Protein AF-A0A3P7UX32-F1 (afdb_monomer)

Organism: NCBI:txid42155

Nearest PDB structures (foldseek):
  5mqf-assembly1_U  TM=9.127E-01  e=7.395E-49  Homo sapiens
  8ro2-assembly1_Q  TM=8.505E-01  e=4.961E-49  Homo sapiens
  5z57-assembly1_Q  TM=8.217E-01  e=1.962E-48  Homo sapiens
  7a5p-assembly1_U  TM=7.776E-01  e=8.115E-48  Homo sapiens
  8ch6-assembly1_y  TM=8.430E-01  e=4.451E-43  Homo sapiens

pLDDT: mean 77.4, std 19.92, range [22.83, 97.38]

Structure (mmCIF, N/CA/C/O backbone):
data_AF-A0A3P7UX32-F1
#
_entry.id   AF-A0A3P7UX32-F1
#
loop_
_atom_site.group_PDB
_atom_site.id
_atom_site.type_symbol
_atom_site.label_atom_id
_atom_site.label_alt_id
_atom_site.label_comp_id
_atom_site.label_asym_id
_atom_site.label_entity_id
_atom_site.label_seq_id
_atom_site.pdbx_PDB_ins_code
_atom_site.Cartn_x
_atom_site.Cartn_y
_atom_site.Cartn_z
_atom_site.occupancy
_atom_site.B_iso_or_equiv
_atom_site.auth_seq_id
_atom_site.auth_comp_id
_atom_site.auth_asym_id
_atom_site.auth_atom_id
_atom_site.pdbx_PDB_model_num
ATOM 1 N N . MET A 1 1 ? 20.887 -14.495 36.357 1.00 22.83 1 MET A N 1
ATOM 2 C CA . MET A 1 1 ? 20.985 -14.133 34.924 1.00 22.83 1 MET A CA 1
ATOM 3 C C . MET A 1 1 ? 19.731 -14.469 34.111 1.00 22.83 1 MET A C 1
ATOM 5 O O . MET A 1 1 ? 19.412 -13.668 33.254 1.00 22.83 1 MET A O 1
ATOM 9 N N . CYS A 1 2 ? 18.955 -15.527 34.401 1.00 23.31 2 CYS A N 1
ATOM 10 C CA . CYS A 1 2 ? 17.678 -15.797 33.699 1.00 23.31 2 CYS A CA 1
ATOM 11 C C . CYS A 1 2 ? 16.512 -14.833 34.018 1.00 23.31 2 CYS A C 1
ATOM 13 O O . CYS A 1 2 ? 15.500 -14.872 33.337 1.00 23.31 2 CYS A O 1
ATOM 15 N N . VAL A 1 3 ? 16.641 -13.974 35.037 1.00 23.12 3 VAL A N 1
ATOM 16 C CA . VAL A 1 3 ? 15.625 -12.960 35.394 1.00 23.12 3 VAL A CA 1
ATOM 17 C C . VAL A 1 3 ? 15.804 -11.666 34.583 1.00 23.12 3 VAL A C 1
ATOM 19 O O . VAL A 1 3 ? 14.854 -10.922 34.406 1.00 23.12 3 VAL A O 1
ATOM 22 N N . LEU A 1 4 ? 16.998 -11.417 34.026 1.00 24.08 4 LEU A N 1
ATOM 23 C CA . LEU A 1 4 ? 17.296 -10.210 33.240 1.00 24.08 4 LEU A CA 1
ATOM 24 C C . LEU A 1 4 ? 16.865 -10.311 31.768 1.00 24.08 4 LEU A C 1
ATOM 26 O O . LEU A 1 4 ? 16.758 -9.286 31.110 1.00 24.08 4 LEU A O 1
ATOM 30 N N . THR A 1 5 ? 16.599 -11.515 31.253 1.00 30.42 5 THR A N 1
ATOM 31 C CA . THR A 1 5 ? 16.205 -11.723 29.849 1.00 30.42 5 THR A CA 1
ATOM 32 C C . THR A 1 5 ? 14.703 -11.558 29.612 1.00 30.42 5 THR A C 1
ATOM 34 O O . THR A 1 5 ? 14.338 -10.967 28.611 1.00 30.42 5 THR A O 1
ATOM 37 N N . SER A 1 6 ? 13.825 -11.929 30.556 1.00 29.34 6 SER A N 1
ATOM 38 C CA . SER A 1 6 ? 12.381 -11.658 30.382 1.00 29.34 6 SER A CA 1
ATOM 39 C C . SER A 1 6 ? 11.992 -10.201 30.668 1.00 29.34 6 SER A C 1
ATOM 41 O O . SER A 1 6 ? 10.865 -9.788 30.414 1.00 29.34 6 SER A O 1
ATOM 43 N N . LEU A 1 7 ? 12.918 -9.410 31.224 1.00 28.91 7 LEU A N 1
ATOM 44 C CA . LEU A 1 7 ? 12.762 -7.966 31.386 1.00 28.91 7 LEU A CA 1
ATOM 45 C C . LEU A 1 7 ? 12.930 -7.233 30.043 1.00 28.91 7 LEU A C 1
ATOM 47 O O . LEU A 1 7 ? 12.374 -6.155 29.884 1.00 28.91 7 LEU A O 1
ATOM 51 N N . THR A 1 8 ? 13.635 -7.785 29.048 1.00 38.53 8 THR A N 1
ATOM 52 C CA . THR A 1 8 ? 13.972 -7.019 27.833 1.00 38.53 8 THR A CA 1
ATOM 53 C C . THR A 1 8 ? 12.820 -6.857 26.841 1.00 38.53 8 THR A C 1
ATOM 55 O O . THR A 1 8 ? 12.741 -5.816 26.201 1.00 38.53 8 THR A O 1
ATOM 58 N N . VAL A 1 9 ? 11.895 -7.817 26.740 1.00 35.34 9 VAL A N 1
ATOM 59 C CA . VAL A 1 9 ? 10.743 -7.731 25.812 1.00 35.34 9 VAL A CA 1
ATOM 60 C C . VAL A 1 9 ? 9.752 -6.661 26.264 1.00 35.34 9 VAL A C 1
ATOM 62 O O . VAL A 1 9 ? 9.316 -5.822 25.482 1.00 35.34 9 VAL A O 1
ATOM 65 N N . HIS A 1 10 ? 9.482 -6.635 27.570 1.00 34.78 10 HIS A N 1
ATOM 66 C CA . HIS A 1 10 ? 8.552 -5.700 28.197 1.00 34.78 10 HIS A CA 1
ATOM 67 C C . HIS A 1 10 ? 9.005 -4.236 28.078 1.00 34.78 10 HIS A C 1
ATOM 69 O O . HIS A 1 10 ? 8.214 -3.343 27.778 1.00 34.78 10 HIS A O 1
ATOM 75 N N . TRP A 1 11 ? 10.308 -3.987 28.241 1.00 37.28 11 TRP A N 1
ATOM 76 C CA . TRP A 1 11 ? 10.876 -2.657 28.020 1.00 37.28 11 TRP A CA 1
ATOM 77 C C . TRP A 1 11 ? 10.746 -2.210 26.565 1.00 37.28 11 TRP A C 1
ATOM 79 O O . TRP A 1 11 ? 10.498 -1.033 26.332 1.00 37.28 11 TRP A O 1
ATOM 89 N N . VAL A 1 12 ? 10.869 -3.120 25.595 1.00 39.88 12 VAL A N 1
ATOM 90 C CA . VAL A 1 12 ? 10.756 -2.789 24.167 1.00 39.88 12 VAL A CA 1
ATOM 91 C C . VAL A 1 12 ? 9.321 -2.397 23.797 1.00 39.88 12 VAL A C 1
ATOM 93 O O . VAL A 1 12 ? 9.137 -1.382 23.133 1.00 39.88 12 VAL A O 1
ATOM 96 N N . GLU A 1 13 ? 8.299 -3.108 24.278 1.00 38.78 13 GLU A N 1
ATOM 97 C CA . GLU A 1 13 ? 6.888 -2.785 23.985 1.00 38.78 13 GLU A CA 1
ATOM 98 C C . GLU A 1 13 ? 6.445 -1.436 24.587 1.00 38.78 13 GLU A C 1
ATOM 100 O O . GLU A 1 13 ? 5.823 -0.608 23.906 1.00 38.78 13 GLU A O 1
ATOM 105 N N . CYS A 1 14 ? 6.822 -1.170 25.845 1.00 39.16 14 CYS A N 1
ATOM 106 C CA . CYS A 1 14 ? 6.591 0.127 26.488 1.00 39.16 14 CYS A CA 1
ATOM 107 C C . CYS A 1 14 ? 7.401 1.247 25.822 1.00 39.16 14 CYS A C 1
ATOM 109 O O . CYS A 1 14 ? 6.889 2.357 25.659 1.00 39.16 14 CYS A O 1
ATOM 111 N N . LEU A 1 15 ? 8.639 0.969 25.403 1.00 43.09 15 LEU A N 1
ATOM 112 C CA . LEU A 1 15 ? 9.489 1.925 24.699 1.00 43.09 15 LEU A CA 1
ATOM 113 C C . LEU A 1 15 ? 8.903 2.289 23.332 1.00 43.09 15 LEU A C 1
ATOM 115 O O . LEU A 1 15 ? 8.871 3.469 23.011 1.00 43.09 15 LEU A O 1
ATOM 119 N N . ILE A 1 16 ? 8.388 1.331 22.554 1.00 47.59 16 ILE A N 1
ATOM 120 C CA . ILE A 1 16 ? 7.776 1.601 21.240 1.00 47.59 16 ILE A CA 1
ATOM 121 C C . ILE A 1 16 ? 6.549 2.507 21.392 1.00 47.59 16 ILE A C 1
ATOM 123 O O . ILE A 1 16 ? 6.471 3.541 20.730 1.00 47.59 16 ILE A O 1
ATOM 127 N N . SER A 1 17 ? 5.635 2.175 22.308 1.00 47.28 17 SER A N 1
ATOM 128 C CA . SER A 1 17 ? 4.441 2.997 22.573 1.00 47.28 17 SER A CA 1
ATOM 129 C C . SER A 1 17 ? 4.821 4.401 23.066 1.00 47.28 17 SER A C 1
ATOM 131 O O . SER A 1 17 ? 4.245 5.402 22.638 1.00 47.28 17 SER A O 1
ATOM 133 N N . SER A 1 18 ? 5.857 4.486 23.909 1.00 46.09 18 SER A N 1
ATOM 134 C CA . SER A 1 18 ? 6.398 5.756 24.405 1.00 46.09 18 SER A CA 1
ATOM 135 C C . SER A 1 18 ? 7.083 6.567 23.307 1.00 46.09 18 SER A C 1
ATOM 137 O O . SER A 1 18 ? 6.949 7.783 23.298 1.00 46.09 18 SER A O 1
ATOM 139 N N . ILE A 1 19 ? 7.782 5.927 22.365 1.00 51.56 19 ILE A N 1
ATOM 140 C CA . ILE A 1 19 ? 8.405 6.584 21.207 1.00 51.56 19 ILE A CA 1
ATOM 141 C C . ILE A 1 19 ? 7.328 7.141 20.277 1.00 51.56 19 ILE A C 1
ATOM 143 O O . ILE A 1 19 ? 7.461 8.277 19.830 1.00 51.56 19 ILE A O 1
ATOM 147 N N . ILE A 1 20 ? 6.259 6.384 20.012 1.00 55.22 20 ILE A N 1
ATOM 148 C CA . ILE A 1 20 ? 5.128 6.844 19.192 1.00 55.22 20 ILE A CA 1
ATOM 149 C C . ILE A 1 20 ? 4.500 8.090 19.830 1.00 55.22 20 ILE A C 1
ATOM 151 O O . ILE A 1 20 ? 4.396 9.133 19.181 1.00 55.22 20 ILE A O 1
ATOM 155 N N . MET A 1 21 ? 4.169 8.023 21.124 1.00 54.62 21 MET A N 1
ATOM 156 C CA . MET A 1 21 ? 3.561 9.146 21.842 1.00 54.62 21 MET A CA 1
ATOM 157 C C . MET A 1 21 ? 4.521 10.337 21.987 1.00 54.62 21 MET A C 1
ATOM 159 O O . MET A 1 21 ? 4.116 11.490 21.842 1.00 54.62 21 MET A O 1
ATOM 163 N N . TRP A 1 22 ? 5.810 10.085 22.223 1.00 46.53 22 TRP A N 1
ATOM 164 C CA . TRP A 1 22 ? 6.837 11.124 22.295 1.00 46.53 22 TRP A CA 1
ATOM 165 C C . TRP A 1 22 ? 7.033 11.824 20.949 1.00 46.53 22 TRP A C 1
ATOM 167 O O . TRP A 1 22 ? 7.085 13.051 20.918 1.00 46.53 22 TRP A O 1
ATOM 177 N N . ASN A 1 23 ? 7.080 11.076 19.842 1.00 51.81 23 ASN A N 1
ATOM 178 C CA . ASN A 1 23 ? 7.156 11.638 18.493 1.00 51.81 23 ASN A CA 1
ATOM 179 C C . ASN A 1 23 ? 5.922 12.491 18.177 1.00 51.81 23 ASN A C 1
ATOM 181 O O . ASN A 1 23 ? 6.074 13.599 17.665 1.00 51.81 23 ASN A O 1
ATOM 185 N N . PHE A 1 24 ? 4.724 12.028 18.549 1.00 63.69 24 PHE A N 1
ATOM 186 C CA . PHE A 1 24 ? 3.485 12.797 18.411 1.00 63.69 24 PHE A CA 1
ATOM 187 C C . PHE A 1 24 ? 3.533 14.110 19.212 1.00 63.69 24 PHE A C 1
ATOM 189 O O . PHE A 1 24 ? 3.366 15.193 18.651 1.00 63.69 24 PHE A O 1
ATOM 196 N N . CYS A 1 25 ? 3.869 14.048 20.504 1.00 51.53 25 CYS A N 1
ATOM 197 C CA . CYS A 1 25 ? 3.943 15.234 21.367 1.00 51.53 25 CYS A CA 1
ATOM 198 C C . CYS A 1 25 ? 5.029 16.220 20.921 1.00 51.53 25 CYS A C 1
ATOM 200 O O . CYS A 1 25 ? 4.821 17.435 20.947 1.00 51.53 25 CYS A O 1
ATOM 202 N N . LYS A 1 26 ? 6.184 15.703 20.482 1.00 48.12 26 LYS A N 1
ATOM 203 C CA . LYS A 1 26 ? 7.279 16.502 19.922 1.00 48.12 26 LYS A CA 1
ATOM 204 C C . LYS A 1 26 ? 6.846 17.202 18.635 1.00 48.12 26 LYS A C 1
ATOM 206 O O . LYS A 1 26 ? 7.154 18.380 18.468 1.00 48.12 26 LYS A O 1
ATOM 211 N N . SER A 1 27 ? 6.115 16.506 17.762 1.00 49.84 27 SER A N 1
ATOM 212 C CA . SER A 1 27 ? 5.573 17.072 16.522 1.00 49.84 27 SER A CA 1
ATOM 213 C C . SER A 1 27 ? 4.574 18.202 16.787 1.00 49.84 27 SER A C 1
ATOM 215 O O . SER A 1 27 ? 4.552 19.169 16.034 1.00 49.84 27 SER A O 1
ATOM 217 N N . LEU A 1 28 ? 3.793 18.118 17.868 1.00 51.50 28 LEU A N 1
ATOM 218 C CA . LEU A 1 28 ? 2.830 19.151 18.275 1.00 51.50 28 LEU A CA 1
ATOM 219 C C . LEU A 1 28 ? 3.433 20.267 19.150 1.00 51.50 28 LEU A C 1
ATOM 221 O O . LEU A 1 28 ? 2.701 21.123 19.641 1.00 51.50 28 LEU A O 1
ATOM 225 N N . ARG A 1 29 ? 4.759 20.270 19.377 1.00 49.97 29 ARG A N 1
ATOM 226 C CA . ARG A 1 29 ? 5.460 21.200 20.293 1.00 49.97 29 ARG A CA 1
ATOM 227 C C . ARG A 1 29 ? 4.862 21.234 21.715 1.00 49.97 29 ARG A C 1
ATOM 229 O O . ARG A 1 29 ? 4.948 22.253 22.398 1.00 49.97 29 ARG A O 1
ATOM 236 N N . TYR A 1 30 ? 4.280 20.125 22.172 1.00 42.66 30 TYR A N 1
ATOM 237 C CA . TYR A 1 30 ? 3.638 20.006 23.485 1.00 42.66 30 TYR A CA 1
ATOM 238 C C . TYR A 1 30 ? 4.653 19.620 24.580 1.00 42.66 30 TYR A C 1
ATOM 240 O O . TYR A 1 30 ? 5.656 18.957 24.298 1.00 42.66 30 TYR A O 1
ATOM 248 N N . ASP A 1 31 ? 4.421 20.012 25.841 1.00 34.69 31 ASP A N 1
ATOM 249 C CA . ASP A 1 31 ? 5.356 19.724 26.944 1.00 34.69 31 ASP A CA 1
ATOM 250 C C . ASP A 1 31 ? 5.417 18.214 27.259 1.00 34.69 31 ASP A C 1
ATOM 252 O O . ASP A 1 31 ? 4.519 17.617 27.857 1.00 34.69 31 ASP A O 1
ATOM 256 N N . THR A 1 32 ? 6.518 17.583 26.846 1.00 34.28 32 THR A N 1
ATOM 257 C CA . THR A 1 32 ? 6.763 16.130 26.916 1.00 34.28 32 THR A CA 1
ATOM 258 C C . THR A 1 32 ? 6.975 15.595 28.338 1.00 34.28 32 THR A C 1
ATOM 260 O O . THR A 1 32 ? 6.988 14.375 28.544 1.00 34.28 32 THR A O 1
ATOM 263 N N . ARG A 1 33 ? 7.123 16.472 29.344 1.00 33.53 33 ARG A N 1
ATOM 264 C CA . ARG A 1 33 ? 7.465 16.071 30.723 1.00 33.53 33 ARG A CA 1
ATOM 265 C C . ARG A 1 33 ? 6.320 15.403 31.484 1.00 33.53 33 ARG A C 1
ATOM 267 O O . ARG A 1 33 ? 6.598 14.605 32.371 1.00 33.53 33 ARG A O 1
ATOM 274 N N . ARG A 1 34 ? 5.057 15.694 31.145 1.00 32.91 34 ARG A N 1
ATOM 275 C CA . ARG A 1 34 ? 3.887 15.044 31.773 1.00 32.91 34 ARG A CA 1
ATOM 276 C C . ARG A 1 34 ? 3.473 13.755 31.060 1.00 32.91 34 ARG A C 1
ATOM 278 O O . ARG A 1 34 ? 3.100 12.799 31.717 1.00 32.91 34 ARG A O 1
ATOM 285 N N . ILE A 1 35 ? 3.603 13.699 29.735 1.00 34.34 35 ILE A N 1
ATOM 286 C CA . ILE A 1 35 ? 3.110 12.571 28.924 1.00 34.34 35 ILE A CA 1
ATOM 287 C C . ILE A 1 35 ? 4.088 11.385 28.939 1.00 34.34 35 ILE A C 1
ATOM 289 O O . ILE A 1 35 ? 3.656 10.234 28.947 1.00 34.34 35 ILE A O 1
ATOM 293 N N . SER A 1 36 ? 5.402 11.646 29.010 1.00 30.50 36 SER A N 1
ATOM 294 C CA . SER A 1 36 ? 6.407 10.574 29.061 1.00 30.50 36 SER A CA 1
ATOM 295 C C . SER A 1 36 ? 6.357 9.765 30.360 1.00 30.50 36 SER A C 1
ATOM 297 O O . SER A 1 36 ? 6.538 8.559 30.307 1.00 30.50 36 SER A O 1
ATOM 299 N N . ALA A 1 37 ? 6.060 10.384 31.509 1.00 27.73 37 ALA A N 1
ATOM 300 C CA . ALA A 1 37 ? 6.051 9.710 32.811 1.00 27.73 37 ALA A CA 1
ATOM 301 C C . ALA A 1 37 ? 4.765 8.900 33.093 1.00 27.73 37 ALA A C 1
ATOM 303 O O . ALA A 1 37 ? 4.824 7.890 33.792 1.00 27.73 37 ALA A O 1
ATOM 304 N N . SER A 1 38 ? 3.624 9.302 32.527 1.00 33.50 38 SER A N 1
ATOM 305 C CA . SER A 1 38 ? 2.303 8.696 32.778 1.00 33.50 38 SER A CA 1
ATOM 306 C C . SER A 1 38 ? 2.038 7.418 31.972 1.00 33.50 38 SER A C 1
ATOM 308 O O . SER A 1 38 ? 1.404 6.488 32.453 1.00 33.50 38 SER A O 1
ATOM 310 N N . PHE A 1 39 ? 2.633 7.274 30.783 1.00 32.81 39 PHE A N 1
ATOM 311 C CA . PHE A 1 39 ? 2.653 5.977 30.085 1.00 32.81 39 PHE A CA 1
ATOM 312 C C . PHE A 1 39 ? 3.590 4.942 30.755 1.00 32.81 39 PHE A C 1
ATOM 314 O O . PHE A 1 39 ? 3.622 3.782 30.343 1.00 32.81 39 PHE A O 1
ATOM 321 N N . LEU A 1 40 ? 4.355 5.348 31.783 1.00 29.47 40 LEU A N 1
ATOM 322 C CA . LEU A 1 40 ? 5.550 4.657 32.282 1.00 29.47 40 LEU A CA 1
ATOM 323 C C . LEU A 1 40 ? 5.418 3.948 33.649 1.00 29.47 40 LEU A C 1
ATOM 325 O O . LEU A 1 40 ? 6.415 3.404 34.127 1.00 29.47 40 LEU A O 1
ATOM 329 N N . ILE A 1 41 ? 4.246 3.845 34.291 1.00 27.28 41 ILE A N 1
ATOM 330 C CA . ILE A 1 41 ? 4.144 3.133 35.591 1.00 27.28 41 ILE A CA 1
ATOM 331 C C . ILE A 1 41 ? 3.657 1.682 35.437 1.00 27.28 41 ILE A C 1
ATOM 333 O O . ILE A 1 41 ? 2.525 1.314 35.777 1.00 27.28 41 ILE A O 1
ATOM 337 N N . ALA A 1 42 ? 4.562 0.795 35.013 1.00 29.12 42 ALA A N 1
ATOM 338 C CA . ALA A 1 42 ? 4.439 -0.641 35.279 1.00 29.12 42 ALA A CA 1
ATOM 339 C C . ALA A 1 42 ? 5.781 -1.390 35.253 1.00 29.12 42 ALA A C 1
ATOM 341 O O . ALA A 1 42 ? 5.962 -2.326 34.479 1.00 29.12 42 ALA A O 1
ATOM 342 N N . ASN A 1 43 ? 6.702 -1.014 36.140 1.00 29.38 43 ASN A N 1
ATOM 343 C CA . ASN A 1 43 ? 7.640 -1.990 36.695 1.00 29.38 43 ASN A CA 1
ATOM 344 C C . ASN A 1 43 ? 6.833 -2.900 37.628 1.00 29.38 43 ASN A C 1
ATOM 346 O O . ASN A 1 43 ? 6.387 -2.428 38.667 1.00 29.38 43 ASN A O 1
ATOM 350 N N . ASP A 1 44 ? 6.530 -4.126 37.195 1.00 27.45 44 ASP A N 1
ATOM 351 C CA . ASP A 1 44 ? 6.730 -5.353 37.984 1.00 27.45 44 ASP A CA 1
ATOM 352 C C . ASP A 1 44 ? 5.920 -6.542 37.432 1.00 27.45 44 ASP A C 1
ATOM 354 O O . ASP A 1 44 ? 4.701 -6.622 37.518 1.00 27.45 44 ASP A O 1
ATOM 358 N N . THR A 1 45 ? 6.664 -7.547 36.965 1.00 26.55 45 THR A N 1
ATOM 359 C CA . THR A 1 45 ? 6.276 -8.954 36.756 1.00 26.55 45 THR A CA 1
ATOM 360 C C . THR A 1 45 ? 5.229 -9.310 35.678 1.00 26.55 45 THR A C 1
ATOM 362 O O . THR A 1 45 ? 4.085 -8.867 35.651 1.00 26.55 45 THR A O 1
ATOM 365 N N . LEU A 1 46 ? 5.636 -10.279 34.842 1.00 29.59 46 LEU A N 1
ATOM 366 C CA . LEU A 1 46 ? 4.967 -10.936 33.700 1.00 29.59 46 LEU A CA 1
ATOM 367 C C . LEU A 1 46 ? 3.468 -11.276 33.831 1.00 29.59 46 LEU A C 1
ATOM 369 O O . LEU A 1 46 ? 2.804 -11.480 32.816 1.00 29.59 46 LEU A O 1
ATOM 373 N N . ASN A 1 47 ? 2.915 -11.340 35.042 1.00 30.05 47 ASN A N 1
ATOM 374 C CA . ASN A 1 47 ? 1.504 -11.653 35.264 1.00 30.05 47 ASN A CA 1
ATOM 375 C C . ASN A 1 47 ? 0.603 -10.415 35.375 1.00 30.05 47 ASN A C 1
ATOM 377 O O . ASN A 1 47 ? -0.606 -10.601 35.397 1.00 30.05 47 ASN A O 1
ATOM 381 N N . GLU A 1 48 ? 1.127 -9.182 35.399 1.00 32.91 48 GLU A N 1
ATOM 382 C CA . GLU A 1 48 ? 0.326 -7.942 35.479 1.00 32.91 48 GLU A CA 1
ATOM 383 C C . GLU A 1 48 ? 0.193 -7.175 34.143 1.00 32.91 48 GLU A C 1
ATOM 385 O O . GLU A 1 48 ? -0.594 -6.232 34.030 1.00 32.91 48 GLU A O 1
ATOM 390 N N . HIS A 1 49 ? 0.870 -7.608 33.074 1.00 35.00 49 HIS A N 1
ATOM 391 C CA . HIS A 1 49 ? 0.842 -6.903 31.779 1.00 35.00 49 HIS A CA 1
ATOM 392 C C . HIS A 1 49 ? -0.376 -7.219 30.902 1.00 35.00 49 HIS A C 1
ATOM 394 O O . HIS A 1 49 ? -0.890 -6.326 30.234 1.00 35.00 49 HIS A O 1
ATOM 400 N N . ARG A 1 50 ? -0.973 -8.418 31.018 1.00 31.88 50 ARG A N 1
ATOM 401 C CA . ARG A 1 50 ? -2.348 -8.657 30.511 1.00 31.88 50 ARG A CA 1
ATOM 402 C C . ARG A 1 50 ? -3.391 -7.780 31.204 1.00 31.88 50 ARG A C 1
ATOM 404 O O . ARG A 1 50 ? -4.512 -7.654 30.723 1.00 31.88 50 ARG A O 1
ATOM 411 N N . TYR A 1 51 ? -3.024 -7.234 32.356 1.00 35.06 51 TYR A N 1
ATOM 412 C CA . TYR A 1 51 ? -3.924 -6.582 33.269 1.00 35.06 51 TYR A CA 1
ATOM 413 C C . TYR A 1 51 ? -3.887 -5.056 33.004 1.00 35.06 51 TYR A C 1
ATOM 415 O O . TYR A 1 51 ? -4.932 -4.486 32.716 1.00 35.06 51 TYR A O 1
ATOM 423 N N . LYS A 1 52 ? -2.740 -4.361 32.980 1.00 32.88 52 LYS A N 1
ATOM 424 C CA . LYS A 1 52 ? -2.743 -2.876 32.896 1.00 32.88 52 LYS A CA 1
ATOM 425 C C . LYS A 1 52 ? -3.241 -2.266 31.574 1.00 32.88 52 LYS A C 1
ATOM 427 O O . LYS A 1 52 ? -3.894 -1.226 31.617 1.00 32.88 52 LYS A O 1
ATOM 432 N N . CYS A 1 53 ? -3.066 -2.930 30.429 1.00 32.41 53 CYS A N 1
ATOM 433 C CA . CYS A 1 53 ? -3.699 -2.489 29.176 1.00 32.41 53 CYS A CA 1
ATOM 434 C C . CYS A 1 53 ? -5.240 -2.564 29.240 1.00 32.41 53 CYS A C 1
ATOM 436 O O . CYS A 1 53 ? -5.914 -1.750 28.618 1.00 32.41 53 CYS A O 1
ATOM 438 N N . ALA A 1 54 ? -5.807 -3.458 30.064 1.00 30.59 54 ALA A N 1
ATOM 439 C CA . ALA A 1 54 ? -7.248 -3.504 30.326 1.00 30.59 54 ALA A CA 1
ATOM 440 C C . ALA A 1 54 ? -7.739 -2.316 31.184 1.00 30.59 54 ALA A C 1
ATOM 442 O O . ALA A 1 54 ? -8.932 -2.027 31.202 1.00 30.59 54 ALA A O 1
ATOM 443 N N . GLY A 1 55 ? -6.831 -1.613 31.874 1.00 33.62 55 GLY A N 1
ATOM 444 C CA . GLY A 1 55 ? -7.126 -0.388 32.620 1.00 33.62 55 GLY A CA 1
ATOM 445 C C . GLY A 1 55 ? -7.315 0.837 31.722 1.00 33.62 55 GLY A C 1
ATOM 446 O O . GLY A 1 55 ? -8.206 1.632 31.997 1.00 33.62 55 GLY A O 1
ATOM 447 N N . ILE A 1 56 ? -6.543 0.942 30.631 1.00 36.09 56 ILE A N 1
ATOM 448 C CA . ILE A 1 56 ? -6.726 1.939 29.551 1.00 36.09 56 ILE A CA 1
ATOM 449 C C . ILE A 1 56 ? -8.027 1.644 28.779 1.00 36.09 56 ILE A C 1
ATOM 451 O O . ILE A 1 56 ? -8.711 2.539 28.291 1.00 36.09 56 ILE A O 1
ATOM 455 N N . ALA A 1 57 ? -8.402 0.365 28.727 1.00 33.50 57 ALA A N 1
ATOM 456 C CA . ALA A 1 57 ? -9.523 -0.148 27.959 1.00 33.50 57 ALA A CA 1
ATOM 457 C C . ALA A 1 57 ? -10.910 0.029 28.566 1.00 33.50 57 ALA A C 1
ATOM 459 O O . ALA A 1 57 ? -11.856 -0.385 27.911 1.00 33.50 57 ALA A O 1
ATOM 460 N N . GLY A 1 58 ? -11.091 0.529 29.789 1.00 35.72 58 GLY A N 1
ATOM 461 C CA . GLY A 1 58 ? -12.456 0.562 30.340 1.00 35.72 58 GLY A CA 1
ATOM 462 C C . GLY A 1 58 ? -12.915 1.852 30.983 1.00 35.72 58 GLY A C 1
ATOM 463 O O . GLY A 1 58 ? -14.061 1.945 31.404 1.00 35.72 58 GLY A O 1
ATOM 464 N N . SER A 1 59 ? -12.102 2.886 30.921 1.00 37.34 59 SER A N 1
ATOM 465 C CA . SER A 1 59 ? -12.502 4.274 31.162 1.00 37.34 59 SER A CA 1
ATOM 466 C C . SER A 1 59 ? -12.811 5.060 29.897 1.00 37.34 59 SER A C 1
ATOM 468 O O . SER A 1 59 ? -13.630 5.969 29.946 1.00 37.34 59 SER A O 1
ATOM 470 N N . GLY A 1 60 ? -12.286 4.620 28.745 1.00 35.62 60 GLY A N 1
ATOM 471 C CA . GLY A 1 60 ? -12.959 4.869 27.472 1.00 35.62 60 GLY A CA 1
ATOM 472 C C . GLY A 1 60 ? -14.400 4.348 27.503 1.00 35.62 60 GLY A C 1
ATOM 473 O O . GLY A 1 60 ? -15.194 4.736 26.669 1.00 35.62 60 GLY A O 1
ATOM 474 N N . PHE A 1 61 ? -14.760 3.523 28.496 1.00 35.59 61 PHE A N 1
ATOM 475 C CA . PHE A 1 61 ? -16.070 2.913 28.666 1.00 35.59 61 PHE A CA 1
ATOM 476 C C . PHE A 1 61 ? -16.805 3.261 29.977 1.00 35.59 61 PHE A C 1
ATOM 478 O O . PHE A 1 61 ? -17.792 2.602 30.304 1.00 35.59 61 PHE A O 1
ATOM 485 N N . GLY A 1 62 ? -16.370 4.310 30.688 1.00 35.47 62 GLY A N 1
ATOM 486 C CA . GLY A 1 62 ? -17.086 4.920 31.820 1.00 35.47 62 GLY A CA 1
ATOM 487 C C . GLY A 1 62 ? -17.092 4.126 33.139 1.00 35.47 62 GLY A C 1
ATOM 488 O O . GLY A 1 62 ? -17.264 2.901 33.163 1.00 35.47 62 GLY A O 1
ATOM 489 N N . GLU A 1 63 ? -16.946 4.838 34.259 1.00 37.06 63 GLU A N 1
ATOM 490 C CA . GLU A 1 63 ? -17.230 4.340 35.614 1.00 37.06 63 GLU A CA 1
ATOM 491 C C . GLU A 1 63 ? -18.712 4.560 35.965 1.00 37.06 63 GLU A C 1
ATOM 493 O O . GLU A 1 63 ? -19.361 5.475 35.458 1.00 37.06 63 GLU A O 1
ATOM 498 N N . LYS A 1 64 ? -19.273 3.728 36.852 1.00 32.88 64 LYS A N 1
ATOM 499 C CA . LYS A 1 64 ? -20.585 4.017 37.449 1.00 32.88 64 LYS A CA 1
ATOM 500 C C . LYS A 1 64 ? -20.432 5.200 38.412 1.00 32.88 64 LYS A C 1
ATOM 502 O O . LYS A 1 64 ? -20.044 4.981 39.555 1.00 32.88 64 LYS A O 1
ATOM 507 N N . GLY A 1 65 ? -20.780 6.408 37.964 1.00 34.47 65 GLY A N 1
ATOM 508 C CA . GLY A 1 65 ? -21.021 7.555 38.851 1.00 34.47 65 GLY A CA 1
ATOM 509 C C . GLY A 1 65 ? -20.169 8.814 38.644 1.00 34.47 65 GLY A C 1
ATOM 510 O O . GLY A 1 65 ? -20.069 9.592 39.585 1.00 34.47 65 GLY A O 1
ATOM 511 N N . GLY A 1 66 ? -19.573 9.035 37.467 1.00 28.91 66 GLY A N 1
ATOM 512 C CA . GLY A 1 66 ? -18.963 10.323 37.089 1.00 28.91 66 GLY A CA 1
ATOM 513 C C . GLY A 1 66 ? -19.706 10.957 35.907 1.00 28.91 66 GLY A C 1
ATOM 514 O O . GLY A 1 66 ? -20.034 10.225 34.980 1.00 28.91 66 GLY A O 1
ATOM 515 N N . ASP A 1 67 ? -19.994 12.263 36.004 1.00 27.84 67 ASP A N 1
ATOM 516 C CA . ASP A 1 67 ? -20.793 13.138 35.114 1.00 27.84 67 ASP A CA 1
ATOM 517 C C . ASP A 1 67 ? -21.595 12.467 33.980 1.00 27.84 67 ASP A C 1
ATOM 519 O O . ASP A 1 67 ? -21.074 11.982 32.981 1.00 27.84 67 ASP A O 1
ATOM 523 N N . GLU A 1 68 ? -22.916 12.512 34.118 1.00 30.09 68 GLU A N 1
ATOM 524 C CA . GLU A 1 68 ? -23.887 11.587 33.523 1.00 30.09 68 GLU A CA 1
ATOM 525 C C . GLU A 1 68 ? -24.139 11.715 32.002 1.00 30.09 68 GLU A C 1
ATOM 527 O O . GLU A 1 68 ? -24.886 10.905 31.458 1.00 30.09 68 GLU A O 1
ATOM 532 N N . ASN A 1 69 ? -23.502 12.642 31.273 1.00 30.73 69 ASN A N 1
ATOM 533 C CA . ASN A 1 69 ? -24.019 13.049 29.951 1.00 30.73 69 ASN A CA 1
ATOM 534 C C . ASN A 1 69 ? -23.207 12.615 28.709 1.00 30.73 69 ASN A C 1
ATOM 536 O O . ASN A 1 69 ? -23.694 12.759 27.597 1.00 30.73 69 ASN A O 1
ATOM 540 N N . SER A 1 70 ? -21.995 12.053 28.829 1.00 30.48 70 SER A N 1
ATOM 541 C CA . SER A 1 70 ? -21.230 11.560 27.648 1.00 30.48 70 SER A CA 1
ATOM 542 C C . SER A 1 70 ? -20.699 10.125 27.796 1.00 30.48 70 SER A C 1
ATOM 544 O O . SER A 1 70 ? -20.146 9.538 26.866 1.00 30.48 70 SER A O 1
ATOM 546 N N . PHE A 1 71 ? -20.892 9.520 28.970 1.00 36.34 71 PHE A N 1
ATOM 547 C CA . PHE A 1 71 ? -20.225 8.276 29.371 1.00 36.34 71 PHE A CA 1
ATOM 548 C C . PHE A 1 71 ? -21.061 7.004 29.142 1.00 36.34 71 PHE A C 1
ATOM 550 O O . PHE A 1 71 ? -20.532 5.894 29.216 1.00 36.34 71 PHE A O 1
ATOM 557 N N . THR A 1 72 ? -22.353 7.138 28.836 1.00 37.78 72 THR A N 1
ATOM 558 C CA . THR A 1 72 ? -23.340 6.041 28.867 1.00 37.78 72 THR A CA 1
ATOM 559 C C . THR A 1 72 ? -23.259 5.107 27.655 1.00 37.78 72 THR A C 1
ATOM 561 O O . THR A 1 72 ? -23.449 3.898 27.787 1.00 37.78 72 THR A O 1
ATOM 564 N N . TYR A 1 73 ? -22.923 5.636 26.476 1.00 39.50 73 TYR A N 1
ATOM 565 C CA . TYR A 1 73 ? -22.916 4.884 25.214 1.00 39.50 73 TYR A CA 1
ATOM 566 C C . TYR A 1 73 ? -21.841 3.788 25.169 1.00 39.50 73 TYR A C 1
ATOM 568 O O . TYR A 1 73 ? -22.102 2.654 24.758 1.00 39.50 73 TYR A O 1
ATOM 576 N N . ASN A 1 74 ? -20.653 4.080 25.693 1.00 58.78 74 ASN A N 1
ATOM 577 C CA . ASN A 1 74 ? -19.573 3.106 25.707 1.00 58.78 74 ASN A CA 1
ATOM 578 C C . ASN A 1 74 ? -19.917 1.911 26.628 1.00 58.78 74 ASN A C 1
ATOM 580 O O . ASN A 1 74 ? -19.571 0.770 26.332 1.00 58.78 74 ASN A O 1
ATOM 584 N N . VAL A 1 75 ? -20.712 2.093 27.686 1.00 66.50 75 VAL A N 1
ATOM 585 C CA . VAL A 1 75 ? -21.052 0.997 28.614 1.00 66.50 75 VAL A CA 1
ATOM 586 C C . VAL A 1 75 ? -21.672 -0.213 27.901 1.00 66.50 75 VAL A C 1
ATOM 588 O O . VAL A 1 75 ? -21.299 -1.342 28.213 1.00 66.50 75 VAL A O 1
ATOM 591 N N . ILE A 1 76 ? -22.555 -0.002 26.920 1.00 73.88 76 ILE A N 1
ATOM 592 C CA . ILE A 1 76 ? -23.233 -1.095 26.202 1.00 73.88 76 ILE A CA 1
ATOM 593 C C . ILE A 1 76 ? -22.242 -1.872 25.325 1.00 73.88 76 ILE A C 1
ATOM 595 O O . ILE A 1 76 ? -22.178 -3.099 25.389 1.00 73.88 76 ILE A O 1
ATOM 599 N N . GLN A 1 77 ? -21.402 -1.166 24.568 1.00 75.81 77 GLN A N 1
ATOM 600 C CA . GLN A 1 77 ? -20.388 -1.797 23.718 1.00 75.81 77 GLN A CA 1
ATOM 601 C C . GLN A 1 77 ? -19.323 -2.540 24.537 1.00 75.81 77 GLN A C 1
ATOM 603 O O . GLN A 1 77 ? -18.846 -3.604 24.135 1.00 75.81 77 GLN A O 1
ATOM 608 N N . ARG A 1 78 ? -18.984 -2.037 25.730 1.00 78.25 78 ARG A N 1
ATOM 609 C CA . ARG A 1 78 ? -18.134 -2.767 26.682 1.00 78.25 78 ARG A CA 1
ATOM 610 C C . ARG A 1 78 ? -18.781 -4.070 27.130 1.00 78.25 78 ARG A C 1
ATOM 612 O O . ARG A 1 78 ? -18.104 -5.095 27.223 1.00 78.25 78 ARG A O 1
ATOM 619 N N . GLU A 1 79 ? -20.075 -4.044 27.429 1.00 82.00 79 GLU A N 1
ATOM 620 C CA . GLU A 1 79 ? -20.798 -5.250 27.823 1.00 82.00 79 GLU A CA 1
ATOM 621 C C . GLU A 1 79 ? -20.822 -6.287 26.692 1.00 82.00 79 GLU A C 1
ATOM 623 O O . GLU A 1 79 ? -20.621 -7.470 26.974 1.00 82.00 79 GLU A O 1
ATOM 628 N N . ASP A 1 80 ? -20.942 -5.865 25.429 1.00 81.50 80 ASP A N 1
ATOM 629 C CA . ASP A 1 80 ? -20.812 -6.755 24.266 1.00 81.50 80 ASP A CA 1
ATOM 630 C C . ASP A 1 80 ? -19.422 -7.409 24.190 1.00 81.50 80 ASP A C 1
ATOM 632 O O . ASP A 1 80 ? -19.315 -8.624 23.994 1.00 81.50 80 ASP A O 1
ATOM 636 N N . LEU A 1 81 ? -18.346 -6.646 24.423 1.00 78.56 81 LEU A N 1
ATOM 637 C CA . LEU A 1 81 ? -16.979 -7.187 24.489 1.00 78.56 81 LEU A CA 1
ATOM 638 C C . LEU A 1 81 ? -16.818 -8.195 25.633 1.00 78.56 81 LEU A C 1
ATOM 640 O O . LEU A 1 81 ? -16.166 -9.231 25.481 1.00 78.56 81 LEU A O 1
ATOM 644 N N . PHE A 1 82 ? -17.436 -7.929 26.783 1.00 82.31 82 PHE A N 1
ATOM 645 C CA . PHE A 1 82 ? -17.427 -8.850 27.917 1.00 82.31 82 PHE A CA 1
ATOM 646 C C . PHE A 1 82 ? -18.265 -10.106 27.685 1.00 82.31 82 PHE A C 1
ATOM 648 O O . PHE A 1 82 ? -17.931 -11.157 28.237 1.00 82.31 82 PHE A O 1
ATOM 655 N N . GLN A 1 83 ? -19.347 -10.017 26.913 1.00 85.88 83 GLN A N 1
ATOM 656 C CA . GLN A 1 83 ? -20.124 -11.183 26.495 1.00 85.88 83 GLN A CA 1
ATOM 657 C C . GLN A 1 83 ? -19.332 -12.035 25.502 1.00 85.88 83 GLN A C 1
ATOM 659 O O . GLN A 1 83 ? -19.282 -13.255 25.662 1.00 85.88 83 GLN A O 1
ATOM 664 N N . ALA A 1 84 ? -18.660 -11.398 24.539 1.00 81.44 84 ALA A N 1
ATOM 665 C CA . ALA A 1 84 ? -17.789 -12.078 23.585 1.00 81.44 84 ALA A CA 1
ATOM 666 C C . ALA A 1 84 ? -16.594 -12.753 24.279 1.00 81.44 84 ALA A C 1
ATOM 668 O O . ALA A 1 84 ? -16.229 -13.878 23.939 1.00 81.44 84 ALA A O 1
ATOM 669 N N . ASN A 1 85 ? -16.009 -12.107 25.295 1.00 81.25 85 ASN A N 1
ATOM 670 C CA . ASN A 1 85 ? -14.912 -12.674 26.071 1.00 81.25 85 ASN A CA 1
ATOM 671 C C . ASN A 1 85 ? -15.100 -12.493 27.592 1.00 81.25 85 ASN A C 1
ATOM 673 O O . ASN A 1 85 ? -14.601 -11.530 28.189 1.00 81.25 85 ASN A O 1
ATOM 677 N N . PRO A 1 86 ? -15.717 -13.477 28.276 1.00 84.38 86 PRO A N 1
ATOM 678 C CA . PRO A 1 86 ? -15.986 -13.406 29.715 1.00 84.38 86 PRO A CA 1
ATOM 679 C C . PRO A 1 86 ? -14.738 -13.285 30.600 1.00 84.38 86 PRO A C 1
ATOM 681 O O . PRO A 1 86 ? -14.835 -12.878 31.762 1.00 84.38 86 PRO A O 1
ATOM 684 N N . LYS A 1 87 ? -13.548 -13.638 30.088 1.00 79.12 87 LYS A N 1
ATOM 685 C CA . LYS A 1 87 ? -12.288 -13.467 30.831 1.00 79.12 87 LYS A CA 1
ATOM 686 C C . LYS A 1 87 ? -11.957 -11.986 31.018 1.00 79.12 87 LYS A C 1
ATOM 688 O O . LYS A 1 87 ? -11.460 -11.628 32.086 1.00 79.12 87 LYS A O 1
ATOM 693 N N . LEU A 1 88 ? -12.291 -11.134 30.043 1.00 75.44 88 LEU A N 1
ATOM 694 C CA . LEU A 1 88 ? -12.075 -9.687 30.131 1.00 75.44 88 LEU A CA 1
ATOM 695 C C . LEU A 1 88 ? -12.871 -9.071 31.284 1.00 75.44 88 LEU A C 1
ATOM 697 O O . LEU A 1 88 ? -12.317 -8.280 32.039 1.00 75.44 88 LEU A O 1
ATOM 701 N N . ARG A 1 89 ? -14.111 -9.523 31.519 1.00 78.94 89 ARG A N 1
ATOM 702 C CA . ARG A 1 89 ? -14.932 -9.059 32.652 1.00 78.94 89 ARG A CA 1
ATOM 703 C C . ARG A 1 89 ? -14.273 -9.332 34.006 1.00 78.94 89 ARG A C 1
ATOM 705 O O . ARG A 1 89 ? -14.305 -8.496 34.903 1.00 78.94 89 ARG A O 1
ATOM 712 N N . LYS A 1 90 ? -13.655 -10.508 34.171 1.00 79.38 90 LYS A N 1
ATOM 713 C CA . LYS A 1 90 ? -12.948 -10.860 35.416 1.00 79.38 90 LYS A CA 1
ATOM 714 C C . LYS A 1 90 ? -11.727 -9.970 35.639 1.00 79.38 90 LYS A C 1
ATOM 716 O O . LYS A 1 90 ? -11.475 -9.558 36.767 1.00 79.38 90 LYS A O 1
ATOM 721 N N . ILE A 1 91 ? -10.983 -9.695 34.568 1.00 73.81 91 ILE A N 1
ATOM 722 C CA . ILE A 1 91 ? -9.826 -8.796 34.592 1.00 73.81 91 ILE A CA 1
ATOM 723 C C . ILE A 1 91 ? -10.288 -7.384 34.963 1.00 73.81 91 ILE A C 1
ATOM 725 O O . ILE A 1 91 ? -9.761 -6.817 35.914 1.00 73.81 91 ILE A O 1
ATOM 729 N N . TRP A 1 92 ? -11.323 -6.876 34.293 1.00 75.44 92 TRP A N 1
ATOM 730 C CA . TRP A 1 92 ? -11.927 -5.569 34.545 1.00 75.44 92 TRP A CA 1
ATOM 731 C C . TRP A 1 92 ? -12.333 -5.375 36.008 1.00 75.44 92 TRP A C 1
ATOM 733 O O . TRP A 1 92 ? -11.888 -4.434 36.657 1.00 75.44 92 TRP A O 1
ATOM 743 N N . ASN A 1 93 ? -13.085 -6.318 36.578 1.00 78.00 93 ASN A N 1
ATOM 744 C CA . ASN A 1 93 ? -13.518 -6.217 37.974 1.00 78.00 93 ASN A CA 1
ATOM 745 C C . ASN A 1 93 ? -12.332 -6.163 38.950 1.00 78.00 93 ASN A C 1
ATOM 747 O O . ASN A 1 93 ? -12.378 -5.432 39.935 1.00 78.00 93 ASN A O 1
ATOM 751 N N . LYS A 1 94 ? -11.250 -6.906 38.673 1.00 77.12 94 LYS A N 1
ATOM 752 C CA . LYS A 1 94 ? -10.021 -6.843 39.476 1.00 77.12 94 LYS A CA 1
ATOM 753 C C . LYS A 1 94 ? -9.378 -5.452 39.391 1.00 77.12 94 LYS A C 1
ATOM 755 O O . LYS A 1 94 ? -8.935 -4.936 40.415 1.00 77.12 94 LYS A O 1
ATOM 760 N N . PHE A 1 95 ? -9.374 -4.831 38.211 1.00 71.50 95 PHE A N 1
ATOM 761 C CA . PHE A 1 95 ? -8.887 -3.460 38.043 1.00 71.50 95 PHE A CA 1
ATOM 762 C C . PHE A 1 95 ? -9.673 -2.452 38.841 1.00 71.50 95 PHE A C 1
ATOM 764 O O . PHE A 1 95 ? -9.069 -1.660 39.552 1.00 71.50 95 PHE A O 1
ATOM 771 N N . GLU A 1 96 ? -10.993 -2.516 38.766 1.00 74.88 96 GLU A N 1
ATOM 772 C CA . GLU A 1 96 ? -11.853 -1.574 39.473 1.00 74.88 96 GLU A CA 1
ATOM 773 C C . GLU A 1 96 ? -11.665 -1.685 40.989 1.00 74.88 96 GLU A C 1
ATOM 775 O O . GLU A 1 96 ? -11.531 -0.675 41.677 1.00 74.88 96 GLU A O 1
ATOM 780 N N . THR A 1 97 ? -11.500 -2.905 41.517 1.00 80.44 97 THR A N 1
ATOM 781 C CA . THR A 1 97 ? -11.160 -3.084 42.939 1.00 80.44 97 THR A CA 1
ATOM 782 C C . THR A 1 97 ? -9.787 -2.514 43.309 1.00 80.44 97 THR A C 1
ATOM 784 O O . THR A 1 97 ? -9.632 -1.957 44.393 1.00 80.44 97 THR A O 1
ATOM 787 N N . MET A 1 98 ? -8.794 -2.616 42.418 1.00 75.75 98 MET A N 1
ATOM 788 C CA . MET A 1 98 ? -7.462 -2.042 42.637 1.00 75.75 98 MET A CA 1
ATOM 789 C C . MET A 1 98 ? -7.480 -0.513 42.537 1.00 75.75 98 MET A C 1
ATOM 791 O O . MET A 1 98 ? -6.878 0.154 43.374 1.00 75.75 98 MET A O 1
ATOM 795 N N . ALA A 1 99 ? -8.186 0.046 41.554 1.00 69.62 99 ALA A N 1
ATOM 796 C CA . ALA A 1 99 ? -8.318 1.485 41.345 1.00 69.62 99 ALA A CA 1
ATOM 797 C C . ALA A 1 99 ? -9.032 2.162 42.526 1.00 69.62 99 ALA A C 1
ATOM 799 O O . ALA A 1 99 ? -8.567 3.186 43.022 1.00 69.62 99 ALA A O 1
ATOM 800 N N . ALA A 1 100 ? -10.085 1.533 43.059 1.00 77.56 100 ALA A N 1
ATOM 801 C CA . ALA A 1 100 ? -10.809 2.032 44.228 1.00 77.56 100 ALA A CA 1
ATOM 802 C C . ALA A 1 100 ? -9.925 2.155 45.488 1.00 77.56 100 ALA A C 1
ATOM 804 O O . ALA A 1 100 ? -10.172 3.020 46.330 1.00 77.56 100 ALA A O 1
ATOM 805 N N . SER A 1 101 ? -8.887 1.316 45.603 1.00 81.56 101 SER A N 1
ATOM 806 C CA . SER A 1 101 ? -7.981 1.265 46.761 1.00 81.56 101 SER A CA 1
ATOM 807 C C . SER A 1 101 ? -6.843 2.297 46.750 1.00 81.56 101 SER A C 1
ATOM 809 O O . SER A 1 101 ? -6.114 2.396 47.736 1.00 81.56 101 SER A O 1
ATOM 811 N N . LYS A 1 102 ? -6.681 3.055 45.658 1.00 81.94 102 LYS A N 1
ATOM 812 C CA . LYS A 1 102 ? -5.613 4.054 45.496 1.00 81.94 102 LYS A CA 1
ATOM 813 C C . LYS A 1 102 ? -5.920 5.392 46.182 1.00 81.94 102 LYS A C 1
ATOM 815 O O . LYS A 1 102 ? -7.070 5.650 46.551 1.00 81.94 102 LYS A O 1
ATOM 820 N N . SER A 1 103 ? -4.896 6.236 46.347 1.00 86.38 103 SER A N 1
ATOM 821 C CA . SER A 1 103 ? -5.064 7.607 46.858 1.00 86.38 103 SER A CA 1
ATOM 822 C C . SER A 1 103 ? -5.825 8.493 45.863 1.00 86.38 103 SER A C 1
ATOM 824 O O . SER A 1 103 ? -5.958 8.145 44.691 1.00 86.38 103 SER A O 1
ATOM 826 N N . ASP A 1 104 ? -6.330 9.641 46.317 1.00 82.81 104 ASP A N 1
ATOM 827 C CA . ASP A 1 104 ? -7.115 10.539 45.459 1.00 82.81 104 ASP A CA 1
ATOM 828 C C . ASP A 1 104 ? -6.268 11.147 44.325 1.00 82.81 104 ASP A C 1
ATOM 830 O O . ASP A 1 104 ? -6.705 11.133 43.176 1.00 82.81 104 ASP A O 1
ATOM 834 N N . ASP A 1 105 ? -5.015 11.532 44.600 1.00 78.19 105 ASP A N 1
ATOM 835 C CA . ASP A 1 105 ? -4.068 12.001 43.571 1.00 78.19 105 ASP A CA 1
ATOM 836 C C . ASP A 1 105 ? -3.786 10.915 42.512 1.00 78.19 105 ASP A C 1
ATOM 838 O O . ASP A 1 105 ? -3.713 11.180 41.310 1.00 78.19 105 ASP A O 1
ATOM 842 N N . GLU A 1 106 ? -3.648 9.656 42.943 1.00 76.06 106 GLU A N 1
ATOM 843 C CA . GLU A 1 106 ? -3.443 8.525 42.034 1.00 76.06 106 GLU A CA 1
ATOM 844 C C . GLU A 1 106 ? -4.701 8.200 41.220 1.00 76.06 106 GLU A C 1
ATOM 846 O O . GLU A 1 106 ? -4.584 7.741 40.083 1.00 76.06 106 GLU A O 1
ATOM 851 N N . LYS A 1 107 ? -5.898 8.419 41.774 1.00 73.38 107 LYS A N 1
ATOM 852 C CA . LYS A 1 107 ? -7.174 8.249 41.060 1.00 73.38 107 LYS A CA 1
ATOM 853 C C . LYS A 1 107 ? -7.385 9.324 40.002 1.00 73.38 107 LYS A C 1
ATOM 855 O O . LYS A 1 107 ? -7.867 9.003 38.916 1.00 73.38 107 LYS A O 1
ATOM 860 N N . GLU A 1 108 ? -7.008 10.568 40.287 1.00 74.19 108 GLU A N 1
ATOM 861 C CA . GLU A 1 108 ? -7.076 11.660 39.311 1.00 74.19 108 GLU A CA 1
ATOM 862 C C . GLU A 1 108 ? -6.125 11.394 38.136 1.00 74.19 108 GLU A C 1
ATOM 864 O O . GLU A 1 108 ? -6.543 11.427 36.975 1.00 74.19 108 GLU A O 1
ATOM 869 N N . LEU A 1 109 ? -4.875 11.013 38.432 1.00 74.31 109 LEU A N 1
ATOM 870 C CA . LEU A 1 109 ? -3.906 10.620 37.408 1.00 74.31 109 LEU A CA 1
ATOM 871 C C . LEU A 1 109 ? -4.400 9.421 36.589 1.00 74.31 109 LEU A C 1
ATOM 873 O O . LEU A 1 109 ? -4.362 9.459 35.357 1.00 74.31 109 LEU A O 1
ATOM 877 N N . LEU A 1 110 ? -4.906 8.383 37.266 1.00 69.31 110 LEU A N 1
ATOM 878 C CA . LEU A 1 110 ? -5.476 7.220 36.596 1.00 69.31 110 LEU A CA 1
ATOM 879 C C . LEU A 1 110 ? -6.597 7.632 35.653 1.00 69.31 110 LEU A C 1
ATOM 881 O O . LEU A 1 110 ? -6.571 7.182 34.519 1.00 69.31 110 LEU A O 1
ATOM 885 N N . THR A 1 111 ? -7.542 8.469 36.094 1.00 72.44 111 THR A N 1
ATOM 886 C CA . THR A 1 111 ? -8.677 8.963 35.292 1.00 72.44 111 THR A CA 1
ATOM 887 C C . THR A 1 111 ? -8.215 9.736 34.058 1.00 72.44 111 THR A C 1
ATOM 889 O O . THR A 1 111 ? -8.764 9.549 32.968 1.00 72.44 111 THR A O 1
ATOM 892 N N . PHE A 1 112 ? -7.176 10.561 34.190 1.00 74.12 112 PHE A N 1
ATOM 893 C CA . PHE A 1 112 ? -6.586 11.271 33.056 1.00 74.12 112 PHE A CA 1
ATOM 894 C C . PHE A 1 112 ? -6.000 10.302 32.016 1.00 74.12 112 PHE A C 1
ATOM 896 O O . PHE A 1 112 ? -6.394 10.346 30.851 1.00 74.12 112 PHE A O 1
ATOM 903 N N . GLU A 1 113 ? -5.119 9.383 32.427 1.00 72.06 113 GLU A N 1
ATOM 904 C CA . GLU A 1 113 ? -4.489 8.387 31.533 1.00 72.06 113 GLU A CA 1
ATOM 905 C C . GLU A 1 113 ? -5.536 7.545 30.793 1.00 72.06 113 GLU A C 1
ATOM 907 O O . GLU A 1 113 ? -5.433 7.245 29.603 1.00 72.06 113 GLU A O 1
ATOM 912 N N . ARG A 1 114 ? -6.587 7.215 31.533 1.00 70.69 114 ARG A N 1
ATOM 913 C CA . ARG A 1 114 ? -7.757 6.450 31.138 1.00 70.69 114 ARG A CA 1
ATOM 914 C C . ARG A 1 114 ? -8.646 7.137 30.097 1.00 70.69 114 ARG A C 1
ATOM 916 O O . ARG A 1 114 ? -9.249 6.452 29.270 1.00 70.69 114 ARG A O 1
ATOM 923 N N . THR A 1 115 ? -8.790 8.454 30.158 1.00 72.19 115 THR A N 1
ATOM 924 C CA . THR A 1 115 ? -9.689 9.219 29.273 1.00 72.19 115 THR A CA 1
ATOM 925 C C . THR A 1 115 ? -8.945 9.930 28.150 1.00 72.19 115 THR A C 1
ATOM 927 O O . THR A 1 115 ? -9.568 10.323 27.167 1.00 72.19 115 THR A O 1
ATOM 930 N N . PHE A 1 116 ? -7.615 10.025 28.235 1.00 79.25 116 PHE A N 1
ATOM 931 C CA . PHE A 1 116 ? -6.761 10.727 27.278 1.00 79.25 116 PHE A CA 1
ATOM 932 C C . PHE A 1 116 ? -7.067 10.387 25.812 1.00 79.25 116 PHE A C 1
ATOM 934 O O . PHE A 1 116 ? -7.335 11.289 25.021 1.00 79.25 116 PHE A O 1
ATOM 941 N N . MET A 1 117 ? -7.085 9.098 25.449 1.00 81.31 117 MET A N 1
ATOM 942 C CA . MET A 1 117 ? -7.318 8.688 24.057 1.00 81.31 117 MET A CA 1
ATOM 943 C C . MET A 1 117 ? -8.732 9.017 23.577 1.00 81.31 117 MET A C 1
ATOM 945 O O . MET A 1 117 ? -8.908 9.425 22.433 1.00 81.31 117 MET A O 1
ATOM 949 N N . TRP A 1 118 ? -9.736 8.873 24.445 1.00 80.38 118 TRP A N 1
ATOM 950 C CA . TRP A 1 118 ? -11.109 9.248 24.113 1.00 80.38 118 TRP A CA 1
ATOM 951 C C . TRP A 1 118 ? -11.229 10.757 23.896 1.00 80.38 118 TRP A C 1
ATOM 953 O O . TRP A 1 118 ? -11.780 11.188 22.887 1.00 80.38 118 TRP A O 1
ATOM 963 N N . ASN A 1 119 ? -10.648 11.552 24.795 1.00 80.94 119 ASN A N 1
ATOM 964 C CA . ASN A 1 119 ? -10.645 13.009 24.699 1.00 80.94 119 ASN A CA 1
ATOM 965 C C . ASN A 1 119 ? -9.915 13.479 23.435 1.00 80.94 119 ASN A C 1
ATOM 967 O O . ASN A 1 119 ? -10.409 14.367 22.748 1.00 80.94 119 ASN A O 1
ATOM 971 N N . LEU A 1 120 ? -8.796 12.842 23.071 1.00 84.69 120 LEU A N 1
ATOM 972 C CA . LEU A 1 120 ? -8.084 13.130 21.824 1.00 84.69 120 LEU A CA 1
ATOM 973 C C . LEU A 1 120 ? -8.946 12.841 20.584 1.00 84.69 120 LEU A C 1
ATOM 975 O O . LEU A 1 120 ? -8.946 13.637 19.649 1.00 84.69 120 LEU A O 1
ATOM 979 N N . LEU A 1 121 ? -9.710 11.743 20.582 1.00 85.75 121 LEU A N 1
ATOM 980 C CA . LEU A 1 121 ? -10.652 11.431 19.501 1.00 85.75 121 LEU A CA 1
ATOM 981 C C . LEU A 1 121 ? -11.793 12.458 19.416 1.00 85.75 121 LEU A C 1
ATOM 983 O O . LEU A 1 121 ? -12.218 12.789 18.311 1.00 85.75 121 LEU A O 1
ATOM 987 N N . GLN A 1 122 ? -12.280 12.987 20.545 1.00 85.50 122 GLN A N 1
ATOM 988 C CA . GLN A 1 122 ? -13.287 14.058 20.520 1.00 85.50 122 GLN A CA 1
ATOM 989 C C . GLN A 1 122 ? -12.704 15.384 20.024 1.00 85.50 122 GLN A C 1
ATOM 991 O O . GLN A 1 122 ? -13.337 16.043 19.206 1.00 85.50 122 GLN A O 1
ATOM 996 N N . ILE A 1 123 ? -11.484 15.743 20.447 1.00 86.88 123 ILE A N 1
ATOM 997 C CA . ILE A 1 123 ? -10.776 16.926 19.930 1.00 86.88 123 ILE A CA 1
ATOM 998 C C . ILE A 1 123 ? -10.599 16.804 18.415 1.00 86.88 123 ILE A C 1
ATOM 1000 O O . ILE A 1 123 ? -10.916 17.742 17.695 1.00 86.88 123 ILE A O 1
ATOM 1004 N N . PHE A 1 124 ? -10.179 15.635 17.920 1.00 92.19 124 PHE A N 1
ATOM 1005 C CA . PHE A 1 124 ? -10.075 15.379 16.483 1.00 92.19 124 PHE A CA 1
ATOM 1006 C C . PHE A 1 124 ? -11.398 15.632 15.752 1.00 92.19 124 PHE A C 1
ATOM 1008 O O . PHE A 1 124 ? -11.404 16.301 14.725 1.00 92.19 124 PHE A O 1
ATOM 1015 N N . LYS A 1 125 ? -12.519 15.109 16.266 1.00 90.25 125 LYS A N 1
ATOM 1016 C CA . LYS A 1 125 ? -13.832 15.312 15.636 1.00 90.25 125 LYS A CA 1
ATOM 1017 C C . LYS A 1 125 ? -14.247 16.773 15.624 1.00 90.25 125 LYS A C 1
ATOM 1019 O O . LYS A 1 125 ? -14.781 17.219 14.618 1.00 90.25 125 LYS A O 1
ATOM 1024 N N . GLN A 1 126 ? -14.007 17.488 16.722 1.00 89.56 126 GLN A N 1
ATOM 1025 C CA . GLN A 1 126 ? -14.309 18.910 16.793 1.00 89.56 126 GLN A CA 1
ATOM 1026 C C . GLN A 1 126 ? -13.490 19.673 15.752 1.00 89.56 126 GLN A C 1
ATOM 1028 O O . GLN A 1 126 ? -14.064 20.394 14.953 1.00 89.56 126 GLN A O 1
ATOM 1033 N N . THR A 1 127 ? -12.178 19.430 15.682 1.00 90.12 127 THR A N 1
ATOM 1034 C CA . THR A 1 127 ? -11.318 20.065 14.675 1.00 90.12 127 THR A CA 1
ATOM 1035 C C . THR A 1 127 ? -11.732 19.704 13.249 1.00 90.12 127 THR A C 1
ATOM 1037 O O . THR A 1 127 ? -11.678 20.559 12.376 1.00 90.12 127 THR A O 1
ATOM 1040 N N . LEU A 1 128 ? -12.167 18.466 12.995 1.00 91.25 128 LEU A N 1
ATOM 1041 C CA . LEU A 1 128 ? -12.680 18.064 11.683 1.00 91.25 128 LEU A CA 1
ATOM 1042 C C . LEU A 1 128 ? -13.963 18.826 11.321 1.00 91.25 128 LEU A C 1
ATOM 1044 O O . LEU A 1 128 ? -14.066 19.332 10.210 1.00 91.25 128 LEU A O 1
ATOM 1048 N N . ALA A 1 129 ? -14.900 18.948 12.264 1.00 88.56 129 ALA A N 1
ATOM 1049 C CA . ALA A 1 129 ? -16.121 19.725 12.072 1.00 88.56 129 ALA A CA 1
ATOM 1050 C C . ALA A 1 129 ? -15.821 21.217 11.852 1.00 88.56 129 ALA A C 1
ATOM 1052 O O . ALA A 1 129 ? -16.428 21.836 10.986 1.00 88.56 129 ALA A O 1
ATOM 1053 N N . ASP A 1 130 ? -14.847 21.771 12.582 1.00 87.38 130 ASP A N 1
ATOM 1054 C CA . ASP A 1 130 ? -14.415 23.158 12.413 1.00 87.38 130 ASP A CA 1
ATOM 1055 C C . ASP A 1 130 ? -13.816 23.390 11.013 1.00 87.38 130 ASP A C 1
ATOM 1057 O O . ASP A 1 130 ? -14.065 24.439 10.429 1.00 87.38 130 ASP A O 1
ATOM 1061 N N . VAL A 1 131 ? -13.046 22.423 10.480 1.00 85.62 131 VAL A N 1
ATOM 1062 C CA . VAL A 1 131 ? -12.456 22.454 9.120 1.00 85.62 131 VAL A CA 1
ATOM 1063 C C . VAL A 1 131 ? -13.521 22.353 8.029 1.00 85.62 131 VAL A C 1
ATOM 1065 O O . VAL A 1 131 ? -13.376 22.986 6.986 1.00 85.62 131 VAL A O 1
ATOM 1068 N N . ASP A 1 132 ? -14.561 21.547 8.246 1.00 82.38 132 ASP A N 1
ATOM 1069 C CA . ASP A 1 132 ? -15.658 21.379 7.286 1.00 82.38 132 ASP A CA 1
ATOM 1070 C C . ASP A 1 132 ? -16.611 22.586 7.249 1.00 82.38 132 ASP A C 1
ATOM 1072 O O . ASP A 1 132 ? -17.335 22.774 6.269 1.00 82.38 132 ASP A O 1
ATOM 1076 N N . ASP A 1 133 ? -16.618 23.416 8.292 1.00 80.75 133 ASP A N 1
ATOM 1077 C CA . ASP A 1 133 ? -17.410 24.639 8.333 1.00 80.75 133 ASP A CA 1
ATOM 1078 C C . ASP A 1 133 ? -16.730 25.756 7.523 1.00 80.75 133 ASP A C 1
ATOM 1080 O O . ASP A 1 133 ? -15.795 26.411 7.983 1.00 80.75 133 ASP A O 1
ATOM 1084 N N . GLU A 1 134 ? -17.248 26.012 6.316 1.00 70.06 134 GLU A N 1
ATOM 1085 C CA . GLU A 1 134 ? -16.772 27.063 5.401 1.00 70.06 134 GLU A CA 1
ATOM 1086 C C . GLU A 1 134 ? -16.767 28.475 6.022 1.00 70.06 134 GLU A C 1
ATOM 1088 O O . GLU A 1 134 ? -16.128 29.385 5.484 1.00 70.06 134 GLU A O 1
ATOM 1093 N N . SER A 1 135 ? -17.491 28.693 7.128 1.00 68.06 135 SER A N 1
ATOM 1094 C CA . SER A 1 135 ? -17.497 29.976 7.840 1.00 68.06 135 SER A CA 1
ATOM 1095 C C . SER A 1 135 ? -16.268 30.193 8.729 1.00 68.06 135 SER A C 1
ATOM 1097 O O . SER A 1 135 ? -15.975 31.338 9.095 1.00 68.06 135 SER A O 1
ATOM 1099 N N . ASN A 1 136 ? -15.522 29.128 9.031 1.00 67.00 136 ASN A N 1
ATOM 1100 C CA . ASN A 1 136 ? -14.284 29.189 9.790 1.00 67.00 136 ASN A CA 1
ATOM 1101 C C . ASN A 1 136 ? -13.079 29.329 8.849 1.00 67.00 136 ASN A C 1
ATOM 1103 O O . ASN A 1 136 ? -12.849 28.512 7.961 1.00 67.00 136 ASN A O 1
ATOM 1107 N N . GLU A 1 137 ? -12.228 30.331 9.087 1.00 59.12 137 GLU A N 1
ATOM 1108 C CA . GLU A 1 137 ? -10.884 30.366 8.499 1.00 59.12 137 GLU A CA 1
ATOM 1109 C C . GLU A 1 137 ? -10.004 29.329 9.209 1.00 59.12 137 GLU A C 1
ATOM 1111 O O . GLU A 1 137 ? -9.185 29.667 10.070 1.00 59.12 137 GLU A O 1
ATOM 1116 N N . VAL A 1 138 ? -10.176 28.042 8.898 1.00 59.78 138 VAL A N 1
ATOM 1117 C CA . VAL A 1 138 ? -9.280 27.032 9.460 1.00 59.78 138 VAL A CA 1
ATOM 1118 C C . VAL A 1 138 ? -7.964 27.042 8.697 1.00 59.78 138 VAL A C 1
ATOM 1120 O O . VAL A 1 138 ? -7.878 26.710 7.517 1.00 59.78 138 VAL A O 1
ATOM 1123 N N . GLY A 1 139 ? -6.915 27.466 9.401 1.00 66.81 139 GLY A N 1
ATOM 1124 C CA . GLY A 1 139 ? -5.555 27.456 8.888 1.00 66.81 139 GLY A CA 1
ATOM 1125 C C . GLY A 1 139 ? -5.051 26.038 8.610 1.00 66.81 139 GLY A C 1
ATOM 1126 O O . GLY A 1 139 ? -5.512 25.061 9.197 1.00 66.81 139 GLY A O 1
ATOM 1127 N N . ILE A 1 140 ? -4.028 25.949 7.757 1.00 79.38 140 ILE A N 1
ATOM 1128 C CA . ILE A 1 140 ? -3.292 24.724 7.390 1.00 79.38 140 ILE A CA 1
ATOM 1129 C C . ILE A 1 140 ? -2.915 23.873 8.627 1.00 79.38 140 ILE A C 1
ATOM 1131 O O . ILE A 1 140 ? -2.877 22.647 8.563 1.00 79.38 140 ILE A O 1
ATOM 1135 N N . ASP A 1 141 ? -2.705 24.514 9.779 1.00 84.56 141 ASP A N 1
ATOM 1136 C CA . ASP A 1 141 ? -2.397 23.863 11.054 1.00 84.56 141 ASP A CA 1
ATOM 1137 C C . ASP A 1 141 ? -3.480 22.876 11.528 1.00 84.56 141 ASP A C 1
ATOM 1139 O O . ASP A 1 141 ? -3.143 21.843 12.109 1.00 84.56 141 ASP A O 1
ATOM 1143 N N . GLY A 1 142 ? -4.764 23.152 11.263 1.00 86.62 142 GLY A N 1
ATOM 1144 C CA . GLY A 1 142 ? -5.864 22.241 11.595 1.00 86.62 142 GLY A CA 1
ATOM 1145 C C . GLY A 1 142 ? -5.791 20.948 10.783 1.00 86.62 142 GLY A C 1
ATOM 1146 O O . GLY A 1 142 ? -5.878 19.856 11.342 1.00 86.62 142 GLY A O 1
ATOM 1147 N N . ILE A 1 143 ? -5.522 21.061 9.479 1.00 89.06 143 ILE A N 1
ATOM 1148 C CA . ILE A 1 143 ? -5.337 19.911 8.583 1.00 89.06 143 ILE A CA 1
ATOM 1149 C C . ILE A 1 143 ? -4.107 19.100 9.009 1.00 89.06 143 ILE A C 1
ATOM 1151 O O . ILE A 1 143 ? -4.209 17.890 9.206 1.00 89.06 143 ILE A O 1
ATOM 1155 N N . HIS A 1 144 ? -2.975 19.760 9.266 1.00 89.44 144 HIS A N 1
ATOM 1156 C CA . HIS A 1 144 ? -1.768 19.088 9.755 1.00 89.44 144 HIS A CA 1
ATOM 1157 C C . HIS A 1 144 ? -1.994 18.367 11.093 1.00 89.44 144 HIS A C 1
ATOM 1159 O O . HIS A 1 144 ? -1.463 17.273 11.308 1.00 89.44 144 HIS A O 1
ATOM 1165 N N . PHE A 1 145 ? -2.777 18.952 12.007 1.00 91.12 145 PHE A N 1
ATOM 1166 C CA . PHE A 1 145 ? -3.159 18.291 13.254 1.00 91.12 145 PHE A CA 1
ATOM 1167 C C . PHE A 1 145 ? -3.952 17.006 12.982 1.00 91.12 145 PHE A C 1
ATOM 1169 O O . PHE A 1 145 ? -3.604 15.953 13.524 1.00 91.12 145 PHE A O 1
ATOM 1176 N N . LEU A 1 146 ? -4.956 17.063 12.100 1.00 93.44 146 LEU A N 1
ATOM 1177 C CA . LEU A 1 146 ? -5.752 15.896 11.709 1.00 93.44 146 LEU A CA 1
ATOM 1178 C C . LEU A 1 146 ? -4.879 14.802 11.076 1.00 93.44 146 LEU A C 1
ATOM 1180 O O . LEU A 1 146 ? -4.966 13.640 11.476 1.00 93.44 146 LEU A O 1
ATOM 1184 N N . GLU A 1 147 ? -3.988 15.153 10.150 1.00 93.06 147 GLU A N 1
ATOM 1185 C CA . GLU A 1 147 ? -3.059 14.213 9.505 1.00 93.06 147 GLU A CA 1
ATOM 1186 C C . GLU A 1 147 ? -2.123 13.537 10.515 1.00 93.06 147 GLU A C 1
ATOM 1188 O O . GLU A 1 147 ? -1.905 12.321 10.469 1.00 93.06 147 GLU A O 1
ATOM 1193 N N . ARG A 1 148 ? -1.599 14.298 11.483 1.00 92.25 148 ARG A N 1
ATOM 1194 C CA . ARG A 1 148 ? -0.748 13.766 12.559 1.00 92.25 148 ARG A CA 1
ATOM 1195 C C . ARG A 1 148 ? -1.522 12.863 13.514 1.00 92.25 148 ARG A C 1
ATOM 1197 O O . ARG A 1 148 ? -0.993 11.832 13.935 1.00 92.25 148 ARG A O 1
ATOM 1204 N N . CYS A 1 149 ? -2.766 13.206 13.834 1.00 94.06 149 CYS A N 1
ATOM 1205 C CA . CYS A 1 149 ? -3.650 12.341 14.610 1.00 94.06 149 CYS A CA 1
ATOM 1206 C C . CYS A 1 149 ? -3.973 11.043 13.864 1.00 94.06 149 CYS A C 1
ATOM 1208 O O . CYS A 1 149 ? -3.873 9.972 14.458 1.00 94.06 149 CYS A O 1
ATOM 1210 N N . LEU A 1 150 ? -4.276 11.101 12.564 1.00 95.69 150 LEU A N 1
ATOM 1211 C CA . LEU A 1 150 ? -4.485 9.899 11.754 1.00 95.69 150 LEU A CA 1
ATOM 1212 C C . LEU A 1 150 ? -3.231 9.024 11.718 1.00 95.69 150 LEU A C 1
ATOM 1214 O O . LEU A 1 150 ? -3.337 7.814 11.903 1.00 95.69 150 LEU A O 1
ATOM 1218 N N . GLN A 1 151 ? -2.046 9.621 11.561 1.00 93.88 151 GLN A N 1
ATOM 1219 C CA . GLN A 1 151 ? -0.780 8.894 11.647 1.00 93.88 151 GLN A CA 1
ATOM 1220 C C . GLN A 1 151 ? -0.626 8.169 12.994 1.00 93.88 151 GLN A C 1
ATOM 1222 O O . GLN A 1 151 ? -0.239 7.001 13.015 1.00 93.88 151 GLN A O 1
ATOM 1227 N N . LEU A 1 152 ? -0.956 8.835 14.106 1.00 92.19 152 LEU A N 1
ATOM 1228 C CA . LEU A 1 152 ? -0.956 8.219 15.433 1.00 92.19 152 LEU A CA 1
ATOM 1229 C C . LEU A 1 152 ? -1.957 7.058 15.511 1.00 92.19 152 LEU A C 1
ATOM 1231 O O . LEU A 1 152 ? -1.607 5.986 15.997 1.00 92.19 152 LEU A O 1
ATOM 1235 N N . PHE A 1 153 ? -3.188 7.240 15.030 1.00 94.56 153 PHE A N 1
ATOM 1236 C CA . PHE A 1 153 ? -4.217 6.198 15.085 1.00 94.56 153 PHE A CA 1
ATOM 1237 C C . PHE A 1 153 ? -3.844 4.979 14.239 1.00 94.56 153 PHE A C 1
ATOM 1239 O O . PHE A 1 153 ? -4.051 3.853 14.687 1.00 94.56 153 PHE A O 1
ATOM 1246 N N . ILE A 1 154 ? -3.238 5.188 13.067 1.00 95.38 154 ILE A N 1
ATOM 1247 C CA . ILE A 1 154 ? -2.703 4.110 12.226 1.00 95.38 154 ILE A CA 1
ATOM 1248 C C . ILE A 1 154 ? -1.616 3.347 12.984 1.00 95.38 154 ILE A C 1
ATOM 1250 O O . ILE A 1 154 ? -1.675 2.123 13.045 1.00 95.38 154 ILE A O 1
ATOM 1254 N N . ASP A 1 155 ? -0.657 4.045 13.599 1.00 90.50 155 ASP A N 1
ATOM 1255 C CA . ASP A 1 155 ? 0.435 3.405 14.343 1.00 90.50 155 ASP A CA 1
ATOM 1256 C C . ASP A 1 155 ? -0.082 2.583 15.537 1.00 90.50 155 ASP A C 1
ATOM 1258 O O . ASP A 1 155 ? 0.413 1.483 15.789 1.00 90.50 155 ASP A O 1
ATOM 1262 N N . LEU A 1 156 ? -1.094 3.091 16.251 1.00 88.62 156 LEU A N 1
ATOM 1263 C CA . LEU A 1 156 ? -1.724 2.385 17.370 1.00 88.62 156 LEU A CA 1
ATOM 1264 C C . LEU A 1 156 ? -2.506 1.149 16.912 1.00 88.62 156 LEU A C 1
ATOM 1266 O O . LEU A 1 156 ? -2.473 0.123 17.592 1.00 88.62 156 LEU A O 1
ATOM 1270 N N . GLU A 1 157 ? -3.186 1.227 15.769 1.00 92.00 157 GLU A N 1
ATOM 1271 C CA . GLU A 1 157 ? -3.927 0.106 15.183 1.00 92.00 157 GLU A CA 1
ATOM 1272 C C . GLU A 1 157 ? -3.015 -0.947 14.540 1.00 92.00 157 GLU A C 1
ATOM 1274 O O . GLU A 1 157 ? -3.377 -2.124 14.485 1.00 92.00 157 GLU A O 1
ATOM 1279 N N . ALA A 1 158 ? -1.835 -0.542 14.071 1.00 91.38 158 ALA A N 1
ATOM 1280 C CA . ALA A 1 158 ? -0.862 -1.378 13.372 1.00 91.38 158 ALA A CA 1
ATOM 1281 C C . ALA A 1 158 ? 0.103 -2.130 14.314 1.00 91.38 158 ALA A C 1
ATOM 1283 O O . ALA A 1 158 ? 1.019 -2.813 13.846 1.00 91.38 158 ALA A O 1
ATOM 1284 N N . LEU A 1 159 ? -0.086 -2.003 15.632 1.00 86.94 159 LEU A N 1
ATOM 1285 C CA . LEU A 1 159 ? 0.706 -2.654 16.673 1.00 86.94 159 LEU A CA 1
ATOM 1286 C C . LEU A 1 159 ? -0.220 -3.401 17.642 1.00 86.94 159 LEU A C 1
ATOM 1288 O O . LEU A 1 159 ? -1.070 -2.798 18.289 1.00 86.94 159 LEU A O 1
ATOM 1292 N N . LEU A 1 160 ? -0.048 -4.721 17.776 1.00 83.62 160 LEU A N 1
ATOM 1293 C CA . LEU A 1 160 ? -0.990 -5.581 18.509 1.00 83.62 160 LEU A CA 1
ATOM 1294 C C . LEU A 1 160 ? -1.208 -5.152 19.973 1.00 83.62 160 LEU A C 1
ATOM 1296 O O . LEU A 1 160 ? -2.328 -5.211 20.484 1.00 83.62 160 LEU A O 1
ATOM 1300 N N . THR A 1 161 ? -0.151 -4.706 20.654 1.00 80.19 161 THR A N 1
ATOM 1301 C CA . THR A 1 161 ? -0.197 -4.330 22.077 1.00 80.19 161 THR A CA 1
ATOM 1302 C C . THR A 1 161 ? -1.083 -3.114 22.340 1.00 80.19 161 THR A C 1
ATOM 1304 O O . THR A 1 161 ? -1.833 -3.106 23.318 1.00 80.19 161 THR A O 1
ATOM 1307 N N . THR A 1 162 ? -1.049 -2.117 21.456 1.00 83.44 162 THR A N 1
ATOM 1308 C CA . THR A 1 162 ? -1.902 -0.922 21.516 1.00 83.44 162 THR A CA 1
ATOM 1309 C C . THR A 1 162 ? -3.281 -1.186 20.917 1.00 83.44 162 THR A C 1
ATOM 1311 O O . THR A 1 162 ? -4.297 -0.813 21.512 1.00 83.44 162 THR A O 1
ATOM 1314 N N . ARG A 1 163 ? -3.329 -1.915 19.798 1.00 86.81 163 ARG A N 1
ATOM 1315 C CA . ARG A 1 163 ? -4.548 -2.272 19.063 1.00 86.81 163 ARG A CA 1
ATOM 1316 C C . ARG A 1 163 ? -5.579 -2.985 19.927 1.00 86.81 163 ARG A C 1
ATOM 1318 O O . ARG A 1 163 ? -6.757 -2.645 19.851 1.00 86.81 163 ARG A O 1
ATOM 1325 N N . ARG A 1 164 ? -5.147 -3.943 20.763 1.00 80.31 164 ARG A N 1
ATOM 1326 C CA . ARG A 1 164 ? -6.012 -4.863 21.535 1.00 80.31 164 ARG A CA 1
ATOM 1327 C C . ARG A 1 164 ? -7.207 -4.186 22.217 1.00 80.31 164 ARG A C 1
ATOM 1329 O O . ARG A 1 164 ? -8.257 -4.802 22.372 1.00 80.31 164 ARG A O 1
ATOM 1336 N N . PHE A 1 165 ? -7.036 -2.938 22.644 1.00 77.94 165 PHE A N 1
ATOM 1337 C CA . PHE A 1 165 ? -8.098 -2.150 23.263 1.00 77.94 165 PHE A CA 1
ATOM 1338 C C . PHE A 1 165 ? -8.394 -0.841 22.533 1.00 77.94 165 PHE A C 1
ATOM 1340 O O . PHE A 1 165 ? -9.534 -0.379 22.573 1.00 77.94 165 PHE A O 1
ATOM 1347 N N . PHE A 1 166 ? -7.407 -0.258 21.846 1.00 83.25 166 PHE A N 1
ATOM 1348 C CA . PHE A 1 166 ? -7.632 0.956 21.070 1.00 83.25 166 PHE A CA 1
ATOM 1349 C C . PHE A 1 166 ? -8.606 0.726 19.908 1.00 83.25 166 PHE A C 1
ATOM 1351 O O . PHE A 1 166 ? -9.460 1.581 19.694 1.00 83.25 166 PHE A O 1
ATOM 1358 N N . ASN A 1 167 ? -8.590 -0.444 19.258 1.00 87.38 167 ASN A N 1
ATOM 1359 C CA . ASN A 1 167 ? -9.503 -0.761 18.154 1.00 87.38 167 ASN A CA 1
ATOM 1360 C C . ASN A 1 167 ? -10.972 -0.633 18.585 1.00 87.38 167 ASN A C 1
ATOM 1362 O O . ASN A 1 167 ? -11.788 0.001 17.917 1.00 87.38 167 ASN A O 1
ATOM 1366 N N . ALA A 1 168 ? -11.311 -1.152 19.769 1.00 83.56 168 ALA A N 1
ATOM 1367 C CA . ALA A 1 168 ? -12.654 -1.023 20.327 1.00 83.56 168 ALA A CA 1
ATOM 1368 C C . ALA A 1 168 ? -13.052 0.445 20.567 1.00 83.56 168 ALA A C 1
ATOM 1370 O O . ALA A 1 168 ? -14.170 0.836 20.240 1.00 83.56 168 ALA A O 1
ATOM 1371 N N . ILE A 1 169 ? -12.130 1.259 21.091 1.00 83.00 169 ILE A N 1
ATOM 1372 C CA . ILE A 1 169 ? -12.335 2.696 21.332 1.00 83.00 169 ILE A CA 1
ATOM 1373 C C . ILE A 1 169 ? -12.488 3.456 20.003 1.00 83.00 169 ILE A C 1
ATOM 1375 O O . ILE A 1 169 ? -13.348 4.329 19.879 1.00 83.00 169 ILE A O 1
ATOM 1379 N N . LEU A 1 170 ? -11.692 3.102 18.993 1.00 87.50 170 LEU A N 1
ATOM 1380 C CA . LEU A 1 170 ? -11.742 3.686 17.658 1.00 87.50 170 LEU A CA 1
ATOM 1381 C C . LEU A 1 170 ? -13.108 3.437 17.004 1.00 87.50 170 LEU A C 1
ATOM 1383 O O . LEU A 1 170 ? -13.736 4.388 16.534 1.00 87.50 170 LEU A O 1
ATOM 1387 N N . HIS A 1 171 ? -13.608 2.195 17.036 1.00 86.56 171 HIS A N 1
ATOM 1388 C CA . HIS A 1 171 ? -14.951 1.862 16.534 1.00 86.56 171 HIS A CA 1
ATOM 1389 C C . HIS A 1 171 ? -16.050 2.558 17.337 1.00 86.56 171 HIS A C 1
ATOM 1391 O O . HIS A 1 171 ? -16.956 3.127 16.735 1.00 86.56 171 HIS A O 1
ATOM 1397 N N . ALA A 1 172 ? -15.948 2.580 18.669 1.00 83.44 172 ALA A N 1
ATOM 1398 C CA . ALA A 1 172 ? -16.905 3.269 19.536 1.00 83.44 172 ALA A CA 1
ATOM 1399 C C . ALA A 1 172 ? -16.995 4.767 19.222 1.00 83.44 172 ALA A C 1
ATOM 1401 O O . ALA A 1 172 ? -18.072 5.359 19.205 1.00 83.44 172 ALA A O 1
ATOM 1402 N N . SER A 1 173 ? -15.860 5.388 18.902 1.00 84.69 173 SER A N 1
ATOM 1403 C CA . SER A 1 173 ? -15.826 6.800 18.544 1.00 84.69 173 SER A CA 1
ATOM 1404 C C . SER A 1 173 ? -16.507 7.103 17.205 1.00 84.69 173 SER A C 1
ATOM 1406 O O . SER A 1 173 ? -16.827 8.260 16.965 1.00 84.69 173 SER A O 1
ATOM 1408 N N . ASN A 1 174 ? -16.749 6.125 16.324 1.00 87.75 174 ASN A N 1
ATOM 1409 C CA . ASN A 1 174 ? -17.270 6.357 14.970 1.00 87.75 174 ASN A CA 1
ATOM 1410 C C . ASN A 1 174 ? -16.426 7.359 14.143 1.00 87.75 174 ASN A C 1
ATOM 1412 O O . ASN A 1 174 ? -16.926 7.984 13.208 1.00 87.75 174 ASN A O 1
ATOM 1416 N N . ILE A 1 175 ? -15.137 7.539 14.456 1.00 90.69 175 ILE A N 1
ATOM 1417 C CA . ILE A 1 175 ? -14.279 8.530 13.784 1.00 90.69 175 ILE A CA 1
ATOM 1418 C C . ILE A 1 175 ? -14.173 8.289 12.273 1.00 90.69 175 ILE A C 1
ATOM 1420 O O . ILE A 1 175 ? -14.202 9.236 11.503 1.00 90.69 175 ILE A O 1
ATOM 1424 N N . LEU A 1 176 ? -14.161 7.025 11.835 1.00 92.69 176 LEU A N 1
ATOM 1425 C CA . LEU A 1 176 ? -14.119 6.669 10.415 1.00 92.69 176 LEU A CA 1
ATOM 1426 C C . LEU A 1 176 ? -15.352 7.161 9.651 1.00 92.69 176 LEU A C 1
ATOM 1428 O O . LEU A 1 176 ? -15.229 7.525 8.486 1.00 92.69 176 LEU A O 1
ATOM 1432 N N . VAL A 1 177 ? -16.521 7.189 10.298 1.00 92.25 177 VAL A N 1
ATOM 1433 C CA . VAL A 1 177 ? -17.759 7.723 9.712 1.00 92.25 177 VAL A CA 1
ATOM 1434 C C . VAL A 1 177 ? -17.632 9.234 9.533 1.00 92.25 177 VAL A C 1
ATOM 1436 O O . VAL A 1 177 ? -17.894 9.734 8.445 1.00 92.25 177 VAL A O 1
ATOM 1439 N N . ASN A 1 178 ? -17.147 9.933 10.566 1.00 92.00 178 ASN A N 1
ATOM 1440 C CA . ASN A 1 178 ? -16.895 11.377 10.520 1.00 92.00 178 ASN A CA 1
ATOM 1441 C C . ASN A 1 178 ? -15.898 11.728 9.407 1.00 92.00 178 ASN A C 1
ATOM 1443 O O . ASN A 1 178 ? -16.193 12.566 8.566 1.00 92.00 178 ASN A O 1
ATOM 1447 N N . CYS A 1 179 ? -14.767 11.017 9.330 1.00 94.19 179 CYS A N 1
ATOM 1448 C CA . CYS A 1 179 ? -13.800 11.215 8.255 1.00 94.19 179 CYS A CA 1
ATOM 1449 C C . CYS A 1 179 ? -14.420 10.965 6.876 1.00 94.19 179 CYS A C 1
ATOM 1451 O O . CYS A 1 179 ? -14.206 11.764 5.978 1.00 94.19 179 CYS A O 1
ATOM 1453 N N . THR A 1 180 ? -15.192 9.880 6.709 1.00 91.88 180 THR A N 1
ATOM 1454 C CA . THR A 1 180 ? -15.790 9.495 5.413 1.00 91.88 180 THR A CA 1
ATOM 1455 C C . THR A 1 180 ? -16.764 10.546 4.873 1.00 91.88 180 THR A C 1
ATOM 1457 O O . THR A 1 180 ? -16.888 10.695 3.660 1.00 91.88 180 THR A O 1
ATOM 1460 N N . LEU A 1 181 ? -17.464 11.245 5.766 1.00 91.31 181 LEU A N 1
ATOM 1461 C CA . LEU A 1 181 ? -18.462 12.257 5.416 1.00 91.31 181 LEU A CA 1
ATOM 1462 C C . LEU A 1 181 ? -17.888 13.673 5.310 1.00 91.31 181 LEU A C 1
ATOM 1464 O O . LEU A 1 181 ? -18.585 14.559 4.824 1.00 91.31 181 LEU A O 1
ATOM 1468 N N . SER A 1 182 ? -16.644 13.874 5.740 1.00 91.12 182 SER A N 1
ATOM 1469 C CA . SER A 1 182 ? -15.972 15.166 5.670 1.00 91.12 182 SER A CA 1
ATOM 1470 C C . SER A 1 182 ? -15.761 15.617 4.226 1.00 91.12 182 SER A C 1
ATOM 1472 O O . SER A 1 182 ? -15.416 14.819 3.343 1.00 91.12 182 SER A O 1
ATOM 1474 N N . SER A 1 183 ? -15.903 16.921 3.995 1.00 88.94 183 SER A N 1
ATOM 1475 C CA . SER A 1 183 ? -15.630 17.547 2.699 1.00 88.94 183 SER A CA 1
ATOM 1476 C C . SER A 1 183 ? -14.158 17.391 2.292 1.00 88.94 183 SER A C 1
ATOM 1478 O O . SER A 1 183 ? -13.839 17.263 1.100 1.00 88.94 183 SER A O 1
ATOM 1480 N N . LEU A 1 184 ? -13.271 17.273 3.291 1.00 87.62 184 LEU A N 1
ATOM 1481 C CA . LEU A 1 184 ? -11.827 17.151 3.130 1.00 87.62 184 LEU A CA 1
ATOM 1482 C C . LEU A 1 184 ? -11.420 15.918 2.311 1.00 87.62 184 LEU A C 1
ATOM 1484 O O . LEU A 1 184 ? -10.444 15.981 1.573 1.00 87.62 184 LEU A O 1
ATOM 1488 N N . ILE A 1 185 ? -12.182 14.818 2.358 1.00 87.62 185 ILE A N 1
ATOM 1489 C CA . ILE A 1 185 ? -11.882 13.615 1.556 1.00 87.62 185 ILE A CA 1
ATOM 1490 C C . ILE A 1 185 ? -11.941 13.883 0.050 1.00 87.62 185 ILE A C 1
ATOM 1492 O O . ILE A 1 185 ? -11.220 13.243 -0.718 1.00 87.62 185 ILE A O 1
ATOM 1496 N N . THR A 1 186 ? -12.818 14.792 -0.376 1.00 85.62 186 THR A N 1
ATOM 1497 C CA . THR A 1 186 ? -13.007 15.131 -1.794 1.00 85.62 186 THR A CA 1
ATOM 1498 C C . THR A 1 186 ? -12.176 16.327 -2.245 1.00 85.62 186 THR A C 1
ATOM 1500 O O . THR A 1 186 ? -12.001 16.529 -3.447 1.00 85.62 186 THR A O 1
ATOM 1503 N N . ALA A 1 187 ? -11.659 17.111 -1.299 1.00 85.62 187 ALA A N 1
ATOM 1504 C CA . ALA A 1 187 ? -10.847 18.281 -1.581 1.00 85.62 187 ALA A CA 1
ATOM 1505 C C . ALA A 1 187 ? -9.431 17.886 -2.031 1.00 85.62 187 ALA A C 1
ATOM 1507 O O . ALA A 1 187 ? -8.813 16.983 -1.472 1.00 85.62 187 ALA A O 1
ATOM 1508 N N . GLU A 1 188 ? -8.869 18.622 -2.993 1.00 82.75 188 GLU A N 1
ATOM 1509 C CA . GLU A 1 188 ? -7.493 18.404 -3.471 1.00 82.75 188 GLU A CA 1
ATOM 1510 C C . GLU A 1 188 ? -6.460 18.582 -2.341 1.00 82.75 188 GLU A C 1
ATOM 1512 O O . GLU A 1 188 ? -5.531 17.782 -2.198 1.00 82.75 188 GLU A O 1
ATOM 1517 N N . VAL A 1 189 ? -6.690 19.573 -1.468 1.00 84.38 189 VAL A N 1
ATOM 1518 C CA . VAL A 1 189 ? -5.876 19.845 -0.269 1.00 84.38 189 VAL A CA 1
ATOM 1519 C C . VAL A 1 189 ? -5.926 18.683 0.732 1.00 84.38 189 VAL A C 1
ATOM 1521 O O . VAL A 1 189 ? -4.952 18.435 1.430 1.00 84.38 189 VAL A O 1
ATOM 1524 N N . GLY A 1 190 ? -7.029 17.931 0.777 1.00 85.50 190 GLY A N 1
ATOM 1525 C CA . GLY A 1 190 ? -7.212 16.783 1.667 1.00 85.50 190 GLY A CA 1
ATOM 1526 C C . GLY A 1 190 ? -6.797 15.439 1.065 1.00 85.50 190 GLY A C 1
ATOM 1527 O O . GLY A 1 190 ? -7.147 14.388 1.605 1.00 85.50 190 GLY A O 1
ATOM 1528 N N . SER A 1 191 ? -6.045 15.439 -0.039 1.00 89.50 191 SER A N 1
ATOM 1529 C CA . SER A 1 191 ? -5.561 14.209 -0.682 1.00 89.50 191 SER A CA 1
ATOM 1530 C C . SER A 1 191 ? -4.776 13.304 0.279 1.00 89.50 191 SER A C 1
ATOM 1532 O O . SER A 1 191 ? -5.074 12.110 0.372 1.00 89.50 191 SER A O 1
ATOM 1534 N N . LEU A 1 192 ? -3.846 13.867 1.061 1.00 91.56 192 LEU A N 1
ATOM 1535 C CA . LEU A 1 192 ? -3.092 13.134 2.085 1.00 91.56 192 LEU A CA 1
ATOM 1536 C C . LEU A 1 192 ? -4.008 12.619 3.207 1.00 91.56 192 LEU A C 1
ATOM 1538 O O . LEU A 1 192 ? -3.917 11.452 3.596 1.00 91.56 192 LEU A O 1
ATOM 1542 N N . PHE A 1 193 ? -4.943 13.445 3.685 1.00 94.00 193 PHE A N 1
ATOM 1543 C CA . PHE A 1 193 ? -5.955 13.035 4.663 1.00 94.00 193 PHE A CA 1
ATOM 1544 C C . PHE A 1 193 ? -6.758 11.820 4.171 1.00 94.00 193 PHE A C 1
ATOM 1546 O O . PHE A 1 193 ? -6.883 10.831 4.893 1.00 94.00 193 PHE A O 1
ATOM 1553 N N . CYS A 1 194 ? -7.232 11.835 2.923 1.00 94.12 194 CYS A N 1
ATOM 1554 C CA . CYS A 1 194 ? -7.961 10.721 2.310 1.00 94.12 194 CYS A CA 1
ATOM 1555 C C . CYS A 1 194 ? -7.124 9.428 2.262 1.00 94.12 194 CYS A C 1
ATOM 1557 O O . CYS A 1 194 ? -7.610 8.345 2.620 1.00 94.12 194 CYS A O 1
ATOM 1559 N N . GLN A 1 195 ? -5.842 9.531 1.893 1.00 93.44 195 GLN A N 1
ATOM 1560 C CA . GLN A 1 195 ? -4.916 8.394 1.894 1.00 93.44 195 GLN A CA 1
ATOM 1561 C C . GLN A 1 195 ? -4.724 7.822 3.311 1.00 93.44 195 GLN A C 1
ATOM 1563 O O . GLN A 1 195 ? -4.839 6.609 3.514 1.00 93.44 195 GLN A O 1
ATOM 1568 N N . LEU A 1 196 ? -4.524 8.681 4.314 1.00 95.69 196 LEU A N 1
ATOM 1569 C CA . LEU A 1 196 ? -4.380 8.273 5.715 1.00 95.69 196 LEU A CA 1
ATOM 1570 C C . LEU A 1 196 ? -5.669 7.649 6.277 1.00 95.69 196 LEU A C 1
ATOM 1572 O O . LEU A 1 196 ? -5.612 6.618 6.948 1.00 95.69 196 LEU A O 1
ATOM 1576 N N . VAL A 1 197 ? -6.846 8.200 5.966 1.00 96.00 197 VAL A N 1
ATOM 1577 C CA . VAL A 1 197 ? -8.143 7.609 6.350 1.00 96.00 197 VAL A CA 1
ATOM 1578 C C . VAL A 1 197 ? -8.318 6.229 5.720 1.00 96.00 197 VAL A C 1
ATOM 1580 O O . VAL A 1 197 ? -8.787 5.305 6.388 1.00 96.00 197 VAL A O 1
ATOM 1583 N N . THR A 1 198 ? -7.895 6.052 4.467 1.00 93.50 198 THR A N 1
ATOM 1584 C CA . THR A 1 198 ? -7.928 4.751 3.782 1.00 93.50 198 THR A CA 1
ATOM 1585 C C . THR A 1 198 ? -7.037 3.729 4.494 1.00 93.50 198 THR A C 1
ATOM 1587 O O . THR A 1 198 ? -7.477 2.605 4.751 1.00 93.50 198 THR A O 1
ATOM 1590 N N . MET A 1 199 ? -5.825 4.126 4.901 1.00 94.31 199 MET A N 1
ATOM 1591 C CA . MET A 1 199 ? -4.930 3.280 5.703 1.00 94.31 199 MET A CA 1
ATOM 1592 C C . MET A 1 199 ? -5.517 2.952 7.083 1.00 94.31 199 MET A C 1
ATOM 1594 O O . MET A 1 199 ? -5.459 1.802 7.521 1.00 94.31 199 MET A O 1
ATOM 1598 N N . LEU A 1 200 ? -6.123 3.924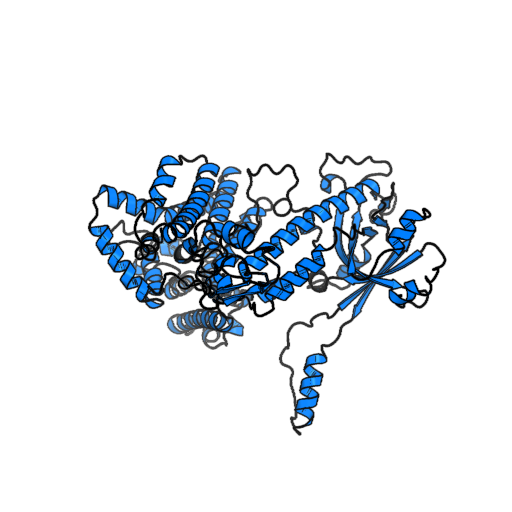 7.770 1.00 95.88 200 LEU A N 1
ATOM 1599 C CA . LEU A 1 200 ? -6.769 3.688 9.064 1.00 95.88 200 LEU A CA 1
ATOM 1600 C C . LEU A 1 200 ? -7.973 2.747 8.923 1.00 95.88 200 LEU A C 1
ATOM 1602 O O . LEU A 1 200 ? -8.140 1.837 9.734 1.00 95.88 200 LEU A O 1
ATOM 1606 N N . LYS A 1 201 ? -8.786 2.913 7.871 1.00 93.25 201 LYS A N 1
ATOM 1607 C CA . LYS A 1 201 ? -9.906 2.012 7.559 1.00 93.25 201 LYS A CA 1
ATOM 1608 C C . LYS A 1 201 ? -9.404 0.584 7.344 1.00 93.25 201 LYS A C 1
ATOM 1610 O O . LYS A 1 201 ? -10.018 -0.340 7.883 1.00 93.25 201 LYS A O 1
ATOM 1615 N N . PHE A 1 202 ? -8.286 0.414 6.632 1.00 92.19 202 PHE A N 1
ATOM 1616 C CA . PHE A 1 202 ? -7.635 -0.883 6.438 1.00 92.19 202 PHE A CA 1
ATOM 1617 C C . PHE A 1 202 ? -7.263 -1.536 7.777 1.00 92.19 202 PHE A C 1
ATOM 1619 O O . PHE A 1 202 ? -7.749 -2.630 8.069 1.00 92.19 202 PHE A O 1
ATOM 1626 N N . TYR A 1 203 ? -6.497 -0.852 8.637 1.00 93.56 203 TYR A N 1
ATOM 1627 C CA . TYR A 1 203 ? -6.090 -1.442 9.917 1.00 93.56 203 TYR A CA 1
ATOM 1628 C C . TYR A 1 203 ? -7.266 -1.630 10.888 1.00 93.56 203 TYR A C 1
ATOM 1630 O O . TYR A 1 203 ? -7.373 -2.681 11.509 1.00 93.56 203 TYR A O 1
ATOM 1638 N N . SER A 1 204 ? -8.237 -0.715 10.953 1.00 92.44 204 SER A N 1
ATOM 1639 C CA . SER A 1 204 ? -9.410 -0.855 11.844 1.00 92.44 204 SER A CA 1
ATOM 1640 C C . SER A 1 204 ? -10.221 -2.142 11.619 1.00 92.44 204 SER A C 1
ATOM 1642 O O . SER A 1 204 ? -10.930 -2.616 12.510 1.00 92.44 204 SER A O 1
ATOM 1644 N N . ARG A 1 205 ? -10.130 -2.726 10.417 1.00 89.62 205 ARG A N 1
ATOM 1645 C CA . ARG A 1 205 ? -10.814 -3.968 10.025 1.00 89.62 205 ARG A CA 1
ATOM 1646 C C . ARG A 1 205 ? -9.845 -5.083 9.646 1.00 89.62 205 ARG A C 1
ATOM 1648 O O . ARG A 1 205 ? -10.264 -6.022 8.967 1.00 89.62 205 ARG A O 1
ATOM 1655 N N . PHE A 1 206 ? -8.589 -4.976 10.074 1.00 91.56 206 PHE A N 1
ATOM 1656 C CA . PHE A 1 206 ? -7.564 -5.972 9.807 1.00 91.56 206 PHE A CA 1
ATOM 1657 C C . PHE A 1 206 ? -7.988 -7.360 10.312 1.00 91.56 206 PHE A C 1
ATOM 1659 O O . PHE A 1 206 ? -8.669 -7.477 11.332 1.00 91.56 206 PHE A O 1
ATOM 1666 N N . GLU A 1 207 ? -7.612 -8.408 9.578 1.00 90.69 207 GLU A N 1
ATOM 1667 C CA . GLU A 1 207 ? -8.055 -9.793 9.787 1.00 90.69 207 GLU A CA 1
ATOM 1668 C C . GLU A 1 207 ? -7.261 -10.467 10.917 1.00 90.69 207 GLU A C 1
ATOM 1670 O O . GLU A 1 207 ? -6.524 -11.425 10.706 1.00 90.69 207 GLU A O 1
ATOM 1675 N N . ILE A 1 208 ? -7.391 -9.936 12.134 1.00 91.56 208 ILE A N 1
ATOM 1676 C CA . ILE A 1 208 ? -6.710 -10.417 13.340 1.00 91.56 208 ILE A CA 1
ATOM 1677 C C . ILE A 1 208 ? -7.676 -10.443 14.525 1.00 91.56 208 ILE A C 1
ATOM 1679 O O . ILE A 1 208 ? -8.531 -9.566 14.669 1.00 91.56 208 ILE A O 1
ATOM 1683 N N . ASP A 1 209 ? -7.545 -11.448 15.385 1.00 89.19 209 ASP A N 1
ATOM 1684 C CA . ASP A 1 209 ? -8.233 -11.468 16.670 1.00 89.19 209 ASP A CA 1
ATOM 1685 C C . ASP A 1 209 ? -7.459 -10.607 17.681 1.00 89.19 209 ASP A C 1
ATOM 1687 O O . ASP A 1 209 ? -6.337 -10.924 18.071 1.00 89.19 209 ASP A O 1
ATOM 1691 N N . ASP A 1 210 ? -8.069 -9.513 18.135 1.00 83.31 210 ASP A N 1
ATOM 1692 C CA . ASP A 1 210 ? -7.411 -8.514 18.989 1.00 83.31 210 ASP A CA 1
ATOM 1693 C C . ASP A 1 210 ? -6.922 -9.082 20.342 1.00 83.31 210 ASP A C 1
ATOM 1695 O O . ASP A 1 210 ? -5.991 -8.555 20.965 1.00 83.31 210 ASP A O 1
ATOM 1699 N N . VAL A 1 211 ? -7.529 -10.170 20.836 1.00 79.31 211 VAL A N 1
ATOM 1700 C CA . VAL A 1 211 ? -7.172 -10.754 22.136 1.00 79.31 211 VAL A CA 1
ATOM 1701 C C . VAL A 1 211 ? -6.042 -11.765 21.995 1.00 79.31 211 VAL A C 1
ATOM 1703 O O . VAL A 1 211 ? -5.083 -11.714 22.767 1.00 79.31 211 VAL A O 1
ATOM 1706 N N . THR A 1 212 ? -6.154 -12.690 21.054 1.00 83.56 212 THR A N 1
ATOM 1707 C CA . THR A 1 212 ? -5.184 -13.769 20.838 1.00 83.56 212 THR A CA 1
ATOM 1708 C C . THR A 1 212 ? -3.987 -13.306 20.018 1.00 83.56 212 THR A C 1
ATOM 1710 O O . THR A 1 212 ? -2.878 -13.732 20.321 1.00 83.56 212 THR A O 1
ATOM 1713 N N . GLY A 1 213 ? -4.183 -12.374 19.083 1.00 85.19 213 GLY A N 1
ATOM 1714 C CA . GLY A 1 213 ? -3.174 -11.952 18.113 1.00 85.19 213 GLY A CA 1
ATOM 1715 C C . GLY A 1 213 ? -3.079 -12.859 16.887 1.00 85.19 213 GLY A C 1
ATOM 1716 O O . GLY A 1 213 ? -2.226 -12.633 16.039 1.00 85.19 213 GLY A O 1
ATOM 1717 N N . GLU A 1 214 ? -3.939 -13.873 16.784 1.00 88.38 214 GLU A N 1
ATOM 1718 C CA . GLU A 1 214 ? -3.922 -14.814 15.668 1.00 88.38 214 GLU A CA 1
ATOM 1719 C C . GLU A 1 214 ? -4.651 -14.236 14.444 1.00 88.38 214 GLU A C 1
ATOM 1721 O O . GLU A 1 214 ? -5.670 -13.547 14.601 1.00 88.38 214 GLU A O 1
ATOM 1726 N N . PRO A 1 215 ? -4.175 -14.523 13.219 1.00 89.81 215 PRO A N 1
ATOM 1727 C CA . PRO A 1 215 ? -4.879 -14.140 12.003 1.00 89.81 215 PRO A CA 1
ATOM 1728 C C . PRO A 1 215 ? -6.252 -14.823 11.931 1.00 89.81 215 PRO A C 1
ATOM 1730 O O . PRO A 1 215 ? -6.400 -16.013 12.221 1.00 89.81 215 PRO A O 1
ATOM 1733 N N . LEU A 1 216 ? -7.267 -14.072 11.507 1.00 89.50 216 LEU A N 1
ATOM 1734 C CA . LEU A 1 216 ? -8.610 -14.605 11.300 1.00 89.50 216 LEU A CA 1
ATOM 1735 C C . LEU A 1 216 ? -8.672 -15.364 9.976 1.00 89.50 216 LEU A C 1
ATOM 1737 O O . LEU A 1 216 ? -8.286 -14.866 8.924 1.00 89.50 216 LEU A O 1
ATOM 1741 N N . THR A 1 217 ? -9.222 -16.573 10.014 1.00 88.19 217 THR A N 1
ATOM 1742 C CA . THR A 1 217 ? -9.465 -17.359 8.799 1.00 88.19 217 THR A CA 1
ATOM 1743 C C . THR A 1 217 ? -10.634 -16.785 7.994 1.00 88.19 217 THR A C 1
ATOM 1745 O O . THR A 1 217 ? -11.563 -16.188 8.545 1.00 88.19 217 THR A O 1
ATOM 1748 N N . HIS A 1 218 ? -10.667 -17.062 6.687 1.00 84.94 218 HIS A N 1
ATOM 1749 C CA . HIS A 1 218 ? -11.776 -16.662 5.811 1.00 84.94 218 HIS A CA 1
ATOM 1750 C C . HIS A 1 218 ? -13.156 -17.114 6.336 1.00 84.94 218 HIS A C 1
ATOM 1752 O O . HIS A 1 218 ? -14.147 -16.387 6.228 1.00 84.94 218 HIS A O 1
ATOM 1758 N N . ASN A 1 219 ? -13.228 -18.304 6.942 1.00 88.56 219 ASN A N 1
ATOM 1759 C CA . ASN A 1 219 ? -14.466 -18.836 7.513 1.00 88.56 219 ASN A CA 1
ATOM 1760 C C . ASN A 1 219 ? -14.918 -18.034 8.738 1.00 88.56 219 ASN A C 1
ATOM 1762 O O . ASN A 1 219 ? -16.085 -17.656 8.812 1.00 88.56 219 ASN A O 1
ATOM 1766 N N . GLN A 1 220 ? -13.996 -17.715 9.654 1.00 90.19 220 GLN A N 1
ATOM 1767 C CA . GLN A 1 220 ? -14.290 -16.871 10.818 1.00 90.19 220 GLN A CA 1
ATOM 1768 C C . GLN A 1 220 ? -14.731 -15.469 10.385 1.00 90.19 220 GLN A C 1
ATOM 1770 O O . GLN A 1 220 ? -15.720 -14.943 10.893 1.00 90.19 220 GLN A O 1
ATOM 1775 N N . MET A 1 221 ? -14.056 -14.890 9.389 1.00 88.19 221 MET A N 1
ATOM 1776 C CA . MET A 1 221 ? -14.422 -13.592 8.818 1.00 88.19 221 MET A CA 1
ATOM 1777 C C . MET A 1 221 ? -15.828 -13.602 8.204 1.00 88.19 221 MET A C 1
ATOM 1779 O O . MET A 1 221 ? -16.619 -12.683 8.437 1.00 88.19 221 MET A O 1
ATOM 1783 N N . SER A 1 222 ? -16.164 -14.660 7.464 1.00 88.81 222 SER A N 1
ATOM 1784 C CA . SER A 1 222 ? -17.492 -14.842 6.866 1.00 88.81 222 SER A CA 1
ATOM 1785 C C . SER A 1 222 ? -18.578 -15.003 7.932 1.00 88.81 222 SER A C 1
ATOM 1787 O O . SER A 1 222 ? -19.634 -14.378 7.840 1.00 88.81 222 SER A O 1
ATOM 1789 N N . GLU A 1 223 ? -18.311 -15.783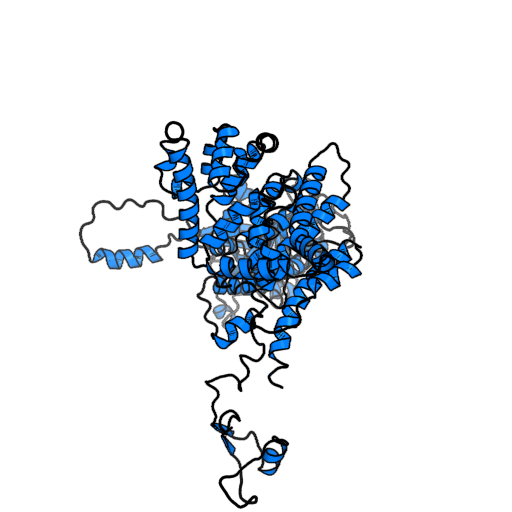 8.981 1.00 90.81 223 GLU A N 1
ATOM 1790 C CA . GLU A 1 223 ? -19.229 -15.970 10.106 1.00 90.81 223 GLU A CA 1
ATOM 1791 C C . GLU A 1 223 ? -19.475 -14.656 10.863 1.00 90.81 223 GLU A C 1
ATOM 1793 O O . GLU A 1 223 ? -20.622 -14.306 11.155 1.00 90.81 223 GLU A O 1
ATOM 1798 N N . MET A 1 224 ? -18.421 -13.878 11.128 1.00 87.44 224 MET A N 1
ATOM 1799 C CA . MET A 1 224 ? -18.540 -12.553 11.743 1.00 87.44 224 MET A CA 1
ATOM 1800 C C . MET A 1 224 ? -19.401 -11.610 10.896 1.00 87.44 224 MET A C 1
ATOM 1802 O O . MET A 1 224 ? -20.265 -10.917 11.437 1.00 87.44 224 MET A O 1
ATOM 1806 N N . HIS A 1 225 ? -19.198 -11.594 9.576 1.00 89.56 225 HIS A N 1
ATOM 1807 C CA . HIS A 1 225 ? -20.009 -10.802 8.648 1.00 89.56 225 HIS A CA 1
ATOM 1808 C C . HIS A 1 225 ? -21.482 -11.221 8.673 1.00 89.56 225 HIS A C 1
ATOM 1810 O O . HIS A 1 225 ? -22.364 -10.386 8.880 1.00 89.56 225 HIS A O 1
ATOM 1816 N N . TYR A 1 226 ? -21.760 -12.521 8.561 1.00 90.56 226 TYR A N 1
ATOM 1817 C CA . TYR A 1 226 ? -23.126 -13.045 8.608 1.00 90.56 226 TYR A CA 1
ATOM 1818 C C . TYR A 1 226 ? -23.819 -12.718 9.926 1.00 90.56 226 TYR A C 1
ATOM 1820 O O . TYR A 1 226 ? -24.976 -12.307 9.919 1.00 90.56 226 TYR A O 1
ATOM 1828 N N . ASN A 1 227 ? -23.110 -12.802 11.050 1.00 89.19 227 ASN A N 1
ATOM 1829 C CA . ASN A 1 227 ? -23.658 -12.419 12.346 1.00 89.19 227 ASN A CA 1
ATOM 1830 C C . ASN A 1 227 ? -24.055 -10.935 12.402 1.00 89.19 227 ASN A C 1
ATOM 1832 O O . ASN A 1 227 ? -25.095 -10.614 12.984 1.00 89.19 227 ASN A O 1
ATOM 1836 N N . HIS A 1 228 ? -23.289 -10.031 11.782 1.00 87.62 228 HIS A N 1
ATOM 1837 C CA . HIS A 1 228 ? -23.664 -8.615 11.691 1.00 87.62 228 HIS A CA 1
ATOM 1838 C C . HIS A 1 228 ? -24.913 -8.404 10.829 1.00 87.62 228 HIS A C 1
ATOM 1840 O O . HIS A 1 228 ? -25.856 -7.747 11.277 1.00 87.62 228 HIS A O 1
ATOM 1846 N N . VAL A 1 229 ? -24.972 -9.013 9.641 1.00 89.19 229 VAL A N 1
ATOM 1847 C CA . VAL A 1 229 ? -26.135 -8.875 8.748 1.00 89.19 229 VAL A CA 1
ATOM 1848 C C . VAL A 1 229 ? -27.387 -9.518 9.355 1.00 89.19 229 VAL A C 1
ATOM 1850 O O . VAL A 1 229 ? -28.467 -8.936 9.301 1.00 89.19 229 VAL A O 1
ATOM 1853 N N . ILE A 1 230 ? -27.262 -10.662 10.032 1.00 89.88 230 ILE A N 1
ATOM 1854 C CA . ILE A 1 230 ? -28.383 -11.305 10.733 1.00 89.88 230 ILE A CA 1
ATOM 1855 C C . ILE A 1 230 ? -28.886 -10.428 11.884 1.00 89.88 230 ILE A C 1
ATOM 1857 O O . ILE A 1 230 ? -30.097 -10.335 12.091 1.00 89.88 230 ILE A O 1
ATOM 1861 N N . LYS A 1 231 ? -27.999 -9.771 12.647 1.00 89.69 231 LYS A N 1
ATOM 1862 C CA . LYS A 1 231 ? -28.417 -8.796 13.673 1.00 89.69 231 LYS A CA 1
ATOM 1863 C C . LYS A 1 231 ? -29.209 -7.649 13.042 1.00 89.69 231 LYS A C 1
ATOM 1865 O O . LYS A 1 231 ? -30.263 -7.294 13.564 1.00 89.69 231 LYS A O 1
ATOM 1870 N N . LEU A 1 232 ? -28.759 -7.141 11.896 1.00 89.94 232 LEU A N 1
ATOM 1871 C CA . LEU A 1 232 ? -29.465 -6.107 11.142 1.00 89.94 232 LEU A CA 1
ATOM 1872 C C . LEU A 1 232 ? -30.851 -6.585 10.662 1.00 89.94 232 LEU A C 1
ATOM 1874 O O . LEU A 1 232 ? -31.849 -5.899 10.877 1.00 89.94 232 LEU A O 1
ATOM 1878 N N . GLN A 1 233 ? -30.955 -7.789 10.095 1.00 90.44 233 GLN A N 1
ATOM 1879 C CA . GLN A 1 233 ? -32.239 -8.367 9.670 1.00 90.44 233 GLN A CA 1
ATOM 1880 C C . GLN A 1 233 ? -33.182 -8.637 10.855 1.00 90.44 233 GLN A C 1
ATOM 1882 O O . GLN A 1 233 ? -34.390 -8.423 10.747 1.00 90.44 233 GLN A O 1
ATOM 1887 N N . LYS A 1 234 ? -32.653 -9.039 12.020 1.00 91.00 234 LYS A N 1
ATOM 1888 C CA . LYS A 1 234 ? -33.437 -9.173 13.263 1.00 91.00 234 LYS A CA 1
ATOM 1889 C C . LYS A 1 234 ? -33.979 -7.828 13.747 1.00 91.00 234 LYS A C 1
ATOM 1891 O O . LYS A 1 234 ? -35.130 -7.774 14.179 1.00 91.00 234 LYS A O 1
ATOM 1896 N N . ALA A 1 235 ? -33.187 -6.760 13.648 1.00 90.00 235 ALA A N 1
ATOM 1897 C CA . ALA A 1 235 ? -33.634 -5.400 13.948 1.00 90.00 235 ALA A CA 1
ATOM 1898 C C . ALA A 1 235 ? -34.792 -4.991 13.025 1.00 90.00 235 ALA A C 1
ATOM 1900 O O . ALA A 1 235 ? -35.843 -4.553 13.500 1.00 90.00 235 ALA A O 1
ATOM 1901 N N . ALA A 1 236 ? -34.634 -5.238 11.720 1.00 89.31 236 ALA A N 1
ATOM 1902 C CA . ALA A 1 236 ? -35.658 -4.979 10.713 1.00 89.31 236 ALA A CA 1
ATOM 1903 C C . ALA A 1 236 ? -36.958 -5.743 11.009 1.00 89.31 236 ALA A C 1
ATOM 1905 O O . ALA A 1 236 ? -38.031 -5.150 11.041 1.00 89.31 236 ALA A O 1
ATOM 1906 N N . PHE A 1 237 ? -36.873 -7.038 11.321 1.00 89.81 237 PHE A N 1
ATOM 1907 C CA . PHE A 1 237 ? -38.045 -7.845 11.662 1.00 89.81 237 PHE A CA 1
ATOM 1908 C C . PHE A 1 237 ? -38.749 -7.381 12.944 1.00 89.81 237 PHE A C 1
ATOM 1910 O O . PHE A 1 237 ? -39.978 -7.433 13.031 1.00 89.81 237 PHE A O 1
ATOM 1917 N N . LYS A 1 238 ? -37.979 -6.948 13.950 1.00 90.06 238 LYS A N 1
ATOM 1918 C CA . LYS A 1 238 ? -38.505 -6.536 15.257 1.00 90.06 238 LYS A CA 1
ATOM 1919 C C . LYS A 1 238 ? -39.256 -5.206 15.187 1.00 90.06 238 LYS A C 1
ATOM 1921 O O . LYS A 1 238 ? -40.321 -5.100 15.789 1.00 90.06 238 LYS A O 1
ATOM 1926 N N . TYR A 1 239 ? -38.703 -4.211 14.495 1.00 86.50 239 TYR A N 1
ATOM 1927 C CA . TYR A 1 239 ? -39.227 -2.839 14.517 1.00 86.50 239 TYR A CA 1
ATOM 1928 C C . TYR A 1 239 ? -39.943 -2.418 13.226 1.00 86.50 239 TYR A C 1
ATOM 1930 O O . TYR A 1 239 ? -40.790 -1.533 13.275 1.00 86.50 239 TYR A O 1
ATOM 1938 N N . PHE A 1 240 ? -39.650 -3.062 12.091 1.00 84.38 240 PHE A N 1
ATOM 1939 C CA . PHE A 1 240 ? -40.045 -2.621 10.744 1.00 84.38 240 PHE A CA 1
ATOM 1940 C C . PHE A 1 240 ? -40.704 -3.748 9.943 1.00 84.38 240 PHE A C 1
ATOM 1942 O O . PHE A 1 240 ? -40.417 -3.975 8.767 1.00 84.38 240 PHE A O 1
ATOM 1949 N N . ARG A 1 241 ? -41.597 -4.496 10.600 1.00 78.00 241 ARG A N 1
ATOM 1950 C CA . ARG A 1 241 ? -42.208 -5.704 10.030 1.00 78.00 241 ARG A CA 1
ATOM 1951 C C . ARG A 1 241 ? -43.026 -5.435 8.765 1.00 78.00 241 ARG A C 1
ATOM 1953 O O . ARG A 1 241 ? -42.990 -6.258 7.854 1.00 78.00 241 ARG A O 1
ATOM 1960 N N . GLU A 1 242 ? -43.746 -4.313 8.742 1.00 74.25 242 GLU A N 1
ATOM 1961 C CA . GLU A 1 242 ? -44.632 -3.905 7.642 1.00 74.25 242 GLU A CA 1
ATOM 1962 C C . GLU A 1 242 ? -43.890 -3.131 6.544 1.00 74.25 242 GLU A C 1
ATOM 1964 O O . GLU A 1 242 ? -44.214 -3.285 5.372 1.00 74.25 242 GLU A O 1
ATOM 1969 N N . SER A 1 243 ? -42.874 -2.337 6.899 1.00 75.00 243 SER A N 1
ATOM 1970 C CA . SER A 1 243 ? -42.131 -1.491 5.955 1.00 75.00 243 SER A CA 1
ATOM 1971 C C . SER A 1 243 ? -40.945 -2.187 5.281 1.00 75.00 243 SER A C 1
ATOM 1973 O O . SER A 1 243 ? -40.538 -1.770 4.201 1.00 75.00 243 SER A O 1
ATOM 1975 N N . MET A 1 244 ? -40.394 -3.251 5.878 1.00 77.50 244 MET A N 1
ATOM 1976 C CA . MET A 1 244 ? -39.203 -3.949 5.374 1.00 77.50 244 MET A CA 1
ATOM 1977 C C . MET A 1 244 ? -39.380 -5.468 5.250 1.00 77.50 244 MET A C 1
ATOM 1979 O O . MET A 1 244 ? -38.416 -6.214 5.430 1.00 77.50 244 MET A O 1
ATOM 1983 N N . SER A 1 245 ? -40.590 -5.934 4.902 1.00 73.50 245 SER A N 1
ATOM 1984 C CA . SER A 1 245 ? -40.895 -7.368 4.737 1.00 73.50 245 SER A CA 1
ATOM 1985 C C . SER A 1 245 ? -39.888 -8.104 3.860 1.00 73.50 245 SER A C 1
ATOM 1987 O O . SER A 1 245 ? -39.442 -9.196 4.200 1.00 73.50 245 SER A O 1
ATOM 1989 N N . ASP A 1 246 ? -39.480 -7.469 2.768 1.00 80.31 246 ASP A N 1
ATOM 1990 C CA . ASP A 1 246 ? -38.608 -8.088 1.778 1.00 80.31 246 ASP A CA 1
ATOM 1991 C C . ASP A 1 246 ? -37.146 -8.105 2.253 1.00 80.31 246 ASP A C 1
ATOM 1993 O O . ASP A 1 246 ? -36.430 -9.075 2.036 1.00 80.31 246 ASP A O 1
ATOM 1997 N N . PHE A 1 247 ? -36.697 -7.083 2.988 1.00 82.94 247 PHE A N 1
ATOM 1998 C CA . PHE A 1 247 ? -35.300 -6.939 3.412 1.00 82.94 247 PHE A CA 1
ATOM 1999 C C . PHE A 1 247 ? -34.838 -8.029 4.393 1.00 82.94 247 PHE A C 1
ATOM 2001 O O . PHE A 1 247 ? -33.746 -8.583 4.239 1.00 82.94 247 PHE A O 1
ATOM 2008 N N . TYR A 1 248 ? -35.656 -8.369 5.396 1.00 83.25 248 TYR A N 1
ATOM 2009 C CA . TYR A 1 248 ? -35.285 -9.395 6.382 1.00 83.25 248 TYR A CA 1
ATOM 2010 C C . TYR A 1 248 ? -35.503 -10.836 5.894 1.00 83.25 248 TYR A C 1
ATOM 2012 O O . TYR A 1 248 ? -35.090 -11.767 6.584 1.00 83.25 248 TYR A O 1
ATOM 2020 N N . LEU A 1 249 ? -36.144 -11.032 4.735 1.00 84.94 249 LEU A N 1
ATOM 2021 C CA . LEU A 1 249 ? -36.343 -12.347 4.109 1.00 84.94 249 LEU A CA 1
ATOM 2022 C C . LEU A 1 249 ? -35.304 -12.664 3.024 1.00 84.94 249 LEU A C 1
ATOM 2024 O O . LEU A 1 249 ? -35.135 -13.830 2.664 1.00 84.94 249 LEU A O 1
ATOM 2028 N N . LEU A 1 250 ? -34.617 -11.650 2.494 1.00 87.19 250 LEU A N 1
ATOM 2029 C CA . LEU A 1 250 ? -33.575 -11.832 1.488 1.00 87.19 250 LEU A CA 1
ATOM 2030 C C . LEU A 1 250 ? -32.344 -12.552 2.053 1.00 87.19 250 LEU A C 1
ATOM 2032 O O . LEU A 1 250 ? -32.019 -12.476 3.241 1.00 87.19 250 LEU A O 1
ATOM 2036 N N . ASN A 1 251 ? -31.620 -13.237 1.167 1.00 88.00 251 ASN A N 1
ATOM 2037 C CA . ASN A 1 251 ? -30.322 -13.810 1.499 1.00 88.00 251 ASN A CA 1
ATOM 2038 C C . ASN A 1 251 ? -29.288 -12.704 1.762 1.00 88.00 251 ASN A C 1
ATOM 2040 O O . ASN A 1 251 ? -29.350 -11.616 1.190 1.00 88.00 251 ASN A O 1
ATOM 2044 N N . VAL A 1 252 ? -28.292 -13.011 2.599 1.00 86.75 252 VAL A N 1
ATOM 2045 C CA . VAL A 1 252 ? -27.253 -12.050 3.010 1.00 86.75 252 VAL A CA 1
ATOM 2046 C C . VAL A 1 252 ? -26.572 -11.385 1.811 1.00 86.75 252 VAL A C 1
ATOM 2048 O O . VAL A 1 252 ? -26.413 -10.171 1.794 1.00 86.75 252 VAL A O 1
ATOM 2051 N N . THR A 1 253 ? -26.252 -12.148 0.767 1.00 86.19 253 THR A N 1
ATOM 2052 C CA . THR A 1 253 ? -25.553 -11.645 -0.427 1.00 86.19 253 THR A CA 1
ATOM 2053 C C . THR A 1 253 ? -26.354 -10.639 -1.255 1.00 86.19 253 THR A C 1
ATOM 2055 O O . THR A 1 253 ? -25.766 -9.889 -2.028 1.00 86.19 253 THR A O 1
ATOM 2058 N N . ALA A 1 254 ? -27.688 -10.619 -1.148 1.00 85.50 254 ALA A N 1
ATOM 2059 C CA . ALA A 1 254 ? -28.501 -9.614 -1.837 1.00 85.50 254 ALA A CA 1
ATOM 2060 C C . ALA A 1 254 ? -28.550 -8.278 -1.081 1.00 85.50 254 ALA A C 1
ATOM 2062 O O . ALA A 1 254 ? -28.864 -7.250 -1.683 1.00 85.50 254 ALA A O 1
ATOM 2063 N N . VAL A 1 255 ? -28.249 -8.281 0.222 1.00 85.94 255 VAL A N 1
ATOM 2064 C CA . VAL A 1 255 ? -28.432 -7.118 1.105 1.00 85.94 255 VAL A CA 1
ATOM 2065 C C . VAL A 1 255 ? -27.133 -6.566 1.683 1.00 85.94 255 VAL A C 1
ATOM 2067 O O . VAL A 1 255 ? -27.144 -5.452 2.186 1.00 85.94 255 VAL A O 1
ATOM 2070 N N . ASP A 1 256 ? -26.019 -7.292 1.609 1.00 87.94 256 ASP A N 1
ATOM 2071 C CA . ASP A 1 256 ? -24.761 -6.920 2.268 1.00 87.94 256 ASP A CA 1
ATOM 2072 C C . ASP A 1 256 ? -23.864 -5.963 1.465 1.00 87.94 256 ASP A C 1
ATOM 2074 O O . ASP A 1 256 ? -22.856 -5.471 1.975 1.00 87.94 256 ASP A O 1
ATOM 2078 N N . THR A 1 257 ? -24.211 -5.656 0.213 1.00 90.38 257 THR A N 1
ATOM 2079 C CA . THR A 1 257 ? -23.454 -4.681 -0.583 1.00 90.38 257 THR A CA 1
ATOM 2080 C C . THR A 1 257 ? -23.755 -3.251 -0.138 1.00 90.38 257 THR A C 1
ATOM 2082 O O . THR A 1 257 ? -24.908 -2.884 0.097 1.00 90.38 257 THR A O 1
ATOM 2085 N N . ARG A 1 258 ? -22.727 -2.393 -0.113 1.00 90.31 258 ARG A N 1
ATOM 2086 C CA . ARG A 1 258 ? -22.868 -0.968 0.238 1.00 90.31 258 ARG A CA 1
ATOM 2087 C C . ARG A 1 258 ? -23.971 -0.272 -0.569 1.00 90.31 258 ARG A C 1
ATOM 2089 O O . ARG A 1 258 ? -24.802 0.428 -0.004 1.00 90.31 258 ARG A O 1
ATOM 2096 N N . LYS A 1 259 ? -24.029 -0.515 -1.885 1.00 90.38 259 LYS A N 1
ATOM 2097 C CA . LYS A 1 259 ? -25.051 0.055 -2.781 1.00 90.38 259 LYS A CA 1
ATOM 2098 C C . LYS A 1 259 ? -26.471 -0.384 -2.403 1.00 90.38 259 LYS A C 1
ATOM 2100 O O . LYS A 1 259 ? -27.388 0.431 -2.479 1.00 90.38 259 LYS A O 1
ATOM 2105 N N . ALA A 1 260 ? -26.659 -1.645 -2.007 1.00 88.38 260 ALA A N 1
ATOM 2106 C CA . ALA A 1 260 ? -27.957 -2.149 -1.565 1.00 88.38 260 ALA A CA 1
ATOM 2107 C C . ALA A 1 260 ? -28.365 -1.553 -0.209 1.00 88.38 260 ALA A C 1
ATOM 2109 O O . ALA A 1 260 ? -29.490 -1.071 -0.084 1.00 88.38 260 ALA A O 1
ATOM 2110 N N . LEU A 1 261 ? -27.443 -1.523 0.761 1.00 89.62 261 LEU A N 1
ATOM 2111 C CA . LEU A 1 261 ? -27.671 -0.960 2.097 1.00 89.62 261 LEU A CA 1
ATOM 2112 C C . LEU A 1 261 ? -28.054 0.521 2.028 1.00 89.62 261 LEU A C 1
ATOM 2114 O O . LEU A 1 261 ? -29.112 0.901 2.525 1.00 89.62 261 LEU A O 1
ATOM 2118 N N . VAL A 1 262 ? -27.254 1.341 1.337 1.00 90.88 262 VAL A N 1
ATOM 2119 C CA . VAL A 1 262 ? -27.531 2.778 1.188 1.00 90.88 262 VAL A CA 1
ATOM 2120 C C . VAL A 1 262 ? -28.890 2.994 0.529 1.00 90.88 262 VAL A C 1
ATOM 2122 O O . VAL A 1 262 ? -29.699 3.752 1.049 1.00 90.88 262 VAL A O 1
ATOM 2125 N N . LYS A 1 263 ? -29.195 2.274 -0.561 1.00 90.00 263 LYS A N 1
ATOM 2126 C CA . LYS A 1 263 ? -30.486 2.398 -1.255 1.00 90.00 263 LYS A CA 1
ATOM 2127 C C . LYS A 1 263 ? -31.674 2.118 -0.329 1.00 90.00 263 LYS A C 1
ATOM 2129 O O . LYS A 1 263 ? -32.672 2.831 -0.413 1.00 90.00 263 LYS A O 1
ATOM 2134 N N . GLN A 1 264 ? -31.577 1.099 0.525 1.00 86.94 264 GLN A N 1
ATOM 2135 C CA . GLN A 1 264 ? -32.638 0.777 1.480 1.00 86.94 264 GLN A CA 1
ATOM 2136 C C . GLN A 1 264 ? -32.779 1.875 2.539 1.00 86.94 264 GLN A C 1
ATOM 2138 O O . GLN A 1 264 ? -33.857 2.451 2.697 1.00 86.94 264 GLN A O 1
ATOM 2143 N N . PHE A 1 265 ? -31.681 2.240 3.200 1.00 89.12 265 PHE A N 1
ATOM 2144 C CA . PHE A 1 265 ? -31.703 3.212 4.294 1.00 89.12 265 PHE A CA 1
ATOM 2145 C C . PHE A 1 265 ? -32.027 4.645 3.844 1.00 89.12 265 PHE A C 1
ATOM 2147 O O . PHE A 1 265 ? -32.621 5.406 4.606 1.00 89.12 265 PHE A O 1
ATOM 2154 N N . SER A 1 266 ? -31.732 5.021 2.595 1.00 88.50 266 SER A N 1
ATOM 2155 C CA . SER A 1 266 ? -32.108 6.333 2.049 1.00 88.50 266 SER A CA 1
ATOM 2156 C C . SER A 1 266 ? -33.622 6.564 2.018 1.00 88.50 266 SER A C 1
ATOM 2158 O O . SER A 1 266 ? -34.056 7.713 2.121 1.00 88.50 266 SER A O 1
ATOM 2160 N N . SER A 1 267 ? -34.429 5.505 1.903 1.00 86.56 267 SER A N 1
ATOM 2161 C CA . SER A 1 267 ? -35.897 5.605 1.878 1.00 86.56 267 SER A CA 1
ATOM 2162 C C . SER A 1 267 ? -36.530 5.838 3.257 1.00 86.56 267 SER A C 1
ATOM 2164 O O . SER A 1 267 ? -37.688 6.240 3.337 1.00 86.56 267 SER A O 1
ATOM 2166 N N . MET A 1 268 ? -35.768 5.637 4.335 1.00 86.75 268 MET A N 1
ATOM 2167 C CA . MET A 1 268 ? -36.263 5.677 5.710 1.00 86.75 268 MET A CA 1
ATOM 2168 C C . MET A 1 268 ? -36.204 7.076 6.335 1.00 86.75 268 MET A C 1
ATOM 2170 O O . MET A 1 268 ? -35.458 7.953 5.879 1.00 86.75 268 MET A O 1
ATOM 2174 N N . SER A 1 269 ? -36.973 7.289 7.403 1.00 88.94 269 SER A N 1
ATOM 2175 C CA . SER A 1 269 ? -36.877 8.502 8.224 1.00 88.94 269 SER A CA 1
ATOM 2176 C C . SER A 1 269 ? -35.760 8.406 9.273 1.00 88.94 269 SER A C 1
ATOM 2178 O O . SER A 1 269 ? -35.333 7.320 9.663 1.00 88.94 269 SER A O 1
ATOM 2180 N N . GLU A 1 270 ? -35.295 9.556 9.765 1.00 88.50 270 GLU A N 1
ATOM 2181 C CA . GLU A 1 270 ? -34.225 9.655 10.773 1.00 88.50 270 GLU A CA 1
ATOM 2182 C C . GLU A 1 270 ? -34.555 8.886 12.055 1.00 88.50 270 GLU A C 1
ATOM 2184 O O . GLU A 1 270 ? -33.725 8.142 12.569 1.00 88.50 270 GLU A O 1
ATOM 2189 N N . SER A 1 271 ? -35.805 8.978 12.519 1.00 86.19 271 SER A N 1
ATOM 2190 C CA . SER A 1 271 ? -36.269 8.266 13.714 1.00 86.19 271 SER A CA 1
ATOM 2191 C C . SER A 1 271 ? -36.183 6.741 13.577 1.00 86.19 271 SER A C 1
ATOM 2193 O O . SER A 1 271 ? -35.933 6.029 14.551 1.00 86.19 271 SER A O 1
ATOM 2195 N N . GLU A 1 272 ? -36.380 6.222 12.365 1.00 88.25 272 GLU A N 1
ATOM 2196 C CA . GLU A 1 272 ? -36.318 4.791 12.087 1.00 88.25 272 GLU A CA 1
ATOM 2197 C C . GLU A 1 272 ? -34.866 4.320 11.975 1.00 88.25 272 GLU A C 1
ATOM 2199 O O . GLU A 1 272 ? -34.518 3.263 12.504 1.00 88.25 272 GLU A O 1
ATOM 2204 N N . LEU A 1 273 ? -34.005 5.129 11.352 1.00 89.38 273 LEU A N 1
ATOM 2205 C CA . LEU A 1 273 ? -32.563 4.882 11.285 1.00 89.38 273 LEU A CA 1
ATOM 2206 C C . LEU A 1 273 ? -31.921 4.901 12.675 1.00 89.38 273 LEU A C 1
ATOM 2208 O O . LEU A 1 273 ? -31.094 4.040 12.974 1.00 89.38 273 LEU A O 1
ATOM 2212 N N . TYR A 1 274 ? -32.351 5.810 13.553 1.00 89.62 274 TYR A N 1
ATOM 2213 C CA . TYR A 1 274 ? -31.877 5.850 14.934 1.00 89.62 274 TYR A CA 1
ATOM 2214 C C . TYR A 1 274 ? -32.188 4.542 15.670 1.00 89.62 274 TYR A C 1
ATOM 2216 O O . TYR A 1 274 ? -31.304 3.976 16.300 1.00 89.62 274 TYR A O 1
ATOM 2224 N N . LYS A 1 275 ? -33.403 3.992 15.522 1.00 88.31 275 LYS A N 1
ATOM 2225 C CA . LYS A 1 275 ? -33.774 2.697 16.131 1.00 88.31 275 LYS A CA 1
ATOM 2226 C C . LYS A 1 275 ? -32.914 1.534 15.629 1.00 88.31 275 LYS A C 1
ATOM 2228 O O . LYS A 1 275 ? -32.623 0.608 16.386 1.00 88.31 275 LYS A O 1
ATOM 2233 N N . PHE A 1 276 ? -32.500 1.560 14.359 1.00 88.62 276 PHE A N 1
ATOM 2234 C CA . PHE A 1 276 ? -31.539 0.582 13.839 1.00 88.62 276 PHE A CA 1
ATOM 2235 C C . PHE A 1 276 ? -30.173 0.725 14.492 1.00 88.62 276 PHE A C 1
ATOM 2237 O O . PHE A 1 276 ? -29.607 -0.270 14.949 1.00 88.62 276 PHE A O 1
ATOM 2244 N N . ALA A 1 277 ? -29.653 1.950 14.530 1.00 88.25 277 ALA A N 1
ATOM 2245 C CA . ALA A 1 277 ? -28.370 2.234 15.146 1.00 88.25 277 ALA A CA 1
ATOM 2246 C C . ALA A 1 277 ? -28.388 1.867 16.642 1.00 88.25 277 ALA A C 1
ATOM 2248 O O . ALA A 1 277 ? -27.448 1.242 17.123 1.00 88.25 277 ALA A O 1
ATOM 2249 N N . GLU A 1 278 ? -29.480 2.155 17.353 1.00 88.44 278 GLU A N 1
ATOM 2250 C CA . GLU A 1 278 ? -29.680 1.822 18.767 1.00 88.44 278 GLU A CA 1
ATOM 2251 C C . GLU A 1 278 ? -29.667 0.304 18.979 1.00 88.44 278 GLU A C 1
ATOM 2253 O O . GLU A 1 278 ? -28.940 -0.194 19.835 1.00 88.44 278 GLU A O 1
ATOM 2258 N N . TYR A 1 279 ? -30.392 -0.463 18.156 1.00 88.62 279 TYR A N 1
ATOM 2259 C CA . TYR A 1 279 ? -30.402 -1.928 18.255 1.00 88.62 279 TYR A CA 1
ATOM 2260 C C . TYR A 1 279 ? -29.032 -2.561 17.976 1.00 88.62 279 TYR A C 1
ATOM 2262 O O . TYR A 1 279 ? -28.706 -3.615 18.522 1.00 88.62 279 TYR A O 1
ATOM 2270 N N . LEU A 1 280 ? -28.232 -1.936 17.113 1.00 87.31 280 LEU A N 1
ATOM 2271 C CA . LEU A 1 280 ? -26.859 -2.356 16.830 1.00 87.31 280 LEU A CA 1
ATOM 2272 C C . LEU A 1 280 ? -25.845 -1.822 17.853 1.00 87.31 280 LEU A C 1
ATOM 2274 O O . LEU A 1 280 ? -24.652 -2.078 17.694 1.00 87.31 280 LEU A O 1
ATOM 2278 N N . HIS A 1 281 ? -26.311 -1.107 18.882 1.00 86.44 281 HIS A N 1
ATOM 2279 C CA . HIS A 1 281 ? -25.491 -0.446 19.896 1.00 86.44 281 HIS A CA 1
ATOM 2280 C C . HIS A 1 281 ? -24.473 0.537 19.281 1.00 86.44 281 HIS A C 1
ATOM 2282 O O . HIS A 1 281 ? -23.328 0.618 19.724 1.00 86.44 281 HIS A O 1
ATOM 2288 N N . LEU A 1 282 ? -24.884 1.253 18.227 1.00 84.00 282 LEU A N 1
ATOM 2289 C CA . LEU A 1 282 ? -24.099 2.261 17.498 1.00 84.00 282 LEU A CA 1
ATOM 2290 C C . LEU A 1 282 ? -24.432 3.714 17.902 1.00 84.00 282 LEU A C 1
ATOM 2292 O O . LEU A 1 282 ? -23.680 4.639 17.597 1.00 84.00 282 LEU A O 1
ATOM 2296 N N . VAL A 1 283 ? -25.553 3.912 18.597 1.00 82.19 283 VAL A N 1
ATOM 2297 C CA . VAL A 1 283 ? -25.944 5.171 19.255 1.00 82.19 283 VAL A CA 1
ATOM 2298 C C . VAL A 1 283 ? -26.466 4.871 20.667 1.00 82.19 283 VAL A C 1
ATOM 2300 O O . VAL A 1 283 ? -26.824 3.717 20.940 1.00 82.19 283 VAL A O 1
ATOM 2303 N N . PRO A 1 284 ? -26.477 5.853 21.590 1.00 77.19 284 PRO A N 1
ATOM 2304 C CA . PRO A 1 284 ? -27.063 5.667 22.916 1.00 77.19 284 PRO A CA 1
ATOM 2305 C C . PRO A 1 284 ? -28.566 5.342 22.845 1.00 77.19 284 PRO A C 1
ATOM 2307 O O . PRO A 1 284 ? -29.219 5.675 21.856 1.00 77.19 284 PRO A O 1
ATOM 2310 N N . PRO A 1 285 ? -29.138 4.706 23.885 1.00 75.88 285 PRO A N 1
ATOM 2311 C C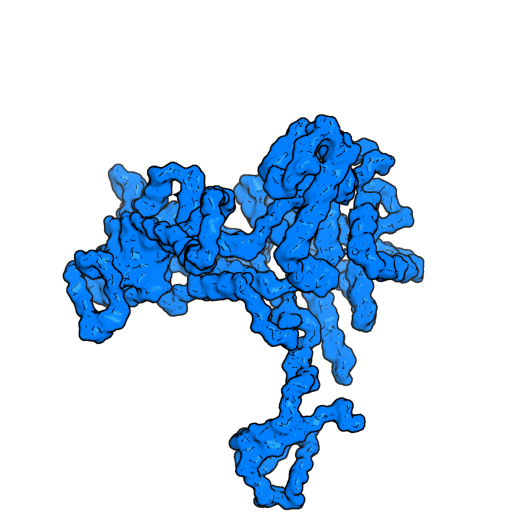A . PRO A 1 285 ? -30.575 4.495 23.940 1.00 75.88 285 PRO A CA 1
ATOM 2312 C C . PRO A 1 285 ? -31.337 5.815 24.070 1.00 75.88 285 PRO A C 1
ATOM 2314 O O . PRO A 1 285 ? -30.920 6.698 24.825 1.00 75.88 285 PRO A O 1
ATOM 2317 N N . GLN A 1 286 ? -32.489 5.917 23.403 1.00 68.00 286 GLN A N 1
ATOM 2318 C CA . GLN A 1 286 ? -33.310 7.143 23.376 1.00 68.00 286 GLN A CA 1
ATOM 2319 C C . GLN A 1 286 ? -33.762 7.618 24.769 1.00 68.00 286 GLN A C 1
ATOM 2321 O O . GLN A 1 286 ? -34.040 8.797 24.963 1.00 68.00 286 GLN A O 1
ATOM 2326 N N . GLU A 1 287 ? -33.829 6.711 25.745 1.00 61.91 287 GLU A N 1
ATOM 2327 C CA . GLU A 1 287 ? -34.280 6.991 27.114 1.00 61.91 287 GLU A CA 1
ATOM 2328 C C . GLU A 1 287 ? -33.286 7.824 27.938 1.00 61.91 287 GLU A C 1
ATOM 2330 O O . GLU A 1 287 ? -33.683 8.415 28.941 1.00 61.91 287 GLU A O 1
ATOM 2335 N N . PHE A 1 288 ? -32.011 7.872 27.537 1.00 54.69 288 PHE A N 1
ATOM 2336 C CA . PHE A 1 288 ? -30.958 8.538 28.308 1.00 54.69 288 PHE A CA 1
ATOM 2337 C C . PHE A 1 288 ? -30.667 9.972 27.856 1.00 54.69 288 PHE A C 1
ATOM 2339 O O . PHE A 1 288 ? -30.055 10.703 28.628 1.00 54.69 288 PHE A O 1
ATOM 2346 N N . ASP A 1 289 ? -31.084 10.388 26.652 1.00 50.50 289 ASP A N 1
ATOM 2347 C CA . ASP A 1 289 ? -30.678 11.692 26.115 1.00 50.50 289 ASP A CA 1
ATOM 2348 C C . ASP A 1 289 ? -31.621 12.225 25.013 1.00 50.50 289 ASP A C 1
ATOM 2350 O O . ASP A 1 289 ? -31.468 11.943 23.818 1.00 50.50 289 ASP A O 1
ATOM 2354 N N . LEU A 1 290 ? -32.641 12.992 25.417 1.00 49.97 290 LEU A N 1
ATOM 2355 C CA . LEU A 1 290 ? -33.614 13.590 24.493 1.00 49.97 290 LEU A CA 1
ATOM 2356 C C . LEU A 1 290 ? -32.983 14.678 23.600 1.00 49.97 290 LEU A C 1
ATOM 2358 O O . LEU A 1 290 ? -33.416 14.807 22.456 1.00 49.97 290 LEU A O 1
ATOM 2362 N N . ASP A 1 291 ? -31.937 15.378 24.063 1.00 49.22 291 ASP A N 1
ATOM 2363 C CA . ASP A 1 291 ? -31.271 16.460 23.312 1.00 49.22 291 ASP A CA 1
ATOM 2364 C C . ASP A 1 291 ? -30.287 15.926 22.246 1.00 49.22 291 ASP A C 1
ATOM 2366 O O . ASP A 1 291 ? -30.173 16.500 21.158 1.00 49.22 291 ASP A O 1
ATOM 2370 N N . VAL A 1 292 ? -29.621 14.787 22.491 1.00 50.97 292 VAL A N 1
ATOM 2371 C CA . VAL A 1 292 ? -28.669 14.178 21.531 1.00 50.97 292 VAL A CA 1
ATOM 2372 C C . VAL A 1 292 ? -29.370 13.370 20.433 1.00 50.97 292 VAL A C 1
ATOM 2374 O O . VAL A 1 292 ? -28.869 13.282 19.309 1.00 50.97 292 VAL A O 1
ATOM 2377 N N . SER A 1 293 ? -30.556 12.813 20.702 1.00 48.47 293 SER A N 1
ATOM 2378 C CA . SER A 1 293 ? -31.326 12.050 19.702 1.00 48.47 293 SER A CA 1
ATOM 2379 C C . SER A 1 293 ? -31.710 12.871 18.457 1.00 48.47 293 SER A C 1
ATOM 2381 O O . SER A 1 293 ? -31.806 12.314 17.364 1.00 48.47 293 SER A O 1
ATOM 2383 N N . SER A 1 294 ? -31.844 14.195 18.606 1.00 50.66 294 SER A N 1
ATOM 2384 C CA . SER A 1 294 ? -32.082 15.174 17.534 1.00 50.66 294 SER A CA 1
ATOM 2385 C C . SER A 1 294 ? -30.818 15.681 16.828 1.00 50.66 294 SER A C 1
ATOM 2387 O O . SER A 1 294 ? -30.928 16.474 15.898 1.00 50.66 294 SER A O 1
ATOM 2389 N N . SER A 1 295 ? -29.625 15.258 17.257 1.00 62.97 295 SER A N 1
ATOM 2390 C CA . SER A 1 295 ? -28.354 15.814 16.770 1.00 62.97 295 SER A CA 1
ATOM 2391 C C . SER A 1 295 ? -27.741 15.052 15.592 1.00 62.97 295 SER A C 1
ATOM 2393 O O . SER A 1 295 ? -26.812 15.565 14.969 1.00 62.97 295 SER A O 1
ATOM 2395 N N . TYR A 1 296 ? -28.187 13.827 15.298 1.00 77.19 296 TYR A N 1
ATOM 2396 C CA . TYR A 1 296 ? -27.581 13.022 14.236 1.00 77.19 296 TYR A CA 1
ATOM 2397 C C . TYR A 1 296 ? -28.294 13.213 12.905 1.00 77.19 296 TYR A C 1
ATOM 2399 O O . TYR A 1 296 ? -29.461 12.858 12.750 1.00 77.19 296 TYR A O 1
ATOM 2407 N N . GLU A 1 297 ? -27.550 13.692 11.915 1.00 85.56 297 GLU A N 1
ATOM 2408 C CA . GLU A 1 297 ? -28.050 13.820 10.554 1.00 85.56 297 GLU A CA 1
ATOM 2409 C C . GLU A 1 297 ? -28.361 12.457 9.923 1.00 85.56 297 GLU A C 1
ATOM 2411 O O . GLU A 1 297 ? -27.679 11.449 10.154 1.00 85.56 297 GLU A O 1
ATOM 2416 N N . LYS A 1 298 ? -29.351 12.438 9.025 1.00 89.94 298 LYS A N 1
ATOM 2417 C CA . LYS A 1 298 ? -29.734 11.241 8.268 1.00 89.94 298 LYS A CA 1
ATOM 2418 C C . LYS A 1 298 ? -28.545 10.555 7.587 1.00 89.94 298 LYS A C 1
ATOM 2420 O O . LYS A 1 298 ? -28.400 9.338 7.686 1.00 89.94 298 LYS A O 1
ATOM 2425 N N . ASN A 1 299 ? -27.693 11.322 6.904 1.00 90.75 299 ASN A N 1
ATOM 2426 C CA . ASN A 1 299 ? -26.544 10.779 6.171 1.00 90.75 299 ASN A CA 1
ATOM 2427 C C . ASN A 1 299 ? -25.521 10.128 7.111 1.00 90.75 299 ASN A C 1
ATOM 2429 O O . ASN A 1 299 ? -24.974 9.073 6.786 1.00 90.75 299 ASN A O 1
ATOM 2433 N N . TYR A 1 300 ? -25.334 10.702 8.301 1.00 91.31 300 TYR A N 1
ATOM 2434 C CA . TYR A 1 300 ? -24.452 10.166 9.331 1.00 91.31 300 TYR A CA 1
ATOM 2435 C C . TYR A 1 300 ? -24.919 8.796 9.836 1.00 91.31 300 TYR A C 1
ATOM 2437 O O . TYR A 1 300 ? -24.131 7.849 9.895 1.00 91.31 300 TYR A O 1
ATOM 2445 N N . LEU A 1 301 ? -26.217 8.649 10.122 1.00 91.31 301 LEU A N 1
ATOM 2446 C CA . LEU A 1 301 ? -26.799 7.369 10.544 1.00 91.31 301 LEU A CA 1
ATOM 2447 C C . LEU A 1 301 ? -26.710 6.300 9.444 1.00 91.31 301 LEU A C 1
ATOM 2449 O O . LEU A 1 301 ? -26.366 5.150 9.729 1.00 91.31 301 LEU A O 1
ATOM 2453 N N . ILE A 1 302 ? -26.978 6.675 8.186 1.00 92.62 302 ILE A N 1
ATOM 2454 C CA . ILE A 1 302 ? -26.858 5.762 7.038 1.00 92.62 302 ILE A CA 1
ATOM 2455 C C . ILE A 1 302 ? -25.424 5.248 6.922 1.00 92.62 302 ILE A C 1
ATOM 2457 O O . ILE A 1 302 ? -25.224 4.035 6.810 1.00 92.62 302 ILE A O 1
ATOM 2461 N N . GLU A 1 303 ? -24.431 6.137 6.967 1.00 92.94 303 GLU A N 1
ATOM 2462 C CA . GLU A 1 303 ? -23.027 5.745 6.840 1.00 92.94 303 GLU A CA 1
ATOM 2463 C C . GLU A 1 303 ? -22.569 4.884 8.018 1.00 92.94 303 GLU A C 1
ATOM 2465 O O . GLU A 1 303 ? -21.891 3.873 7.827 1.00 92.94 303 GLU A O 1
ATOM 2470 N N . MET A 1 304 ? -22.986 5.223 9.236 1.00 90.75 304 MET A N 1
ATOM 2471 C CA . MET A 1 304 ? -22.651 4.460 10.434 1.00 90.75 304 MET A CA 1
ATOM 2472 C C . MET A 1 304 ? -23.145 3.010 10.346 1.00 90.75 304 MET A C 1
ATOM 2474 O O . MET A 1 304 ? -22.357 2.075 10.515 1.00 90.75 304 MET A O 1
ATOM 2478 N N . ILE A 1 305 ? -24.423 2.808 10.011 1.00 91.12 305 ILE A N 1
ATOM 2479 C CA . ILE A 1 305 ? -25.013 1.468 9.879 1.00 91.12 305 ILE A CA 1
ATOM 2480 C C . ILE A 1 305 ? -24.396 0.724 8.687 1.00 91.12 305 ILE A C 1
ATOM 2482 O O . ILE A 1 305 ? -24.024 -0.449 8.805 1.00 91.12 305 ILE A O 1
ATOM 2486 N N . THR A 1 306 ? -24.256 1.409 7.548 1.00 91.75 306 THR A N 1
ATOM 2487 C CA . THR A 1 306 ? -23.722 0.827 6.309 1.00 91.75 306 THR A CA 1
ATOM 2488 C C . THR A 1 306 ? -22.288 0.372 6.502 1.00 91.75 306 THR A C 1
ATOM 2490 O O . THR A 1 306 ? -21.968 -0.774 6.200 1.00 91.75 306 THR A O 1
ATOM 2493 N N . SER A 1 307 ? -21.430 1.222 7.063 1.00 88.81 307 SER A N 1
ATOM 2494 C CA . SER A 1 307 ? -20.029 0.887 7.279 1.00 88.81 307 SER A CA 1
ATOM 2495 C C . SER A 1 307 ? -19.888 -0.358 8.164 1.00 88.81 307 SER A C 1
ATOM 2497 O O . SER A 1 307 ? -19.009 -1.177 7.908 1.00 88.81 307 SER A O 1
ATOM 2499 N N . ARG A 1 308 ? -20.756 -0.569 9.161 1.00 86.25 308 ARG A N 1
ATOM 2500 C CA . ARG A 1 308 ? -20.674 -1.744 10.041 1.00 86.25 308 ARG A CA 1
ATOM 2501 C C . ARG A 1 308 ? -21.112 -3.047 9.365 1.00 86.25 308 ARG A C 1
ATOM 2503 O O . ARG A 1 308 ? -20.580 -4.102 9.710 1.00 86.25 308 ARG A O 1
ATOM 2510 N N . CYS A 1 309 ? -22.068 -2.969 8.440 1.00 87.56 309 CYS A N 1
ATOM 2511 C CA . CYS A 1 309 ? -22.721 -4.134 7.835 1.00 87.56 309 CYS A CA 1
ATOM 2512 C C . CYS A 1 309 ? -22.283 -4.420 6.391 1.00 87.56 309 CYS A C 1
ATOM 2514 O O . CYS A 1 309 ? -22.637 -5.469 5.857 1.00 87.56 309 CYS A O 1
ATOM 2516 N N . GLU A 1 310 ? -21.552 -3.506 5.747 1.00 89.94 310 GLU A N 1
ATOM 2517 C CA . GLU A 1 310 ? -21.089 -3.693 4.374 1.00 89.94 310 GLU A CA 1
ATOM 2518 C C . GLU A 1 310 ? -20.146 -4.893 4.263 1.00 89.94 310 GLU A C 1
ATOM 2520 O O . GLU A 1 310 ? -19.266 -5.119 5.104 1.00 89.94 310 GLU A O 1
ATOM 2525 N N . ARG A 1 311 ? -20.314 -5.650 3.178 1.00 86.94 311 ARG A N 1
ATOM 2526 C CA . ARG A 1 311 ? -19.419 -6.742 2.823 1.00 86.94 311 ARG A CA 1
ATOM 2527 C C . ARG A 1 311 ? -17.991 -6.226 2.717 1.00 86.94 311 ARG A C 1
ATOM 2529 O O . ARG A 1 311 ? -17.698 -5.287 1.977 1.00 86.94 311 ARG A O 1
ATOM 2536 N N . ARG A 1 312 ? -17.094 -6.889 3.441 1.00 81.12 312 ARG A N 1
ATOM 2537 C CA . ARG A 1 312 ? -15.661 -6.614 3.370 1.00 81.12 312 ARG A CA 1
ATOM 2538 C C . ARG A 1 312 ? -15.097 -7.159 2.065 1.00 81.12 312 ARG A C 1
ATOM 2540 O O . ARG A 1 312 ? -15.449 -8.258 1.632 1.00 81.12 312 ARG A O 1
ATOM 2547 N N . ILE A 1 313 ? -14.214 -6.377 1.461 1.00 76.19 313 ILE A N 1
ATOM 2548 C CA . ILE A 1 313 ? -13.386 -6.835 0.352 1.00 76.19 313 ILE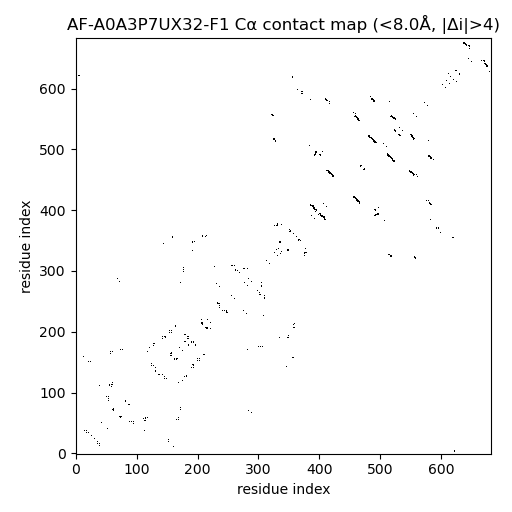 A CA 1
ATOM 2549 C C . ILE A 1 313 ? -12.284 -7.700 0.964 1.00 76.19 313 ILE A C 1
ATOM 2551 O O . ILE A 1 313 ? -11.700 -7.326 1.979 1.00 76.19 313 ILE A O 1
ATOM 2555 N N . ASN A 1 314 ? -12.042 -8.869 0.378 1.00 79.81 314 ASN A N 1
ATOM 2556 C CA . ASN A 1 314 ? -10.962 -9.748 0.804 1.00 79.81 314 ASN A CA 1
ATOM 2557 C C . ASN A 1 314 ? -9.616 -9.060 0.509 1.00 79.81 314 ASN A C 1
ATOM 2559 O O . ASN A 1 314 ? -9.368 -8.676 -0.637 1.00 79.81 314 ASN A O 1
ATOM 2563 N N . GLN A 1 315 ? -8.761 -8.903 1.526 1.00 80.62 315 GLN A N 1
ATOM 2564 C CA . GLN A 1 315 ? -7.481 -8.188 1.399 1.00 80.62 315 GLN A CA 1
ATOM 2565 C C . GLN A 1 315 ? -6.571 -8.819 0.338 1.00 80.62 315 GLN A C 1
ATOM 2567 O O . GLN A 1 315 ? -5.967 -8.119 -0.475 1.00 80.62 315 GLN A O 1
ATOM 2572 N N . LEU A 1 316 ? -6.532 -10.153 0.291 1.00 82.50 316 LEU A N 1
ATOM 2573 C CA . LEU A 1 316 ? -5.749 -10.894 -0.692 1.00 82.50 316 LEU A CA 1
ATOM 2574 C C . LEU A 1 316 ? -6.287 -10.684 -2.111 1.00 82.50 316 LEU A C 1
ATOM 2576 O O . LEU A 1 316 ? -5.514 -10.516 -3.052 1.00 82.50 316 LEU A O 1
ATOM 2580 N N . GLN A 1 317 ? -7.612 -10.644 -2.267 1.00 83.44 317 GLN A N 1
ATOM 2581 C CA . GLN A 1 317 ? -8.227 -10.342 -3.557 1.00 83.44 317 GLN A CA 1
ATOM 2582 C C . GLN A 1 317 ? -7.868 -8.924 -4.014 1.00 83.44 317 GLN A C 1
ATOM 2584 O O . GLN A 1 317 ? -7.456 -8.750 -5.157 1.00 83.44 317 GLN A O 1
ATOM 2589 N N . GLN A 1 318 ? -7.959 -7.932 -3.125 1.00 83.8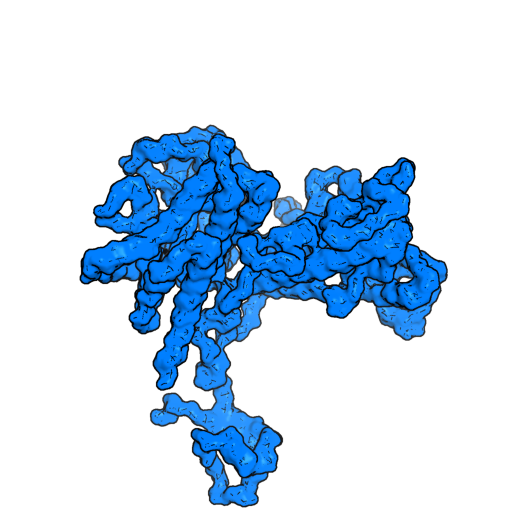1 318 GLN A N 1
ATOM 2590 C CA . GLN A 1 318 ? -7.598 -6.549 -3.443 1.00 83.81 318 GLN A CA 1
ATOM 2591 C C . GLN A 1 318 ? -6.139 -6.434 -3.909 1.00 83.81 318 GLN A C 1
ATOM 2593 O O . GLN A 1 318 ? -5.861 -5.772 -4.907 1.00 83.81 318 GLN A O 1
ATOM 2598 N N . LEU A 1 319 ? -5.217 -7.123 -3.232 1.00 86.44 319 LEU A N 1
ATOM 2599 C CA . LEU A 1 319 ? -3.808 -7.177 -3.623 1.00 86.44 319 LEU A CA 1
ATOM 2600 C C . LEU A 1 319 ? -3.609 -7.838 -4.996 1.00 86.44 319 LEU A C 1
ATOM 2602 O O . LEU A 1 319 ? -2.812 -7.368 -5.810 1.00 86.44 319 LEU A O 1
ATOM 2606 N N . ASN A 1 320 ? -4.321 -8.934 -5.261 1.00 87.50 320 ASN A N 1
ATOM 2607 C CA . ASN A 1 320 ? -4.235 -9.653 -6.532 1.00 87.50 320 ASN A CA 1
ATOM 2608 C C . ASN A 1 320 ? -4.786 -8.840 -7.704 1.00 87.50 320 ASN A C 1
ATOM 2610 O O . ASN A 1 320 ? -4.310 -8.998 -8.826 1.00 87.50 320 ASN A O 1
ATOM 2614 N N . GLU A 1 321 ? -5.752 -7.964 -7.439 1.00 87.69 321 GLU A N 1
ATOM 2615 C CA . GLU A 1 321 ? -6.342 -7.049 -8.414 1.00 87.69 321 GLU A CA 1
ATOM 2616 C C . GLU A 1 321 ? -5.501 -5.779 -8.638 1.00 87.69 321 GLU A C 1
ATOM 2618 O O . GLU A 1 321 ? -5.806 -5.004 -9.544 1.00 87.69 321 GLU A O 1
ATOM 2623 N N . GLN A 1 322 ? -4.433 -5.569 -7.861 1.00 88.94 322 GLN A N 1
ATOM 2624 C CA . GLN A 1 322 ? -3.563 -4.403 -7.989 1.00 88.94 322 GLN A CA 1
ATOM 2625 C C . GLN A 1 322 ? -2.558 -4.568 -9.151 1.00 88.94 322 GLN A C 1
ATOM 2627 O O . GLN A 1 322 ? -1.884 -5.605 -9.251 1.00 88.94 322 GLN A O 1
ATOM 2632 N N . PRO A 1 323 ? -2.375 -3.546 -10.006 1.00 92.94 323 PRO A N 1
ATOM 2633 C CA . PRO A 1 323 ? -1.276 -3.504 -10.971 1.00 92.94 323 PRO A CA 1
ATOM 2634 C C . PRO A 1 323 ? 0.102 -3.552 -10.301 1.00 92.94 323 PRO A C 1
ATOM 2636 O O . PRO A 1 323 ? 0.286 -3.049 -9.188 1.00 92.94 323 PRO A O 1
ATOM 2639 N N . LEU A 1 324 ? 1.085 -4.158 -10.968 1.00 93.81 324 LEU A N 1
ATOM 2640 C CA . LEU A 1 324 ? 2.470 -4.214 -10.476 1.00 93.81 324 LEU A CA 1
ATOM 2641 C C . LEU A 1 324 ? 3.302 -2.998 -10.897 1.00 93.81 324 LEU A C 1
ATOM 2643 O O . LEU A 1 324 ? 4.257 -2.642 -10.205 1.00 93.81 324 LEU A O 1
ATOM 2647 N N . TYR A 1 325 ? 2.952 -2.366 -12.017 1.00 96.31 325 TYR A N 1
ATOM 2648 C CA . TYR A 1 325 ? 3.658 -1.194 -12.530 1.00 96.31 325 TYR A CA 1
ATOM 2649 C C . TYR A 1 325 ? 3.021 0.105 -12.032 1.00 96.31 325 TYR A C 1
ATOM 2651 O O . TYR A 1 325 ? 1.792 0.203 -11.994 1.00 96.31 325 TYR A O 1
ATOM 2659 N N . PRO A 1 326 ? 3.826 1.127 -11.700 1.00 96.50 326 PRO A N 1
ATOM 2660 C CA . PRO A 1 326 ? 3.293 2.432 -11.350 1.00 96.50 326 PRO A CA 1
ATOM 2661 C C . PRO A 1 326 ? 2.779 3.172 -12.595 1.00 96.50 326 PRO A C 1
ATOM 2663 O O . PRO A 1 326 ? 3.312 3.025 -13.697 1.00 96.50 326 PRO A O 1
ATOM 2666 N N . THR A 1 327 ? 1.747 3.990 -12.400 1.00 95.88 327 THR A N 1
ATOM 2667 C CA . THR A 1 327 ? 1.156 4.862 -13.427 1.00 95.88 327 THR A CA 1
ATOM 2668 C C . THR A 1 327 ? 1.510 6.323 -13.168 1.00 95.88 327 THR A C 1
ATOM 2670 O O . THR A 1 327 ? 2.030 6.674 -12.107 1.00 95.88 327 THR A O 1
ATOM 2673 N N . GLU A 1 328 ? 1.172 7.206 -14.106 1.00 93.56 328 GLU A N 1
ATOM 2674 C CA . GLU A 1 328 ? 1.367 8.655 -13.978 1.00 93.56 328 GLU A CA 1
ATOM 2675 C C . GLU A 1 328 ? 0.737 9.260 -12.711 1.00 93.56 328 GLU A C 1
ATOM 2677 O O . GLU A 1 328 ? 1.222 10.268 -12.197 1.00 93.56 328 GLU A O 1
ATOM 2682 N N . LYS A 1 329 ? -0.314 8.625 -12.177 1.00 91.44 329 LYS A N 1
ATOM 2683 C CA . LYS A 1 329 ? -0.981 9.061 -10.946 1.00 91.44 329 LYS A CA 1
ATOM 2684 C C . LYS A 1 329 ? -0.121 8.838 -9.706 1.00 91.44 329 LYS A C 1
ATOM 2686 O O . LYS A 1 329 ? -0.201 9.642 -8.794 1.00 91.44 329 LYS A O 1
ATOM 2691 N N . VAL A 1 330 ? 0.688 7.775 -9.683 1.00 93.12 330 VAL A N 1
ATOM 2692 C CA . VAL A 1 330 ? 1.514 7.393 -8.523 1.00 93.12 330 VAL A CA 1
ATOM 2693 C C . VAL A 1 330 ? 2.931 7.951 -8.640 1.00 93.12 330 VAL A C 1
ATOM 2695 O O . VAL A 1 330 ? 3.476 8.440 -7.659 1.00 93.12 330 VAL A O 1
ATOM 2698 N N . ILE A 1 331 ? 3.522 7.924 -9.843 1.00 94.88 331 ILE A N 1
ATOM 2699 C CA . ILE A 1 331 ? 4.923 8.330 -10.082 1.00 94.88 331 ILE A CA 1
ATOM 2700 C C . ILE A 1 331 ? 5.202 9.750 -9.576 1.00 94.88 331 ILE A C 1
ATOM 2702 O O . ILE A 1 331 ? 6.266 10.017 -9.024 1.00 94.88 331 ILE A O 1
ATOM 2706 N N . TRP A 1 332 ? 4.244 10.656 -9.756 1.00 92.44 332 TRP A N 1
ATOM 2707 C CA . TRP A 1 332 ? 4.362 12.061 -9.371 1.00 92.44 332 TRP A CA 1
ATOM 2708 C C . TRP A 1 332 ? 3.354 12.464 -8.283 1.00 92.44 332 TRP A C 1
ATOM 2710 O O . TRP A 1 332 ? 2.900 13.612 -8.285 1.00 92.44 332 TRP A O 1
ATOM 2720 N N . ASP A 1 333 ? 2.953 11.527 -7.421 1.00 90.50 333 ASP A N 1
ATOM 2721 C CA . ASP A 1 333 ? 2.255 11.829 -6.166 1.00 90.50 333 ASP A CA 1
ATOM 2722 C C . ASP A 1 333 ? 3.293 12.005 -5.051 1.00 90.50 333 ASP A C 1
ATOM 2724 O O . ASP A 1 333 ? 3.929 11.044 -4.621 1.00 90.50 333 ASP A O 1
ATOM 2728 N N . GLU A 1 334 ? 3.483 13.240 -4.590 1.00 86.81 334 GLU A N 1
ATOM 2729 C CA . GLU A 1 334 ? 4.507 13.585 -3.597 1.00 86.81 334 GLU A CA 1
ATOM 2730 C C . GLU A 1 334 ? 4.190 13.056 -2.188 1.00 86.81 334 GLU A C 1
ATOM 2732 O O . GLU A 1 334 ? 5.109 12.894 -1.383 1.00 86.81 334 GLU A O 1
ATOM 2737 N N . ASN A 1 335 ? 2.926 12.718 -1.904 1.00 87.12 335 ASN A N 1
ATOM 2738 C CA . ASN A 1 335 ? 2.513 12.139 -0.620 1.00 87.12 335 ASN A CA 1
ATOM 2739 C C . ASN A 1 335 ? 2.982 10.682 -0.456 1.00 87.12 335 ASN A C 1
ATOM 2741 O O . ASN A 1 335 ? 3.144 10.196 0.669 1.00 87.12 335 ASN A O 1
ATOM 2745 N N . LEU A 1 336 ? 3.195 9.989 -1.581 1.00 86.25 336 LEU A N 1
ATOM 2746 C CA . LEU A 1 336 ? 3.642 8.594 -1.649 1.00 86.25 336 LEU A CA 1
ATOM 2747 C C . LEU A 1 336 ? 5.102 8.479 -2.105 1.00 86.25 336 LEU A C 1
ATOM 2749 O O . LEU A 1 336 ? 5.857 7.666 -1.571 1.00 86.25 336 LEU A O 1
ATOM 2753 N N . VAL A 1 337 ? 5.505 9.303 -3.075 1.00 88.94 337 VAL A N 1
ATOM 2754 C CA . VAL A 1 337 ? 6.828 9.291 -3.714 1.00 88.94 337 VAL A CA 1
ATOM 2755 C C . VAL A 1 337 ? 7.479 10.676 -3.560 1.00 88.94 337 VAL A C 1
ATOM 2757 O O . VAL A 1 337 ? 7.529 11.469 -4.511 1.00 88.94 337 VAL A O 1
ATOM 2760 N N . PRO A 1 338 ? 7.983 11.008 -2.356 1.00 85.06 338 PRO A N 1
ATOM 2761 C CA . PRO A 1 338 ? 8.577 12.314 -2.093 1.00 85.06 338 PRO A CA 1
ATOM 2762 C C . PRO A 1 338 ? 9.843 12.562 -2.932 1.00 85.06 338 PRO A C 1
ATOM 2764 O O . PRO A 1 338 ? 10.480 11.646 -3.456 1.00 85.06 338 PRO A O 1
ATOM 2767 N N . TYR A 1 339 ? 10.224 13.829 -3.089 1.00 83.31 339 TYR A N 1
ATOM 2768 C CA . TYR A 1 339 ? 11.548 14.201 -3.601 1.00 83.31 339 TYR A CA 1
ATOM 2769 C C . TYR A 1 339 ? 12.611 14.130 -2.490 1.00 83.31 339 TYR A C 1
ATOM 2771 O O . TYR A 1 339 ? 12.287 14.142 -1.302 1.00 83.31 339 TYR A O 1
ATOM 2779 N N . ASP A 1 340 ? 13.895 14.117 -2.867 1.00 80.88 340 ASP A N 1
ATOM 2780 C CA . ASP A 1 340 ? 15.027 14.053 -1.923 1.00 80.88 340 ASP A CA 1
ATOM 2781 C C . ASP A 1 340 ? 15.034 15.187 -0.886 1.00 80.88 340 ASP A C 1
ATOM 2783 O O . ASP A 1 340 ? 15.663 15.066 0.164 1.00 80.88 340 ASP A O 1
ATOM 2787 N N . GLN A 1 341 ? 14.354 16.305 -1.162 1.00 78.62 341 GLN A N 1
ATOM 2788 C CA . GLN A 1 341 ? 14.276 17.446 -0.246 1.00 78.62 341 GLN A CA 1
ATOM 2789 C C . GLN A 1 341 ? 13.283 17.255 0.913 1.00 78.62 341 GLN A C 1
ATOM 2791 O O . GLN A 1 341 ? 13.081 18.191 1.689 1.00 78.62 341 GLN A O 1
ATOM 2796 N N . TYR A 1 342 ? 12.659 16.083 1.060 1.00 82.00 342 TYR A N 1
ATOM 2797 C CA . TYR A 1 342 ? 11.747 15.822 2.169 1.00 82.00 342 TYR A CA 1
ATOM 2798 C C . TYR A 1 342 ? 12.467 15.906 3.526 1.00 82.00 342 TYR A C 1
ATOM 2800 O O . TYR A 1 342 ? 13.357 15.120 3.847 1.00 82.00 342 TYR A O 1
ATOM 2808 N N . ASN A 1 343 ? 12.060 16.876 4.344 1.00 82.31 343 ASN A N 1
ATOM 2809 C CA . ASN A 1 343 ? 12.706 17.222 5.613 1.00 82.31 343 ASN A CA 1
ATOM 2810 C C . ASN A 1 343 ? 12.136 16.470 6.834 1.00 82.31 343 ASN A C 1
ATOM 2812 O O . ASN A 1 343 ? 12.625 16.655 7.949 1.00 82.31 343 ASN A O 1
ATOM 2816 N N . GLY A 1 344 ? 11.107 15.637 6.646 1.00 80.81 344 GLY A N 1
ATOM 2817 C CA . GLY A 1 344 ? 10.442 14.911 7.732 1.00 80.81 344 GLY A CA 1
ATOM 2818 C C . GLY A 1 344 ? 9.416 15.720 8.535 1.00 80.81 344 GLY A C 1
ATOM 2819 O O . GLY A 1 344 ? 8.848 15.179 9.485 1.00 80.81 344 GLY A O 1
ATOM 2820 N N . GLU A 1 345 ? 9.161 16.985 8.187 1.00 78.81 345 GLU A N 1
ATOM 2821 C CA . GLU A 1 345 ? 8.184 17.832 8.891 1.00 78.81 345 GLU A CA 1
ATOM 2822 C C . GLU A 1 345 ? 6.732 17.519 8.514 1.00 78.81 345 GLU A C 1
ATOM 2824 O O . GLU A 1 345 ? 5.835 17.776 9.318 1.00 78.81 345 GLU A O 1
ATOM 2829 N N . GLY A 1 346 ? 6.498 16.930 7.338 1.00 80.94 346 GLY A N 1
ATOM 2830 C CA . GLY A 1 346 ? 5.188 16.457 6.881 1.00 80.94 346 GLY A CA 1
ATOM 2831 C C . GLY A 1 346 ? 4.848 15.039 7.354 1.00 80.94 346 GLY A C 1
ATOM 2832 O O . GLY A 1 346 ? 5.662 14.348 7.977 1.00 80.94 346 GLY A O 1
ATOM 2833 N N . VAL A 1 347 ? 3.617 14.603 7.095 1.00 88.19 347 VAL A N 1
ATOM 2834 C CA . VAL A 1 347 ? 3.213 13.191 7.184 1.00 88.19 347 VAL A CA 1
ATOM 2835 C C . VAL A 1 347 ? 3.275 12.595 5.778 1.00 88.19 347 VAL A C 1
ATOM 2837 O O . VAL A 1 347 ? 3.009 13.288 4.807 1.00 88.19 347 VAL A O 1
ATOM 2840 N N . LEU A 1 348 ? 3.613 11.309 5.669 1.00 89.56 348 LEU A N 1
ATOM 2841 C CA . LEU A 1 348 ? 3.495 10.546 4.425 1.00 89.56 348 LEU A CA 1
ATOM 2842 C C . LEU A 1 348 ? 2.543 9.375 4.651 1.00 89.56 348 LEU A C 1
ATOM 2844 O O . LEU A 1 348 ? 2.568 8.756 5.724 1.00 89.56 348 LEU A O 1
ATOM 2848 N N . ALA A 1 349 ? 1.749 9.040 3.637 1.00 89.50 349 ALA A N 1
ATOM 2849 C CA . ALA A 1 349 ? 0.841 7.894 3.652 1.00 89.50 349 ALA A CA 1
ATOM 2850 C C . ALA A 1 349 ? 1.586 6.585 3.324 1.00 89.50 349 ALA A C 1
ATOM 2852 O O . ALA A 1 349 ? 1.238 5.852 2.402 1.00 89.50 349 ALA A O 1
ATOM 2853 N N . LEU A 1 350 ? 2.652 6.303 4.078 1.00 90.38 350 LEU A N 1
ATOM 2854 C CA . LEU A 1 350 ? 3.524 5.147 3.875 1.00 90.38 350 LEU A CA 1
ATOM 2855 C C . LEU A 1 350 ? 3.480 4.186 5.062 1.00 90.38 350 LEU A C 1
ATOM 2857 O O . LEU A 1 350 ? 3.389 4.584 6.227 1.00 90.38 350 LEU A O 1
ATOM 2861 N N . ASN A 1 351 ? 3.594 2.891 4.762 1.00 91.31 351 ASN A N 1
ATOM 2862 C CA . ASN A 1 351 ? 3.775 1.867 5.782 1.00 91.31 351 ASN A CA 1
ATOM 2863 C C . ASN A 1 351 ? 5.101 2.079 6.529 1.00 91.31 351 ASN A C 1
ATOM 2865 O O . ASN A 1 351 ? 6.092 2.526 5.962 1.00 91.31 351 ASN A O 1
ATOM 2869 N N . LYS A 1 352 ? 5.145 1.715 7.812 1.00 91.19 352 LYS A N 1
ATOM 2870 C CA . LYS A 1 352 ? 6.364 1.803 8.625 1.00 91.19 352 LYS A CA 1
ATOM 2871 C C . LYS A 1 352 ? 6.907 0.413 8.916 1.00 91.19 352 LYS A C 1
ATOM 2873 O O . LYS A 1 352 ? 6.158 -0.468 9.354 1.00 91.19 352 LYS A O 1
ATOM 2878 N N . LEU A 1 353 ? 8.212 0.242 8.719 1.00 91.81 353 LEU A N 1
ATOM 2879 C CA . LEU A 1 353 ? 8.952 -0.906 9.232 1.00 91.81 353 LEU A CA 1
ATOM 2880 C C . LEU A 1 353 ? 9.451 -0.561 10.631 1.00 91.81 353 LEU A C 1
ATOM 2882 O O . LEU A 1 353 ? 10.224 0.377 10.815 1.00 91.81 353 LEU A O 1
ATOM 2886 N N . ASN A 1 354 ? 8.965 -1.306 11.613 1.00 85.56 354 ASN A N 1
ATOM 2887 C CA . ASN A 1 354 ? 9.410 -1.218 12.995 1.00 85.56 354 ASN A CA 1
ATOM 2888 C C . ASN A 1 354 ? 9.758 -2.636 13.475 1.00 85.56 354 ASN A C 1
ATOM 2890 O O . ASN A 1 354 ? 10.019 -3.523 12.666 1.00 85.56 354 ASN A O 1
ATOM 2894 N N . ILE A 1 355 ? 9.779 -2.848 14.785 1.00 86.31 355 ILE A N 1
ATOM 2895 C CA . ILE A 1 355 ? 10.155 -4.120 15.398 1.00 86.31 355 ILE A CA 1
ATOM 2896 C C . ILE A 1 355 ? 9.031 -5.160 15.287 1.00 86.31 355 ILE A C 1
ATOM 2898 O O . ILE A 1 355 ? 9.335 -6.339 15.182 1.00 86.31 355 ILE A O 1
ATOM 2902 N N . GLN A 1 356 ? 7.762 -4.735 15.310 1.00 88.25 356 GLN A N 1
ATOM 2903 C CA . GLN A 1 356 ? 6.599 -5.627 15.380 1.00 88.25 356 GLN A CA 1
ATOM 2904 C C . GLN A 1 356 ? 5.641 -5.462 14.194 1.00 88.25 356 GLN A C 1
ATOM 2906 O O . GLN A 1 356 ? 5.456 -4.350 13.690 1.00 88.25 356 GLN A O 1
ATOM 2911 N N . PHE A 1 357 ? 4.994 -6.566 13.810 1.00 92.88 357 PHE A N 1
ATOM 2912 C CA . PHE A 1 357 ? 3.999 -6.646 12.732 1.00 92.88 357 PHE A CA 1
ATOM 2913 C C . PHE A 1 357 ? 2.821 -7.511 13.175 1.00 92.88 357 PHE A C 1
ATOM 2915 O O . PHE A 1 357 ? 3.040 -8.532 13.817 1.00 92.88 357 PHE A O 1
ATOM 2922 N N . LEU A 1 358 ? 1.587 -7.143 12.810 1.00 91.94 358 LEU A N 1
ATOM 2923 C CA . LEU A 1 358 ? 0.380 -7.829 13.293 1.00 91.94 358 LEU A CA 1
ATOM 2924 C C . LEU A 1 358 ? 0.357 -9.310 12.899 1.00 91.94 358 LEU A C 1
ATOM 2926 O O . LEU A 1 358 ? 0.018 -10.170 13.703 1.00 91.94 358 LEU A O 1
ATOM 2930 N N . THR A 1 359 ? 0.694 -9.595 11.644 1.00 91.56 359 THR A N 1
ATOM 2931 C CA . THR A 1 359 ? 0.712 -10.937 11.050 1.00 91.56 359 THR A CA 1
ATOM 2932 C C . THR A 1 359 ? 1.782 -10.996 9.959 1.00 91.56 359 THR A C 1
ATOM 2934 O O . THR A 1 359 ? 2.306 -9.964 9.532 1.00 91.56 359 THR A O 1
ATOM 2937 N N . PHE A 1 360 ? 2.069 -12.188 9.428 1.00 90.25 360 PHE A N 1
ATOM 2938 C CA . PHE A 1 360 ? 2.924 -12.314 8.241 1.00 90.25 360 PHE A CA 1
ATOM 2939 C C . PHE A 1 360 ? 2.339 -11.616 7.014 1.00 90.25 360 PHE A C 1
ATOM 2941 O O . PHE A 1 360 ? 3.091 -11.053 6.220 1.00 90.25 360 PHE A O 1
ATOM 2948 N N . HIS A 1 361 ? 1.008 -11.605 6.887 1.00 90.56 361 HIS A N 1
ATOM 2949 C CA . HIS A 1 361 ? 0.327 -10.863 5.833 1.00 90.56 361 HIS A CA 1
ATOM 2950 C C . HIS A 1 361 ? 0.635 -9.364 5.937 1.00 90.56 361 HIS A C 1
ATOM 2952 O O . HIS A 1 361 ? 1.050 -8.759 4.954 1.00 90.56 361 HIS A O 1
ATOM 2958 N N . ASP A 1 362 ? 0.526 -8.788 7.139 1.00 92.81 362 ASP A N 1
ATOM 2959 C CA . ASP A 1 362 ? 0.889 -7.391 7.407 1.00 92.81 362 ASP A CA 1
ATOM 2960 C C . ASP A 1 362 ? 2.366 -7.124 7.080 1.00 92.81 362 ASP A C 1
ATOM 2962 O O . ASP A 1 362 ? 2.677 -6.231 6.294 1.00 92.81 362 ASP A O 1
ATOM 2966 N N . TYR A 1 363 ? 3.285 -7.945 7.599 1.00 93.19 363 TYR A N 1
ATOM 2967 C CA . TYR A 1 363 ? 4.719 -7.812 7.320 1.00 93.19 363 TYR A CA 1
ATOM 2968 C C . TYR A 1 363 ? 5.024 -7.789 5.815 1.00 93.19 363 TYR A C 1
ATOM 2970 O O . TYR A 1 363 ? 5.686 -6.868 5.325 1.00 93.19 363 TYR A O 1
ATOM 2978 N N . LEU A 1 364 ? 4.529 -8.777 5.067 1.00 93.12 364 LEU A N 1
ATOM 2979 C CA . LEU A 1 364 ? 4.768 -8.880 3.629 1.00 93.12 364 LEU A CA 1
ATOM 2980 C C . LEU A 1 364 ? 4.091 -7.745 2.857 1.00 93.12 364 LEU A C 1
ATOM 2982 O O . LEU A 1 364 ? 4.705 -7.207 1.940 1.00 93.12 364 LEU A O 1
ATOM 2986 N N . LEU A 1 365 ? 2.880 -7.333 3.243 1.00 92.81 365 LEU A N 1
ATOM 2987 C CA . LEU A 1 365 ? 2.166 -6.231 2.598 1.00 92.81 365 LEU A CA 1
ATOM 2988 C C . LEU A 1 365 ? 2.878 -4.886 2.802 1.00 92.81 365 LEU A C 1
ATOM 2990 O O . LEU A 1 365 ? 3.017 -4.115 1.853 1.00 92.81 365 LEU A O 1
ATOM 2994 N N . ARG A 1 366 ? 3.400 -4.610 4.006 1.00 94.38 366 ARG A N 1
ATOM 2995 C CA . ARG A 1 366 ? 4.209 -3.402 4.253 1.00 94.38 366 ARG A CA 1
ATOM 2996 C C . ARG A 1 366 ? 5.465 -3.386 3.391 1.00 94.38 366 ARG A C 1
ATOM 2998 O O . ARG A 1 366 ? 5.780 -2.351 2.809 1.00 94.38 366 ARG A O 1
ATOM 3005 N N . ASN A 1 367 ? 6.163 -4.519 3.296 1.00 94.69 367 ASN A N 1
ATOM 3006 C CA . ASN A 1 367 ? 7.344 -4.645 2.442 1.00 94.69 367 ASN A CA 1
ATOM 3007 C C . ASN A 1 367 ? 6.984 -4.517 0.956 1.00 94.69 367 ASN A C 1
ATOM 3009 O O . ASN A 1 367 ? 7.701 -3.837 0.232 1.00 94.69 367 ASN A O 1
ATOM 3013 N N . PHE A 1 368 ? 5.865 -5.100 0.515 1.00 94.75 368 PHE A N 1
ATOM 3014 C CA . PHE A 1 368 ? 5.357 -4.963 -0.851 1.00 94.75 368 PHE A CA 1
ATOM 3015 C C . PHE A 1 368 ? 5.132 -3.491 -1.211 1.00 94.75 368 PHE A C 1
ATOM 3017 O O . PHE A 1 368 ? 5.694 -3.009 -2.193 1.00 94.75 368 PHE A O 1
ATOM 3024 N N . ASN A 1 369 ? 4.371 -2.763 -0.388 1.00 93.31 369 ASN A N 1
ATOM 3025 C CA . ASN A 1 369 ? 4.052 -1.358 -0.636 1.00 93.31 369 ASN A CA 1
ATOM 3026 C C . ASN A 1 369 ? 5.304 -0.477 -0.605 1.00 93.31 369 ASN A C 1
ATOM 3028 O O . ASN A 1 369 ? 5.506 0.336 -1.500 1.00 93.31 369 ASN A O 1
ATOM 3032 N N . LEU A 1 370 ? 6.173 -0.645 0.396 1.00 94.81 370 LEU A N 1
ATOM 3033 C CA . LEU A 1 370 ? 7.389 0.164 0.510 1.00 94.81 370 LEU A CA 1
ATOM 3034 C C . LEU A 1 370 ? 8.358 -0.078 -0.639 1.00 94.81 370 LEU A C 1
ATOM 3036 O O . LEU A 1 370 ? 8.891 0.877 -1.196 1.00 94.81 370 LEU A O 1
ATOM 3040 N N . PHE A 1 371 ? 8.550 -1.340 -1.018 1.00 95.44 371 PHE A N 1
ATOM 3041 C CA . PHE A 1 371 ? 9.393 -1.691 -2.150 1.00 95.44 371 PHE A CA 1
ATOM 3042 C C . PHE A 1 371 ? 8.803 -1.158 -3.464 1.00 95.44 371 PHE A C 1
ATOM 3044 O O . PHE A 1 371 ? 9.534 -0.647 -4.306 1.00 95.44 371 PHE A O 1
ATOM 3051 N N . GLN A 1 372 ? 7.474 -1.188 -3.621 1.00 94.44 372 GLN A N 1
ATOM 3052 C CA . GLN A 1 372 ? 6.803 -0.570 -4.764 1.00 94.44 372 GLN A CA 1
ATOM 3053 C C . GLN A 1 372 ? 7.053 0.944 -4.827 1.00 94.44 372 GLN A C 1
ATOM 3055 O O . GLN A 1 372 ? 7.381 1.450 -5.901 1.00 94.44 372 GLN A O 1
ATOM 3060 N N . MET A 1 373 ? 6.917 1.667 -3.711 1.00 93.62 373 MET A N 1
ATOM 3061 C CA . MET A 1 373 ? 7.111 3.125 -3.682 1.00 93.62 373 MET A CA 1
ATOM 3062 C C . MET A 1 373 ? 8.574 3.520 -3.905 1.00 93.62 373 MET A C 1
ATOM 3064 O O . MET A 1 373 ? 8.848 4.445 -4.667 1.00 93.62 373 MET A O 1
ATOM 3068 N N . GLU A 1 374 ? 9.516 2.784 -3.316 1.00 92.38 374 GLU A N 1
ATOM 3069 C CA . GLU A 1 374 ? 10.951 3.006 -3.515 1.00 92.38 374 GLU A CA 1
ATOM 3070 C C . GLU A 1 374 ? 11.361 2.762 -4.974 1.00 92.38 374 GLU A C 1
ATOM 3072 O O . GLU A 1 374 ? 11.961 3.631 -5.605 1.00 92.38 374 GLU A O 1
ATOM 3077 N N . SER A 1 375 ? 10.911 1.660 -5.575 1.00 94.38 375 SER A N 1
ATOM 3078 C CA . SER A 1 375 ? 11.186 1.399 -6.989 1.00 94.38 375 SER A CA 1
ATOM 3079 C C . SER A 1 375 ? 10.512 2.428 -7.903 1.00 94.38 375 SER A C 1
ATOM 3081 O O . SER A 1 375 ? 11.060 2.791 -8.943 1.00 94.38 375 SER A O 1
ATOM 3083 N N . THR A 1 376 ? 9.336 2.938 -7.519 1.00 95.62 376 THR A N 1
ATOM 3084 C CA . THR A 1 376 ? 8.638 4.005 -8.257 1.00 95.62 376 THR A CA 1
ATOM 3085 C C . THR A 1 376 ? 9.427 5.313 -8.244 1.00 95.62 376 THR A C 1
ATOM 3087 O O . THR A 1 376 ? 9.466 6.004 -9.264 1.00 95.62 376 THR A O 1
ATOM 3090 N N . TYR A 1 377 ? 10.104 5.631 -7.137 1.00 94.50 377 TYR A N 1
ATOM 3091 C CA . TYR A 1 377 ? 11.005 6.779 -7.057 1.00 94.50 377 TYR A CA 1
ATOM 3092 C C . TYR A 1 377 ? 12.148 6.675 -8.080 1.00 94.50 377 TYR A C 1
ATOM 3094 O O . TYR A 1 377 ? 12.375 7.617 -8.844 1.00 94.50 377 TYR A O 1
ATOM 3102 N N . GLU A 1 378 ? 12.818 5.522 -8.167 1.00 94.12 378 GLU A N 1
ATOM 3103 C CA . GLU A 1 378 ? 13.873 5.309 -9.169 1.00 94.12 378 GLU A CA 1
ATOM 3104 C C . GLU A 1 378 ? 13.331 5.399 -10.604 1.00 94.12 378 GLU A C 1
ATOM 3106 O O . GLU A 1 378 ? 13.945 6.012 -11.479 1.00 94.12 378 GLU A O 1
ATOM 3111 N N . ILE A 1 379 ? 12.150 4.818 -10.851 1.00 95.81 379 ILE A N 1
ATOM 3112 C CA . ILE A 1 379 ? 11.476 4.883 -12.155 1.00 95.81 379 ILE A CA 1
ATOM 3113 C C . ILE A 1 379 ? 11.182 6.338 -12.533 1.00 95.81 379 ILE A C 1
ATOM 3115 O O . ILE A 1 379 ? 11.400 6.714 -13.686 1.00 95.81 379 ILE A O 1
ATOM 3119 N N . ARG A 1 380 ? 10.739 7.176 -11.583 1.00 95.25 380 ARG A N 1
ATOM 3120 C CA . ARG A 1 380 ? 10.548 8.615 -11.821 1.00 95.25 380 ARG A CA 1
ATOM 3121 C C . ARG A 1 380 ? 11.845 9.256 -12.304 1.00 95.25 380 ARG A C 1
ATOM 3123 O O . ARG A 1 380 ? 11.826 9.938 -13.325 1.00 95.25 380 ARG A O 1
ATOM 3130 N N . GLN A 1 381 ? 12.957 9.024 -11.605 1.00 93.94 381 GLN A N 1
ATOM 3131 C CA . GLN A 1 381 ? 14.255 9.602 -11.972 1.00 93.94 381 GLN A CA 1
ATOM 3132 C C . GLN A 1 381 ? 14.691 9.185 -13.384 1.00 93.94 381 GLN A C 1
ATOM 3134 O O . GLN A 1 381 ? 15.100 10.037 -14.177 1.00 93.94 381 GLN A O 1
ATOM 3139 N N . ASP A 1 382 ? 14.546 7.900 -13.718 1.00 95.12 382 ASP A N 1
ATOM 3140 C CA . ASP A 1 382 ? 14.886 7.366 -15.041 1.00 95.12 382 ASP A CA 1
ATOM 3141 C C . ASP A 1 382 ? 14.021 7.988 -16.152 1.00 95.12 382 ASP A C 1
ATOM 3143 O O . ASP A 1 382 ? 14.529 8.354 -17.219 1.00 95.12 382 ASP A O 1
ATOM 3147 N N . ILE A 1 383 ? 12.714 8.135 -15.906 1.00 95.56 383 ILE A N 1
ATOM 3148 C CA . ILE A 1 383 ? 11.770 8.748 -16.849 1.00 95.56 383 ILE A CA 1
ATOM 3149 C C . ILE A 1 383 ? 12.092 10.234 -17.050 1.00 95.56 383 ILE A C 1
ATOM 3151 O O . ILE A 1 383 ? 12.181 10.692 -18.194 1.00 95.56 383 ILE A O 1
ATOM 3155 N N . GLU A 1 384 ? 12.287 10.988 -15.967 1.00 94.88 384 GLU A N 1
ATOM 3156 C CA . GLU A 1 384 ? 12.570 12.423 -16.034 1.00 94.88 384 GLU A CA 1
ATOM 3157 C C . GLU A 1 384 ? 13.899 12.703 -16.755 1.00 94.88 384 GLU A C 1
ATOM 3159 O O . GLU A 1 384 ? 13.923 13.524 -17.678 1.00 94.88 384 GLU A O 1
ATOM 3164 N N . ASP A 1 385 ? 14.986 11.987 -16.428 1.00 94.81 385 ASP A N 1
ATOM 3165 C CA . ASP A 1 385 ? 16.284 12.145 -17.111 1.00 94.81 385 ASP A CA 1
ATOM 3166 C C . ASP A 1 385 ? 16.171 11.844 -18.613 1.00 94.81 385 ASP A C 1
ATOM 3168 O O . ASP A 1 385 ? 16.642 12.625 -19.453 1.00 94.81 385 ASP A O 1
ATOM 3172 N N . ALA A 1 386 ? 15.496 10.750 -18.976 1.00 95.44 386 ALA A N 1
ATOM 3173 C CA . ALA A 1 386 ? 15.307 10.376 -20.371 1.00 95.44 386 ALA A CA 1
ATOM 3174 C C . ALA A 1 386 ? 14.510 11.434 -21.153 1.00 95.44 386 ALA A C 1
ATOM 3176 O O . ALA A 1 386 ? 14.919 11.830 -22.252 1.00 95.44 386 ALA A O 1
ATOM 3177 N N . ILE A 1 387 ? 13.407 11.932 -20.590 1.00 95.06 387 ILE A N 1
ATOM 3178 C CA . ILE A 1 387 ? 12.545 12.921 -21.247 1.00 95.06 387 ILE A CA 1
ATOM 3179 C C . ILE A 1 387 ? 13.242 14.287 -21.347 1.00 95.06 387 ILE A C 1
ATOM 3181 O O . ILE A 1 387 ? 13.213 14.912 -22.415 1.00 95.06 387 ILE A O 1
ATOM 3185 N N . PHE A 1 388 ? 13.955 14.733 -20.306 1.00 94.62 388 PHE A N 1
ATOM 3186 C CA . PHE A 1 388 ? 14.738 15.974 -20.365 1.00 94.62 388 PHE A CA 1
ATOM 3187 C C . PHE A 1 388 ? 15.812 15.937 -21.463 1.00 94.62 388 PHE A C 1
ATOM 3189 O O . PHE A 1 388 ? 16.048 16.948 -22.137 1.00 94.62 388 PHE A O 1
ATOM 3196 N N . ARG A 1 389 ? 16.446 14.779 -21.693 1.00 94.62 389 ARG A N 1
ATOM 3197 C CA . ARG A 1 389 ? 17.426 14.591 -22.779 1.00 94.62 389 ARG A CA 1
ATOM 3198 C C . ARG A 1 389 ? 16.789 14.597 -24.164 1.00 94.62 389 ARG A C 1
ATOM 3200 O O . ARG A 1 389 ? 17.381 15.147 -25.096 1.00 94.62 389 ARG A O 1
ATOM 3207 N N . LEU A 1 390 ? 15.602 14.006 -24.297 1.00 94.06 390 LEU A N 1
ATOM 3208 C CA . LEU A 1 390 ? 14.852 13.948 -25.552 1.00 94.06 390 LEU A CA 1
ATOM 3209 C C . LEU A 1 390 ? 14.284 15.302 -25.981 1.00 94.06 390 LEU A C 1
ATOM 3211 O O . LEU A 1 390 ? 14.084 15.503 -27.178 1.00 94.06 390 LEU A O 1
ATOM 3215 N N . LYS A 1 391 ? 14.071 16.228 -25.036 1.00 93.88 391 LYS A N 1
ATOM 3216 C CA . LYS A 1 391 ? 13.565 17.589 -25.286 1.00 93.88 391 LYS A CA 1
ATOM 3217 C C . LYS A 1 391 ? 12.294 17.571 -26.154 1.00 93.88 391 LYS A C 1
ATOM 3219 O O . LYS A 1 391 ? 12.359 17.973 -27.318 1.00 93.88 391 LYS A O 1
ATOM 3224 N N . PRO A 1 392 ? 11.159 17.089 -25.619 1.00 93.75 392 PRO A N 1
ATOM 3225 C CA . PRO A 1 392 ? 9.897 17.090 -26.354 1.00 93.75 392 PRO A CA 1
ATOM 3226 C C . PRO A 1 392 ? 9.469 18.528 -26.655 1.00 93.75 392 PRO A C 1
ATOM 3228 O O . PRO A 1 392 ? 9.520 19.366 -25.767 1.00 93.75 392 PRO A O 1
ATOM 3231 N N . TRP A 1 393 ? 9.025 18.840 -27.862 1.00 92.88 393 TRP A N 1
ATOM 3232 C CA . TRP A 1 393 ? 8.457 20.139 -28.232 1.00 92.88 393 TRP A CA 1
ATOM 3233 C C . TRP A 1 393 ? 7.120 19.940 -28.940 1.00 92.88 393 TRP A C 1
ATOM 3235 O O . TRP A 1 393 ? 6.880 18.892 -29.538 1.00 92.88 393 TRP A O 1
ATOM 3245 N N . ALA A 1 394 ? 6.258 20.949 -28.880 1.00 89.50 394 ALA A N 1
ATOM 3246 C CA . ALA A 1 394 ? 5.005 20.967 -29.618 1.00 89.50 394 ALA A CA 1
ATOM 3247 C C . ALA A 1 394 ? 5.282 20.987 -31.128 1.00 89.50 394 ALA A C 1
ATOM 3249 O O . ALA A 1 394 ? 6.112 21.774 -31.599 1.00 89.50 394 ALA A O 1
ATOM 3250 N N . HIS A 1 395 ? 4.578 20.152 -31.892 1.00 86.88 395 HIS A N 1
ATOM 3251 C CA . HIS A 1 395 ? 4.578 20.262 -33.347 1.00 86.88 395 HIS A CA 1
ATOM 3252 C C . HIS A 1 395 ? 3.816 21.524 -33.798 1.00 86.88 395 HIS A C 1
ATOM 3254 O O . HIS A 1 395 ? 2.821 21.916 -33.192 1.00 86.88 395 HIS A O 1
ATOM 3260 N N . GLU A 1 396 ? 4.268 22.168 -34.878 1.00 82.06 396 GLU A N 1
ATOM 3261 C CA . GLU A 1 396 ? 3.757 23.484 -35.301 1.00 82.06 396 GLU A CA 1
ATOM 3262 C C . GLU A 1 396 ? 2.294 23.455 -35.772 1.00 82.06 396 GLU A C 1
ATOM 3264 O O . GLU A 1 396 ? 1.584 24.449 -35.644 1.00 82.06 396 GLU A O 1
ATOM 3269 N N . SER A 1 397 ? 1.839 22.332 -36.339 1.00 80.50 397 SER A N 1
ATOM 3270 C CA . SER A 1 397 ? 0.495 22.206 -36.935 1.00 80.50 397 SER A CA 1
ATOM 3271 C C . SER A 1 397 ? -0.404 21.168 -36.266 1.00 80.50 397 SER A C 1
ATOM 3273 O O . SER A 1 397 ? -1.618 21.230 -36.435 1.00 80.50 397 SER A O 1
ATOM 3275 N N . ASN A 1 398 ? 0.167 20.214 -35.524 1.00 82.12 398 ASN A N 1
ATOM 3276 C CA . ASN A 1 398 ? -0.594 19.142 -34.883 1.00 82.12 398 ASN A CA 1
ATOM 3277 C C . ASN A 1 398 ? -0.322 19.157 -33.372 1.00 82.12 398 ASN A C 1
ATOM 3279 O O . ASN A 1 398 ? 0.734 18.696 -32.952 1.00 82.12 398 ASN A O 1
ATOM 3283 N N . PRO A 1 399 ? -1.254 19.646 -32.541 1.00 74.19 399 PRO A N 1
ATOM 3284 C CA . PRO A 1 399 ? -1.039 19.737 -31.098 1.00 74.19 399 PRO A CA 1
ATOM 3285 C C . PRO A 1 399 ? -0.921 18.370 -30.402 1.00 74.19 399 PRO A C 1
ATOM 3287 O O . PRO A 1 399 ? -0.471 18.312 -29.260 1.00 74.19 399 PRO A O 1
ATOM 3290 N N . ASN A 1 400 ? -1.311 17.277 -31.068 1.00 73.56 400 ASN A N 1
ATOM 3291 C CA . ASN A 1 400 ? -1.207 15.919 -30.529 1.00 73.56 400 ASN A CA 1
ATOM 3292 C C . ASN A 1 400 ? 0.122 15.228 -30.873 1.00 73.56 400 ASN A C 1
ATOM 3294 O O . ASN A 1 400 ? 0.376 14.131 -30.376 1.00 73.56 400 ASN A O 1
ATOM 3298 N N . GLU A 1 401 ? 0.967 15.846 -31.700 1.00 83.00 401 GLU A N 1
ATOM 3299 C CA . GLU A 1 401 ? 2.280 15.312 -32.055 1.00 83.00 401 GLU A CA 1
ATOM 3300 C C . GLU A 1 401 ? 3.402 16.025 -31.300 1.00 83.00 401 GLU A C 1
ATOM 3302 O O . GLU A 1 401 ? 3.430 17.251 -31.166 1.00 83.00 401 GLU A O 1
ATOM 3307 N N . THR A 1 402 ? 4.366 15.229 -30.846 1.00 88.00 402 THR A N 1
ATOM 3308 C CA . THR A 1 402 ? 5.554 15.702 -30.137 1.00 88.00 402 THR A CA 1
ATOM 3309 C C . THR A 1 402 ? 6.769 15.589 -31.046 1.00 88.00 402 THR A C 1
ATOM 3311 O O . THR A 1 402 ? 7.071 14.521 -31.579 1.00 88.00 402 THR A O 1
ATOM 3314 N N . VAL A 1 403 ? 7.501 16.691 -31.192 1.00 90.69 403 VAL A N 1
ATOM 3315 C CA . VAL A 1 403 ? 8.783 16.740 -31.899 1.00 90.69 403 VAL A CA 1
ATOM 3316 C C . VAL A 1 403 ? 9.910 16.544 -30.896 1.00 90.69 403 VAL A C 1
ATOM 3318 O O . VAL A 1 403 ? 10.023 17.282 -29.922 1.00 90.69 403 VAL A O 1
ATOM 3321 N N . TRP A 1 404 ? 10.781 15.570 -31.138 1.00 92.31 404 TRP A N 1
ATOM 3322 C CA . TRP A 1 404 ? 11.910 15.277 -30.256 1.00 92.31 404 TRP A CA 1
ATOM 3323 C C . TRP A 1 404 ? 13.147 16.079 -30.677 1.00 92.31 404 TRP A C 1
ATOM 3325 O O . TRP A 1 404 ? 13.737 15.824 -31.727 1.00 92.31 404 TRP A O 1
ATOM 3335 N N . GLY A 1 405 ? 13.542 17.065 -29.867 1.00 90.75 405 GLY A N 1
ATOM 3336 C CA . GLY A 1 405 ? 14.691 17.939 -30.135 1.00 90.75 405 GLY A CA 1
ATOM 3337 C C . GLY A 1 405 ? 16.054 17.359 -29.737 1.00 90.75 405 GLY A C 1
ATOM 3338 O O . GLY A 1 405 ? 17.094 17.969 -30.003 1.00 90.75 405 GLY A O 1
ATOM 3339 N N . GLY A 1 406 ? 16.069 16.215 -29.057 1.00 92.38 406 GLY A N 1
ATOM 3340 C CA . GLY A 1 406 ? 17.262 15.558 -28.534 1.00 92.38 406 GLY A CA 1
ATOM 3341 C C . GLY A 1 406 ? 17.229 14.038 -28.685 1.00 92.38 406 GLY A C 1
ATOM 3342 O O . GLY A 1 406 ? 16.426 13.478 -29.425 1.00 92.38 406 GLY A O 1
ATOM 3343 N N . TRP A 1 407 ? 18.142 13.362 -27.992 1.00 93.44 407 TRP A N 1
ATOM 3344 C CA . TRP A 1 407 ? 18.253 11.903 -27.993 1.00 93.44 407 TRP A CA 1
ATOM 3345 C C . TRP A 1 407 ? 18.574 11.404 -26.585 1.00 93.44 407 TRP A C 1
ATOM 3347 O O . TRP A 1 407 ? 19.275 12.074 -25.825 1.00 93.44 407 TRP A O 1
ATOM 3357 N N . ALA A 1 408 ? 18.098 10.207 -26.257 1.00 94.81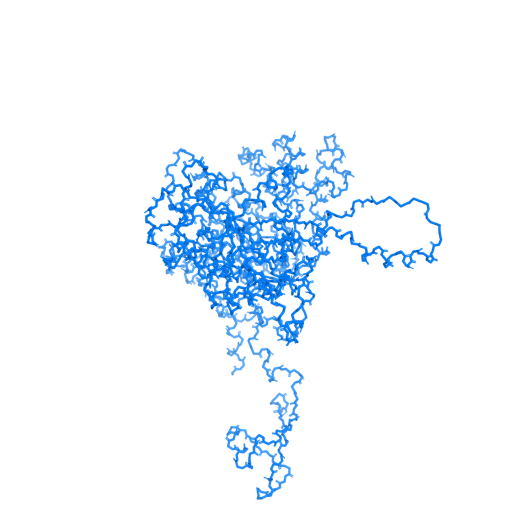 408 ALA A N 1
ATOM 3358 C CA . ALA A 1 408 ? 18.414 9.515 -25.016 1.00 94.81 408 ALA A CA 1
ATOM 3359 C C . ALA A 1 408 ? 18.929 8.103 -25.320 1.00 94.81 408 ALA A C 1
ATOM 3361 O O . ALA A 1 408 ? 18.508 7.462 -26.278 1.00 94.81 408 ALA A O 1
ATOM 3362 N N . ARG A 1 409 ? 19.863 7.602 -24.504 1.00 94.44 409 ARG A N 1
ATOM 3363 C CA . ARG A 1 409 ? 20.383 6.225 -24.631 1.00 94.44 409 ARG A CA 1
ATOM 3364 C C . ARG A 1 409 ? 19.340 5.178 -24.213 1.00 94.44 409 ARG A C 1
ATOM 3366 O O . ARG A 1 409 ? 19.309 4.088 -24.788 1.00 94.44 409 ARG A O 1
ATOM 3373 N N . MET A 1 410 ? 18.515 5.534 -23.225 1.00 94.38 410 MET A N 1
ATOM 3374 C CA . MET A 1 410 ? 17.546 4.663 -22.550 1.00 94.38 410 MET A CA 1
ATOM 3375 C C . MET A 1 410 ? 16.115 4.812 -23.077 1.00 94.38 410 MET A C 1
ATOM 3377 O O . MET A 1 410 ? 15.246 4.049 -22.681 1.00 94.38 410 MET A O 1
ATOM 3381 N N . ALA A 1 411 ? 15.858 5.754 -23.988 1.00 95.94 411 ALA A N 1
ATOM 3382 C CA . ALA A 1 411 ? 14.523 5.986 -24.522 1.00 95.94 411 ALA A CA 1
ATOM 3383 C C . ALA A 1 411 ? 14.539 6.203 -26.036 1.00 95.94 411 ALA A C 1
ATOM 3385 O O . ALA A 1 411 ? 15.432 6.876 -26.559 1.00 95.94 411 ALA A O 1
ATOM 3386 N N . LEU A 1 412 ? 13.552 5.636 -26.730 1.00 94.38 412 LEU A N 1
ATOM 3387 C CA . LEU A 1 412 ? 13.375 5.763 -28.175 1.00 94.38 412 LEU A CA 1
ATOM 3388 C C . LEU A 1 412 ? 11.911 6.074 -28.522 1.00 94.38 412 LEU A C 1
ATOM 3390 O O . LEU A 1 412 ? 11.012 5.465 -27.937 1.00 94.38 412 LEU A O 1
ATOM 3394 N N . PRO A 1 413 ? 11.655 6.980 -29.486 1.00 91.44 413 PRO A N 1
ATOM 3395 C CA . PRO A 1 413 ? 10.312 7.211 -30.003 1.00 91.44 413 PRO A CA 1
ATOM 3396 C C . PRO A 1 413 ? 9.712 5.938 -30.606 1.00 91.44 413 PRO A C 1
ATOM 3398 O O . PRO A 1 413 ? 10.395 5.192 -31.321 1.00 91.44 413 PRO A O 1
ATOM 3401 N N . LEU A 1 414 ? 8.427 5.713 -30.344 1.00 86.19 414 LEU A N 1
ATOM 3402 C CA . LEU A 1 414 ? 7.677 4.628 -30.967 1.00 86.19 414 LEU A CA 1
ATOM 3403 C C . LEU A 1 414 ? 7.346 4.996 -32.415 1.00 86.19 414 LEU A C 1
ATOM 3405 O O . LEU A 1 414 ? 6.899 6.104 -32.703 1.00 86.19 414 LEU A O 1
ATOM 3409 N N . VAL A 1 415 ? 7.571 4.053 -33.331 1.00 79.00 415 VAL A N 1
ATOM 3410 C CA . VAL A 1 415 ? 7.148 4.181 -34.735 1.00 79.00 415 VAL A CA 1
ATOM 3411 C C . VAL A 1 415 ? 5.727 3.654 -34.898 1.00 79.00 415 VAL A C 1
ATOM 3413 O O . VAL A 1 415 ? 4.948 4.201 -35.671 1.00 79.00 415 VAL A O 1
ATOM 3416 N N . PHE A 1 416 ? 5.402 2.570 -34.193 1.00 70.50 416 PHE A N 1
ATOM 3417 C CA . PHE A 1 416 ? 4.098 1.929 -34.266 1.00 70.50 416 PHE A CA 1
ATOM 3418 C C . PHE A 1 416 ? 3.839 1.078 -33.023 1.00 70.50 416 PHE A C 1
ATOM 3420 O O . PHE A 1 416 ? 4.766 0.454 -32.497 1.00 70.50 416 PHE A O 1
ATOM 3427 N N . PHE A 1 417 ? 2.583 1.038 -32.592 1.00 68.06 417 PHE A N 1
ATOM 3428 C CA . PHE A 1 417 ? 2.106 0.256 -31.458 1.00 68.06 417 PHE A CA 1
ATOM 3429 C C . PHE A 1 417 ? 0.844 -0.500 -31.881 1.00 68.06 417 PHE A C 1
ATOM 3431 O O . PHE A 1 417 ? -0.118 0.118 -32.333 1.00 68.06 417 PHE A O 1
ATOM 3438 N N . LEU A 1 418 ? 0.850 -1.827 -31.749 1.00 62.09 418 LEU A N 1
ATOM 3439 C CA . LEU A 1 418 ? -0.338 -2.665 -31.922 1.00 62.09 418 LEU A CA 1
ATOM 3440 C C . LEU A 1 418 ? -0.516 -3.538 -30.699 1.00 62.09 418 LEU A C 1
ATOM 3442 O O . LEU A 1 418 ? 0.367 -4.330 -30.393 1.00 62.09 418 LEU A O 1
ATOM 3446 N N . TYR A 1 419 ? -1.666 -3.463 -30.048 1.00 66.88 419 TYR A N 1
ATOM 3447 C CA . TYR A 1 419 ? -2.013 -4.394 -28.985 1.00 66.88 419 TYR A CA 1
ATOM 3448 C C . TYR A 1 419 ? -3.002 -5.445 -29.488 1.00 66.88 419 TYR A C 1
ATOM 3450 O O . TYR A 1 419 ? -3.744 -5.219 -30.443 1.00 66.88 419 TYR A O 1
ATOM 3458 N N . TYR A 1 420 ? -2.977 -6.620 -28.870 1.00 63.69 420 TYR A N 1
ATOM 3459 C CA . TYR A 1 420 ? -3.924 -7.697 -29.127 1.00 63.69 420 TYR A CA 1
ATOM 3460 C C . TYR A 1 420 ? -4.175 -8.469 -27.834 1.00 63.69 420 TYR A C 1
ATOM 3462 O O . TYR A 1 420 ? -3.277 -8.739 -27.034 1.00 63.69 420 TYR A O 1
ATOM 3470 N N . ILE A 1 421 ? -5.437 -8.816 -27.626 1.00 57.00 421 ILE A N 1
ATOM 3471 C CA . ILE A 1 421 ? -5.896 -9.495 -26.420 1.00 57.00 421 ILE A CA 1
ATOM 3472 C C . ILE A 1 421 ? -5.928 -10.987 -26.719 1.00 57.00 421 ILE A C 1
ATOM 3474 O O . ILE A 1 421 ? -6.555 -11.412 -27.691 1.00 57.00 421 ILE A O 1
ATOM 3478 N N . ILE A 1 422 ? -5.273 -11.786 -25.879 1.00 54.81 422 ILE A N 1
ATOM 3479 C CA . ILE A 1 422 ? -5.424 -13.238 -25.923 1.00 54.81 422 ILE A CA 1
ATOM 3480 C C . ILE A 1 422 ? -6.317 -13.625 -24.751 1.00 54.81 422 ILE A C 1
ATOM 3482 O O . ILE A 1 422 ? -5.878 -13.731 -23.606 1.00 54.81 422 ILE A O 1
ATOM 3486 N N . ILE A 1 423 ? -7.597 -13.824 -25.050 1.00 50.16 423 ILE A N 1
ATOM 3487 C CA . ILE A 1 423 ? -8.532 -14.413 -24.099 1.00 50.16 423 ILE A CA 1
ATOM 3488 C C . ILE A 1 423 ? -8.318 -15.924 -24.165 1.00 50.16 423 ILE A C 1
ATOM 3490 O O . ILE A 1 423 ? -8.741 -16.573 -25.118 1.00 50.16 423 ILE A O 1
ATOM 3494 N N . PHE A 1 424 ? -7.638 -16.484 -23.166 1.00 44.66 424 PHE A N 1
ATOM 3495 C CA . PHE A 1 424 ? -7.829 -17.895 -22.860 1.00 44.66 424 PHE A CA 1
ATOM 3496 C C . PHE A 1 424 ? -9.125 -17.984 -22.056 1.00 44.66 424 PHE A C 1
ATOM 3498 O O . PHE A 1 424 ? -9.173 -17.509 -20.921 1.00 44.66 424 PHE A O 1
ATOM 3505 N N . GLU A 1 425 ? -10.181 -18.576 -22.618 1.00 39.88 425 GLU A N 1
ATOM 3506 C CA . GLU A 1 425 ? -11.167 -19.208 -21.741 1.00 39.88 425 GLU A CA 1
ATOM 3507 C C . GLU A 1 425 ? -10.389 -20.214 -20.882 1.00 39.88 425 GLU A C 1
ATOM 3509 O O . GLU A 1 425 ? -9.568 -20.977 -21.396 1.00 39.88 425 GLU A O 1
ATOM 3514 N N . ILE A 1 426 ? -10.544 -20.142 -19.558 1.00 41.16 426 ILE A N 1
ATOM 3515 C CA . ILE A 1 426 ? -9.848 -21.037 -18.630 1.00 41.16 426 ILE A CA 1
ATOM 3516 C C . ILE A 1 426 ? -10.439 -22.443 -18.805 1.00 41.16 426 ILE A C 1
ATOM 3518 O O . ILE A 1 426 ? -11.287 -22.891 -18.038 1.00 41.16 426 ILE A O 1
ATOM 3522 N N . ASP A 1 427 ? -9.942 -23.171 -19.801 1.00 39.25 427 ASP A N 1
ATOM 3523 C CA . ASP A 1 427 ? -10.232 -24.588 -20.035 1.00 39.25 427 ASP A CA 1
ATOM 3524 C C . ASP A 1 427 ? -9.569 -25.504 -18.988 1.00 39.25 427 ASP A C 1
ATOM 3526 O O . ASP A 1 427 ? -9.771 -26.718 -18.985 1.00 39.25 427 ASP A O 1
ATOM 3530 N N . PHE A 1 428 ? -8.800 -24.949 -18.043 1.00 39.34 428 PHE A N 1
ATOM 3531 C CA . PHE A 1 428 ? -8.057 -25.740 -17.059 1.00 39.34 428 PHE A CA 1
ATOM 3532 C C . PHE A 1 428 ? -8.954 -26.375 -15.982 1.00 39.34 428 PHE A C 1
ATOM 3534 O O . PHE A 1 428 ? -8.674 -27.481 -15.526 1.00 39.34 428 PHE A O 1
ATOM 3541 N N . PHE A 1 429 ? -10.066 -25.729 -15.609 1.00 40.91 429 PHE A N 1
ATOM 3542 C CA . PHE A 1 429 ? -11.032 -26.316 -14.668 1.00 40.91 429 PHE A CA 1
ATOM 3543 C C . PHE A 1 429 ? -12.106 -27.147 -15.384 1.00 40.91 429 PHE A C 1
ATOM 3545 O O . PHE A 1 429 ? -12.582 -28.137 -14.829 1.00 40.91 429 PHE A O 1
ATOM 3552 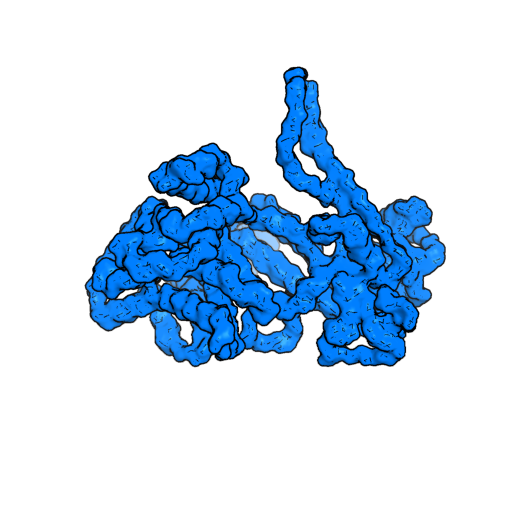N N . ILE A 1 430 ? -12.446 -26.790 -16.629 1.00 44.38 430 ILE A N 1
ATOM 3553 C CA . ILE A 1 430 ? -13.432 -27.513 -17.441 1.00 44.38 430 ILE A CA 1
ATOM 3554 C C . ILE A 1 430 ? -12.864 -28.855 -17.904 1.00 44.38 430 ILE A C 1
ATOM 3556 O O . ILE A 1 430 ? -13.561 -29.847 -17.769 1.00 44.38 430 ILE A O 1
ATOM 3560 N N . SER A 1 431 ? -11.604 -28.944 -18.340 1.00 42.56 431 SER A N 1
ATOM 3561 C CA . SER A 1 431 ? -11.002 -30.219 -18.773 1.00 42.56 431 SER A CA 1
ATOM 3562 C C . SER A 1 431 ? -10.955 -31.266 -17.645 1.00 42.56 431 SER A C 1
ATOM 3564 O O . SER A 1 431 ? -11.404 -32.397 -17.821 1.00 42.56 431 SER A O 1
ATOM 3566 N N . MET A 1 432 ? -10.557 -30.864 -16.429 1.00 39.66 432 MET A N 1
ATOM 3567 C CA . MET A 1 432 ? -10.530 -31.767 -15.270 1.00 39.66 432 MET A CA 1
ATOM 3568 C C . MET A 1 432 ? -11.940 -32.190 -14.818 1.00 39.66 432 MET A C 1
ATOM 3570 O O . MET A 1 432 ? -12.137 -33.332 -14.406 1.00 39.66 432 MET A O 1
ATOM 3574 N N . LEU A 1 433 ? -12.934 -31.296 -14.905 1.00 44.75 433 LEU A N 1
ATOM 3575 C CA . LEU A 1 433 ? -14.333 -31.624 -14.605 1.00 44.75 433 LEU A CA 1
ATOM 3576 C C . LEU A 1 433 ? -14.998 -32.433 -15.718 1.00 44.75 433 LEU A C 1
ATOM 3578 O O . LEU A 1 433 ? -15.811 -33.291 -15.404 1.00 44.75 433 LEU A O 1
ATOM 3582 N N . VAL A 1 434 ? -14.663 -32.208 -16.987 1.00 46.41 434 VAL A N 1
ATOM 3583 C CA . VAL A 1 434 ? -15.206 -32.940 -18.140 1.00 46.41 434 VAL A CA 1
ATOM 3584 C C . VAL A 1 434 ? -14.663 -34.365 -18.173 1.00 46.41 434 VAL A C 1
ATOM 3586 O O . VAL A 1 434 ? -15.444 -35.282 -18.414 1.00 46.41 434 VAL A O 1
ATOM 3589 N N . ASP A 1 435 ? -13.399 -34.597 -17.819 1.00 46.47 435 ASP A N 1
ATOM 3590 C CA . ASP A 1 435 ? -12.853 -35.955 -17.672 1.00 46.47 435 ASP A CA 1
ATOM 3591 C C . ASP A 1 435 ? -13.445 -36.696 -16.456 1.00 46.47 435 ASP A C 1
ATOM 3593 O O . ASP A 1 435 ? -13.652 -37.910 -16.500 1.00 46.47 435 ASP A O 1
ATOM 3597 N N . LEU A 1 436 ? -13.804 -35.976 -15.384 1.00 45.25 436 LEU A N 1
ATOM 3598 C CA . LEU A 1 436 ? -14.461 -36.568 -14.210 1.00 45.25 436 LEU A CA 1
ATOM 3599 C C . LEU A 1 436 ? -15.966 -36.826 -14.443 1.00 45.25 436 LEU A C 1
ATOM 3601 O O . LEU A 1 436 ? -16.497 -37.865 -14.037 1.00 45.25 436 LEU A O 1
ATOM 3605 N N . LEU A 1 437 ? -16.654 -35.901 -15.122 1.00 42.38 437 LEU A N 1
ATOM 3606 C CA . LEU A 1 437 ? -18.097 -35.935 -15.401 1.00 42.38 437 LEU A CA 1
ATOM 3607 C C . LEU A 1 437 ? -18.454 -36.793 -16.619 1.00 42.38 437 LEU A C 1
ATOM 3609 O O . LEU A 1 437 ? -19.563 -37.318 -16.676 1.00 42.38 437 LEU A O 1
ATOM 3613 N N . SER A 1 438 ? -17.531 -37.022 -17.556 1.00 48.19 438 SER A N 1
ATOM 3614 C CA . SER A 1 438 ? -17.743 -37.960 -18.672 1.00 48.19 438 SER A CA 1
ATOM 3615 C C . SER A 1 438 ? -17.825 -39.428 -18.223 1.00 48.19 438 SER A C 1
ATOM 3617 O O . SER A 1 438 ? -18.295 -40.269 -18.990 1.00 48.19 438 SER A O 1
ATOM 3619 N N . SER A 1 439 ? -17.479 -39.738 -16.963 1.00 52.28 439 SER A N 1
ATOM 3620 C CA . SER A 1 439 ? -17.715 -41.058 -16.355 1.00 52.28 439 SER A CA 1
ATOM 3621 C C . SER A 1 439 ? -19.120 -41.241 -15.752 1.00 52.28 439 SER A C 1
ATOM 3623 O O . SER A 1 439 ? -19.503 -42.365 -15.424 1.00 52.28 439 SER A O 1
ATOM 3625 N N . LEU A 1 440 ? -19.921 -40.174 -15.637 1.00 39.75 440 LEU A N 1
ATOM 3626 C CA . LEU A 1 440 ? -21.257 -40.212 -15.037 1.00 39.75 440 LEU A CA 1
ATOM 3627 C C . LEU A 1 440 ? -22.292 -39.677 -16.030 1.00 39.75 440 LEU A C 1
ATOM 3629 O O . LEU A 1 440 ? -22.555 -38.484 -16.143 1.00 39.75 440 LEU A O 1
ATOM 3633 N N . ALA A 1 441 ? -22.879 -40.606 -16.778 1.00 35.72 441 ALA A N 1
ATOM 3634 C CA . ALA A 1 441 ? -23.925 -40.336 -17.747 1.00 35.72 441 ALA A CA 1
ATOM 3635 C C . ALA A 1 441 ? -25.150 -39.617 -17.139 1.00 35.72 441 ALA A C 1
ATOM 3637 O O . ALA A 1 441 ? -25.583 -39.897 -16.021 1.00 35.72 441 ALA A O 1
ATOM 3638 N N . SER A 1 442 ? -25.775 -38.788 -17.984 1.00 38.19 442 SER A N 1
ATOM 3639 C CA . SER A 1 442 ? -27.107 -38.169 -17.867 1.00 38.19 442 SER A CA 1
ATOM 3640 C C . SER A 1 442 ? -27.306 -37.086 -16.798 1.00 38.19 442 SER A C 1
ATOM 3642 O O . SER A 1 442 ? -27.960 -37.301 -15.783 1.00 38.19 442 SER A O 1
ATOM 3644 N N . ILE A 1 443 ? -26.874 -35.859 -17.111 1.00 29.55 443 ILE A N 1
ATOM 3645 C CA . ILE A 1 443 ? -27.478 -34.640 -16.554 1.00 29.55 443 ILE A CA 1
ATOM 3646 C C . ILE A 1 443 ? -27.958 -33.776 -17.722 1.00 29.55 443 ILE A C 1
ATOM 3648 O O . ILE A 1 443 ? -27.176 -33.254 -18.513 1.00 29.55 443 ILE A O 1
ATOM 3652 N N . SER A 1 444 ? -29.277 -33.670 -17.853 1.00 31.08 444 SER A N 1
ATOM 3653 C CA . SER A 1 444 ? -29.958 -32.745 -18.751 1.00 31.08 444 SER A CA 1
ATOM 3654 C C . SER A 1 444 ? -30.033 -31.366 -18.093 1.00 31.08 444 SER A C 1
ATOM 3656 O O . SER A 1 444 ? -30.613 -31.232 -17.018 1.00 31.08 444 SER A O 1
ATOM 3658 N N . SER A 1 445 ? -29.491 -30.362 -18.784 1.00 29.64 445 SER A N 1
ATOM 3659 C CA . SER A 1 445 ? -29.393 -28.939 -18.421 1.00 29.64 445 SER A CA 1
ATOM 3660 C C . SER A 1 445 ? -28.415 -28.606 -17.286 1.00 29.64 445 SER A C 1
ATOM 3662 O O . SER A 1 445 ? -28.649 -28.891 -16.117 1.00 29.64 445 SER A O 1
ATOM 3664 N N . PHE A 1 446 ? -27.317 -27.949 -17.663 1.00 29.69 446 PHE A N 1
ATOM 3665 C CA . PHE A 1 446 ? -26.406 -27.252 -16.763 1.00 29.69 446 PHE A CA 1
ATOM 3666 C C . PHE A 1 446 ? -26.545 -25.760 -17.073 1.00 29.69 446 PHE A C 1
ATOM 3668 O O . PHE A 1 446 ? -26.219 -25.321 -18.175 1.00 29.69 446 PHE A O 1
ATOM 3675 N N . GLN A 1 447 ? -27.110 -24.994 -16.142 1.00 24.22 447 GLN A N 1
ATOM 3676 C CA . GLN A 1 447 ? -27.194 -23.542 -16.246 1.00 24.22 447 GLN A CA 1
ATOM 3677 C C . GLN A 1 447 ? -26.051 -22.961 -15.413 1.00 24.22 447 GLN A C 1
ATOM 3679 O O . GLN A 1 447 ? -26.027 -23.119 -14.194 1.00 24.22 447 GLN A O 1
ATOM 3684 N N . ILE A 1 448 ? -25.087 -22.328 -16.081 1.00 27.28 448 ILE A N 1
ATOM 3685 C CA . ILE A 1 448 ? -23.996 -21.601 -15.427 1.00 27.28 448 ILE A CA 1
ATOM 3686 C C . ILE A 1 448 ? -24.621 -20.388 -14.730 1.00 27.28 448 ILE A C 1
ATOM 3688 O O . ILE A 1 448 ? -25.101 -19.464 -15.384 1.00 27.28 448 ILE A O 1
ATOM 3692 N N . VAL A 1 449 ? -24.654 -20.415 -13.400 1.00 27.64 449 VAL A N 1
ATOM 3693 C CA . VAL A 1 449 ? -24.941 -19.245 -12.565 1.00 27.64 449 VAL A CA 1
ATOM 3694 C C . VAL A 1 449 ? -23.594 -18.574 -12.316 1.00 27.64 449 VAL A C 1
ATOM 3696 O O . VAL A 1 449 ? -22.753 -19.173 -11.657 1.00 27.64 449 VAL A O 1
ATOM 3699 N N . GLU A 1 450 ? -23.384 -17.406 -12.937 1.00 27.47 450 GLU A N 1
ATOM 3700 C CA . GLU A 1 450 ? -22.234 -16.490 -12.798 1.00 27.47 450 GLU A CA 1
ATOM 3701 C C . GLU A 1 450 ? -21.009 -17.060 -12.061 1.00 27.47 450 GLU A C 1
ATOM 3703 O O . GLU A 1 450 ? -20.827 -16.889 -10.855 1.00 27.47 450 GLU A O 1
ATOM 3708 N N . VAL A 1 451 ? -20.119 -17.699 -12.822 1.00 31.42 451 VAL A N 1
ATOM 3709 C CA . VAL A 1 451 ? -18.710 -17.807 -12.433 1.00 31.42 451 VAL A CA 1
ATOM 3710 C C . VAL A 1 451 ? -18.089 -16.436 -12.721 1.00 31.42 451 VAL A C 1
ATOM 3712 O O . VAL A 1 451 ? -18.417 -15.834 -13.739 1.00 31.42 451 VAL A O 1
ATOM 3715 N N . GLY A 1 452 ? -17.294 -15.914 -11.782 1.00 35.66 452 GLY A N 1
ATOM 3716 C CA . GLY A 1 452 ? -16.859 -14.512 -11.709 1.00 35.66 452 GLY A CA 1
ATOM 3717 C C . GLY A 1 452 ? -16.289 -13.887 -12.992 1.00 35.66 452 GLY A C 1
ATOM 3718 O O . GLY A 1 452 ? -16.007 -14.571 -13.971 1.00 35.66 452 GLY A O 1
ATOM 3719 N N . LYS A 1 453 ? -16.126 -12.550 -12.956 1.00 43.72 453 LYS A N 1
ATOM 3720 C CA . LYS A 1 453 ? -15.641 -11.700 -14.065 1.00 43.72 453 LYS A CA 1
ATOM 3721 C C . LYS A 1 453 ? -14.556 -12.424 -14.895 1.00 43.72 453 LYS A C 1
ATOM 3723 O O . LYS A 1 453 ? -13.617 -12.935 -14.281 1.00 43.72 453 LYS A O 1
ATOM 3728 N N . PRO A 1 454 ? -14.642 -12.449 -16.243 1.00 45.19 454 PRO A N 1
ATOM 3729 C CA . PRO A 1 454 ? -13.665 -13.142 -17.077 1.00 45.19 454 PRO A CA 1
ATOM 3730 C C . PRO A 1 454 ? -12.268 -12.600 -16.769 1.00 45.19 454 PRO A C 1
ATOM 3732 O O . PRO A 1 454 ? -11.995 -11.413 -16.947 1.00 45.19 454 PRO A O 1
ATOM 3735 N N . LEU A 1 455 ? -11.397 -13.462 -16.245 1.00 49.47 455 LEU A N 1
ATOM 3736 C CA . LEU A 1 455 ? -9.995 -13.130 -16.040 1.00 49.47 455 LEU A CA 1
ATOM 3737 C C . LEU A 1 455 ? -9.361 -13.037 -17.429 1.00 49.47 455 LEU A C 1
ATOM 3739 O O . LEU A 1 455 ? -9.244 -14.041 -18.128 1.00 49.47 455 LEU A O 1
ATOM 3743 N N . ILE A 1 456 ? -8.997 -11.827 -17.854 1.00 54.59 456 ILE A N 1
ATOM 3744 C CA . ILE A 1 456 ? -8.178 -11.635 -19.053 1.00 54.59 456 ILE A CA 1
ATOM 3745 C C . ILE A 1 456 ? -6.862 -12.363 -18.789 1.00 54.59 456 ILE A C 1
ATOM 3747 O O . ILE A 1 456 ? -6.124 -11.990 -17.883 1.00 54.59 456 ILE A O 1
ATOM 3751 N N . ALA A 1 457 ? -6.612 -13.442 -19.528 1.00 63.16 457 ALA A N 1
ATOM 3752 C CA . ALA A 1 457 ? -5.518 -14.348 -19.208 1.00 63.16 457 ALA A CA 1
ATOM 3753 C C . ALA A 1 457 ? -4.143 -13.757 -19.544 1.00 63.16 457 ALA A C 1
ATOM 3755 O O . ALA A 1 457 ? -3.211 -13.955 -18.773 1.00 63.16 457 ALA A O 1
ATOM 3756 N N . VAL A 1 458 ? -4.011 -13.062 -20.685 1.00 79.25 458 VAL A N 1
ATOM 3757 C CA . VAL A 1 458 ? -2.768 -12.392 -21.102 1.00 79.25 458 VAL A CA 1
ATOM 3758 C C . VAL A 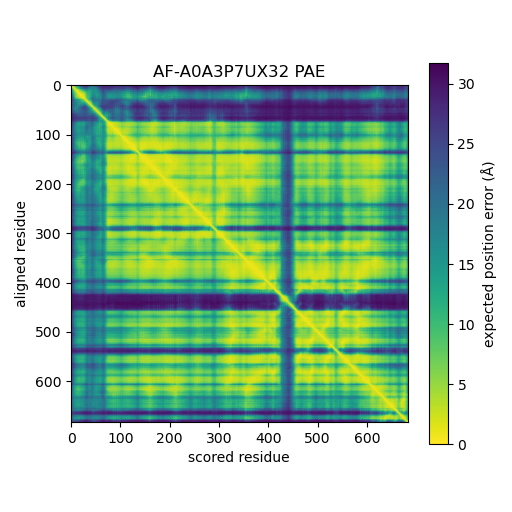1 458 ? -3.087 -11.220 -22.036 1.00 79.25 458 VAL A C 1
ATOM 3760 O O . VAL A 1 458 ? -3.807 -11.379 -23.027 1.00 79.25 458 VAL A O 1
ATOM 3763 N N . VAL A 1 459 ? -2.483 -10.058 -21.785 1.00 85.56 459 VAL A N 1
ATOM 3764 C CA . VAL A 1 459 ? -2.525 -8.906 -22.702 1.00 85.56 459 VAL A CA 1
ATOM 3765 C C . VAL A 1 459 ? -1.165 -8.745 -23.375 1.00 85.56 459 VAL A C 1
ATOM 3767 O O . VAL A 1 459 ? -0.141 -8.642 -22.700 1.00 85.56 459 VAL A O 1
ATOM 3770 N N . LYS A 1 460 ? -1.138 -8.727 -24.712 1.00 87.94 460 LYS A N 1
ATOM 3771 C CA . LYS A 1 460 ? 0.101 -8.624 -25.492 1.00 87.94 460 LYS A CA 1
ATOM 3772 C C . LYS A 1 460 ? 0.093 -7.402 -26.406 1.00 87.94 460 LYS A C 1
ATOM 3774 O O . LYS A 1 460 ? -0.958 -6.952 -26.858 1.00 87.94 460 LYS A O 1
ATOM 3779 N N . ALA A 1 461 ? 1.276 -6.884 -26.713 1.00 87.00 461 ALA A N 1
ATOM 3780 C CA . ALA A 1 461 ? 1.447 -5.837 -27.711 1.00 87.00 461 ALA A CA 1
ATOM 3781 C C . ALA A 1 461 ? 2.734 -6.012 -28.520 1.00 87.00 461 ALA A C 1
ATOM 3783 O O . ALA A 1 461 ? 3.756 -6.454 -28.003 1.00 87.00 461 ALA A O 1
ATOM 3784 N N . ASP A 1 462 ? 2.679 -5.632 -29.792 1.00 88.50 462 ASP A N 1
ATOM 3785 C CA . ASP A 1 462 ? 3.815 -5.528 -30.693 1.00 88.50 462 ASP A CA 1
ATOM 3786 C C . ASP A 1 462 ? 4.219 -4.049 -30.831 1.00 88.50 462 ASP A C 1
ATOM 3788 O O . ASP A 1 462 ? 3.463 -3.195 -31.303 1.00 88.50 462 ASP A O 1
ATOM 3792 N N . LEU A 1 463 ? 5.450 -3.754 -30.425 1.00 90.38 463 LEU A N 1
ATOM 3793 C CA . LEU A 1 463 ? 6.072 -2.435 -30.455 1.00 90.38 463 LEU A CA 1
ATOM 3794 C C . LEU A 1 463 ? 7.044 -2.362 -31.622 1.00 90.38 463 LEU A C 1
ATOM 3796 O O . LEU A 1 463 ? 7.881 -3.248 -31.779 1.00 90.38 463 LEU A O 1
ATOM 3800 N N . THR A 1 464 ? 7.002 -1.289 -32.405 1.00 89.56 464 THR A N 1
ATOM 3801 C CA . THR A 1 464 ? 7.997 -1.032 -33.452 1.00 89.56 464 THR A CA 1
ATOM 3802 C C . THR A 1 464 ? 8.828 0.194 -33.103 1.00 89.56 464 THR A C 1
ATOM 3804 O O . THR A 1 464 ? 8.287 1.286 -32.924 1.00 89.56 464 THR A O 1
ATOM 3807 N N . ILE A 1 465 ? 10.150 0.025 -33.070 1.00 90.69 465 ILE A N 1
ATOM 3808 C CA . ILE A 1 465 ? 11.113 1.104 -32.823 1.00 90.69 465 ILE A CA 1
ATOM 3809 C C . ILE A 1 465 ? 12.120 1.221 -33.965 1.00 90.69 465 ILE A C 1
ATOM 3811 O O . ILE A 1 465 ? 12.454 0.241 -34.637 1.00 90.69 465 ILE A O 1
ATOM 3815 N N . SER A 1 466 ? 12.627 2.435 -34.167 1.00 91.31 466 SER A N 1
ATOM 3816 C CA . SER A 1 466 ? 13.741 2.707 -35.076 1.00 91.31 466 SER A CA 1
ATOM 3817 C C . SER A 1 466 ? 15.023 2.871 -34.267 1.00 91.31 466 SER A C 1
ATOM 3819 O O . SER A 1 466 ? 15.136 3.776 -33.439 1.00 91.31 466 SER A O 1
ATOM 3821 N N . LEU A 1 467 ? 15.988 1.978 -34.478 1.00 90.62 467 LEU A N 1
ATOM 3822 C CA . LEU A 1 467 ? 17.244 1.985 -33.745 1.00 90.62 467 LEU A CA 1
ATOM 3823 C C . LEU A 1 467 ? 18.189 3.092 -34.237 1.00 90.62 467 LEU A C 1
ATOM 3825 O O . LEU A 1 467 ? 18.262 3.382 -35.437 1.00 90.62 467 LEU A O 1
ATOM 3829 N N . PRO A 1 468 ? 18.989 3.681 -33.332 1.00 88.25 468 PRO A N 1
ATOM 3830 C CA . PRO A 1 468 ? 19.986 4.667 -33.709 1.00 88.25 468 PRO A CA 1
ATOM 3831 C C . PRO A 1 468 ? 21.098 4.040 -34.559 1.00 88.25 468 PRO A C 1
ATOM 3833 O O . PRO A 1 468 ? 21.463 2.875 -34.407 1.00 88.25 468 PRO A O 1
ATOM 3836 N N . LYS A 1 469 ? 21.716 4.855 -35.423 1.00 86.75 469 LYS A N 1
ATOM 3837 C CA . LYS A 1 469 ? 22.852 4.433 -36.268 1.00 86.75 469 LYS A CA 1
ATOM 3838 C C . LYS A 1 469 ? 24.102 4.055 -35.460 1.00 86.75 469 LYS A C 1
ATOM 3840 O O . LYS A 1 469 ? 24.984 3.373 -35.975 1.00 86.75 469 LYS A O 1
ATOM 3845 N N . ARG A 1 470 ? 24.203 4.530 -34.216 1.00 90.38 470 ARG A N 1
ATOM 3846 C CA . ARG A 1 470 ? 25.346 4.303 -33.327 1.00 90.38 470 ARG A CA 1
ATOM 3847 C C . ARG A 1 470 ? 25.339 2.847 -32.838 1.00 90.38 470 ARG A C 1
ATOM 3849 O O . ARG A 1 470 ? 24.378 2.409 -32.212 1.00 90.38 470 ARG A O 1
ATOM 3856 N N . ALA A 1 471 ? 26.394 2.099 -33.159 1.00 88.12 471 ALA A N 1
ATOM 3857 C CA . ALA A 1 471 ? 26.413 0.640 -33.029 1.00 88.12 471 ALA A CA 1
ATOM 3858 C C . ALA A 1 471 ? 26.375 0.122 -31.580 1.00 88.12 471 ALA A C 1
ATOM 3860 O O . ALA A 1 471 ? 25.803 -0.936 -31.342 1.00 88.12 471 ALA A O 1
ATOM 3861 N N . ASP A 1 472 ? 26.954 0.856 -30.631 1.00 90.44 472 ASP A N 1
ATOM 3862 C CA . ASP A 1 472 ? 26.930 0.535 -29.198 1.00 90.44 472 ASP A CA 1
ATOM 3863 C C . ASP A 1 472 ? 25.508 0.618 -28.627 1.00 90.44 472 ASP A C 1
ATOM 3865 O O . ASP A 1 472 ? 25.014 -0.357 -28.069 1.00 90.44 472 ASP A O 1
ATOM 3869 N N . ILE A 1 473 ? 24.802 1.727 -28.869 1.00 90.00 473 ILE A N 1
ATOM 3870 C CA . ILE A 1 473 ? 23.410 1.898 -28.434 1.00 90.00 473 ILE A CA 1
ATOM 3871 C C . ILE A 1 473 ? 22.515 0.881 -29.147 1.00 90.00 473 ILE A C 1
ATOM 3873 O O . ILE A 1 473 ? 21.656 0.269 -28.521 1.00 90.00 473 ILE A O 1
ATOM 3877 N N . ARG A 1 474 ? 22.739 0.643 -30.445 1.00 89.81 474 ARG A N 1
ATOM 3878 C CA . ARG A 1 474 ? 22.005 -0.383 -31.197 1.00 89.81 474 ARG A CA 1
ATOM 3879 C C . ARG A 1 474 ? 22.143 -1.765 -30.551 1.00 89.81 474 ARG A C 1
ATOM 3881 O O . ARG A 1 474 ? 21.133 -2.428 -30.341 1.00 89.81 474 ARG A O 1
ATOM 3888 N N . ALA A 1 475 ? 23.366 -2.166 -30.206 1.00 89.31 475 ALA A N 1
ATOM 3889 C CA . ALA A 1 475 ? 23.632 -3.453 -29.570 1.00 89.31 475 ALA A CA 1
ATOM 3890 C C . ALA A 1 475 ? 22.981 -3.577 -28.183 1.00 89.31 475 ALA A C 1
ATOM 3892 O O . ALA A 1 475 ? 22.607 -4.680 -27.797 1.00 89.31 475 ALA A O 1
ATOM 3893 N N . GLU A 1 476 ? 22.818 -2.472 -27.451 1.00 92.00 476 GLU A N 1
ATOM 3894 C CA . GLU A 1 476 ? 22.094 -2.457 -26.173 1.00 92.00 476 GLU A CA 1
ATOM 3895 C C . GLU A 1 476 ? 20.592 -2.685 -26.348 1.00 92.00 476 GLU A C 1
ATOM 3897 O O . GLU A 1 476 ? 20.014 -3.474 -25.610 1.00 92.00 476 GLU A O 1
ATOM 3902 N N . TRP A 1 477 ? 19.958 -2.046 -27.335 1.00 92.38 477 TRP A N 1
ATOM 3903 C CA . TRP A 1 477 ? 18.527 -2.241 -27.608 1.00 92.38 477 TRP A CA 1
ATOM 3904 C C . TRP A 1 477 ? 18.223 -3.618 -28.210 1.00 92.38 477 TRP A C 1
ATOM 3906 O O . TRP A 1 477 ? 17.227 -4.237 -27.855 1.00 92.38 477 TRP A O 1
ATOM 3916 N N . GLU A 1 478 ? 19.106 -4.148 -29.060 1.00 90.31 478 GLU A N 1
ATOM 3917 C CA . GLU A 1 478 ? 19.063 -5.559 -29.497 1.00 90.31 478 GLU A CA 1
ATOM 3918 C C . GLU A 1 478 ? 19.449 -6.533 -28.361 1.00 90.31 478 GLU A C 1
ATOM 3920 O O . GLU A 1 478 ? 19.287 -7.753 -28.459 1.00 90.31 478 GLU A O 1
ATOM 3925 N N . GLY A 1 479 ? 19.995 -5.991 -27.273 1.00 89.44 479 GLY A N 1
ATOM 3926 C CA . GLY A 1 479 ? 20.370 -6.692 -26.057 1.00 89.44 479 GLY A CA 1
ATOM 3927 C C . GLY A 1 479 ? 19.210 -6.950 -25.101 1.00 89.44 479 GLY A C 1
ATOM 3928 O O . GLY A 1 479 ? 19.430 -7.699 -24.156 1.00 89.44 479 GLY A O 1
ATOM 3929 N N . LEU A 1 480 ? 18.016 -6.396 -25.350 1.00 91.19 480 LEU A N 1
ATOM 3930 C CA . LEU A 1 480 ? 16.826 -6.673 -24.544 1.00 91.19 480 LEU A CA 1
ATOM 3931 C C . LEU A 1 480 ? 16.500 -8.172 -24.554 1.00 91.19 480 LEU A C 1
ATOM 3933 O O . LEU A 1 480 ? 16.619 -8.850 -25.585 1.00 91.19 480 LEU A O 1
ATOM 3937 N N . ARG A 1 481 ? 16.142 -8.693 -23.386 1.00 89.56 481 ARG A N 1
ATOM 3938 C CA . ARG A 1 481 ? 15.876 -10.110 -23.123 1.00 89.56 481 ARG A CA 1
ATOM 3939 C C . ARG A 1 481 ? 14.475 -10.315 -22.596 1.00 89.56 481 ARG A C 1
ATOM 3941 O O . ARG A 1 481 ? 13.784 -9.365 -22.231 1.00 89.56 481 ARG A O 1
ATOM 3948 N N . LYS A 1 482 ? 14.054 -11.576 -22.585 1.00 91.56 482 LYS A N 1
ATOM 3949 C CA . LYS A 1 482 ? 12.782 -11.943 -21.981 1.00 91.56 482 LYS A CA 1
ATOM 3950 C C . LYS A 1 482 ? 12.779 -11.509 -20.512 1.00 91.56 482 LYS A C 1
ATOM 3952 O O . LYS A 1 482 ? 13.789 -11.661 -19.831 1.00 91.56 482 LYS A O 1
ATOM 3957 N N . HIS A 1 483 ? 11.644 -11.007 -20.038 1.00 92.69 483 HIS A N 1
ATOM 3958 C CA . HIS A 1 483 ? 11.446 -10.481 -18.683 1.00 92.69 483 HIS A CA 1
ATOM 3959 C C . HIS A 1 483 ? 12.059 -9.098 -18.400 1.00 92.69 483 HIS A C 1
ATOM 3961 O O . HIS A 1 483 ? 11.834 -8.558 -17.315 1.00 92.69 483 HIS A O 1
ATOM 3967 N N . ASP A 1 484 ? 12.754 -8.472 -19.358 1.00 94.56 484 ASP A N 1
ATOM 3968 C CA . ASP A 1 484 ? 13.167 -7.076 -19.200 1.00 94.56 484 ASP A CA 1
ATOM 3969 C C . ASP A 1 484 ? 11.931 -6.169 -19.140 1.00 94.56 484 ASP A C 1
ATOM 3971 O O . ASP A 1 484 ? 11.047 -6.228 -19.996 1.00 94.56 484 ASP A O 1
ATOM 3975 N N . VAL A 1 485 ? 11.870 -5.292 -18.139 1.00 96.38 485 VAL A N 1
ATOM 3976 C CA . VAL A 1 485 ? 10.767 -4.335 -17.991 1.00 96.38 485 VAL A CA 1
ATOM 3977 C C . VAL A 1 485 ? 11.059 -3.044 -18.756 1.00 96.38 485 VAL A C 1
ATOM 3979 O O . VAL A 1 485 ? 12.143 -2.466 -18.640 1.00 96.38 485 VAL A O 1
ATOM 3982 N N . CYS A 1 486 ? 10.072 -2.558 -19.502 1.00 96.56 486 CYS A N 1
ATOM 3983 C CA . CYS A 1 486 ? 10.090 -1.263 -20.177 1.00 96.56 486 CYS A CA 1
ATOM 3984 C C . CYS A 1 486 ? 8.853 -0.434 -19.796 1.00 96.56 486 CYS A C 1
ATOM 3986 O O . CYS A 1 486 ? 7.882 -0.949 -19.245 1.00 96.56 486 CYS A O 1
ATOM 3988 N N . PHE A 1 487 ? 8.886 0.860 -20.106 1.00 97.38 487 PHE A N 1
ATOM 3989 C CA . PHE A 1 487 ? 7.792 1.797 -19.868 1.00 97.38 487 PHE A CA 1
ATOM 3990 C C . PHE A 1 487 ? 7.345 2.448 -21.175 1.00 97.38 487 PHE A C 1
ATOM 3992 O O . PHE A 1 487 ? 8.149 3.018 -21.917 1.00 97.38 487 PHE A O 1
ATOM 3999 N N . LEU A 1 488 ? 6.048 2.360 -21.435 1.00 96.12 488 LEU A N 1
ATOM 4000 C CA . LEU A 1 488 ? 5.325 3.031 -22.503 1.00 96.12 488 LEU A CA 1
ATOM 4001 C C . LEU A 1 488 ? 4.839 4.379 -21.984 1.00 96.12 488 LEU A C 1
ATOM 4003 O O . LEU A 1 488 ? 4.193 4.449 -20.936 1.00 96.12 488 LEU A O 1
ATOM 4007 N N . ILE A 1 489 ? 5.156 5.447 -22.708 1.00 95.31 489 ILE A N 1
ATOM 4008 C CA . ILE A 1 489 ? 4.866 6.813 -22.278 1.00 95.31 489 ILE A CA 1
ATOM 4009 C C . ILE A 1 489 ? 4.148 7.574 -23.388 1.00 95.31 489 ILE A C 1
ATOM 4011 O O . ILE A 1 489 ? 4.515 7.493 -24.564 1.00 95.31 489 ILE A O 1
ATOM 4015 N N . CYS A 1 490 ? 3.126 8.332 -22.994 1.00 93.19 490 CYS A N 1
ATOM 4016 C CA . CYS A 1 490 ? 2.506 9.363 -23.818 1.00 93.19 490 CYS A CA 1
ATOM 4017 C C . CYS A 1 490 ? 2.948 10.734 -23.305 1.00 93.19 490 CYS A C 1
ATOM 4019 O O . CYS A 1 490 ? 2.410 11.266 -22.326 1.00 93.19 490 CYS A O 1
ATOM 4021 N N . CYS A 1 491 ? 3.961 11.297 -23.961 1.00 91.62 491 CYS A N 1
ATOM 4022 C CA . CYS A 1 491 ? 4.475 12.622 -23.643 1.00 91.62 491 CYS A CA 1
ATOM 4023 C C . CYS A 1 491 ? 3.950 13.644 -24.646 1.00 91.62 491 CYS A C 1
ATOM 4025 O O . CYS A 1 491 ? 4.138 13.495 -25.858 1.00 91.62 491 CYS A O 1
ATOM 4027 N N . ARG A 1 492 ? 3.336 1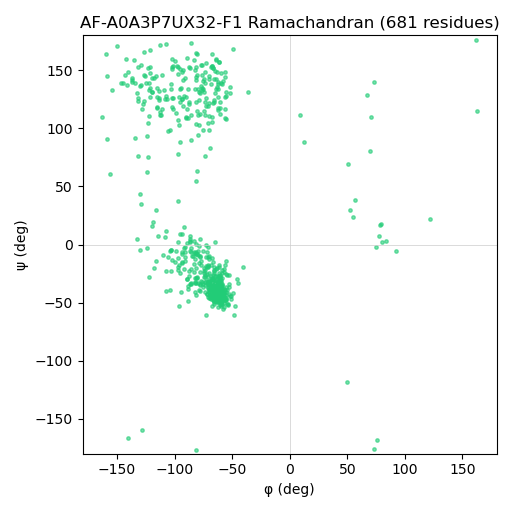4.708 -24.135 1.00 87.44 492 ARG A N 1
ATOM 4028 C CA . ARG A 1 492 ? 2.914 15.871 -24.911 1.00 87.44 492 ARG A CA 1
ATOM 4029 C C . ARG A 1 492 ? 3.669 17.087 -24.388 1.00 87.44 492 ARG A C 1
ATOM 4031 O O . ARG A 1 492 ? 3.953 17.206 -23.201 1.00 87.44 492 ARG A O 1
ATOM 4038 N N . SER A 1 493 ? 4.051 17.995 -25.273 1.00 83.38 493 SER A N 1
ATOM 4039 C CA . SER A 1 493 ? 4.678 19.248 -24.855 1.00 83.38 493 SER A CA 1
ATOM 4040 C C . SER A 1 493 ? 3.911 20.424 -25.422 1.00 83.38 493 SER A C 1
ATOM 4042 O O . SER A 1 493 ? 3.484 20.401 -26.571 1.00 83.38 493 SER A O 1
ATOM 4044 N N . LYS A 1 494 ? 3.751 21.461 -24.597 1.00 84.06 494 LYS A N 1
ATOM 4045 C CA . LYS A 1 494 ? 3.206 22.766 -24.995 1.00 84.06 494 LYS A CA 1
ATOM 4046 C C . LYS A 1 494 ? 4.316 23.752 -25.374 1.00 84.06 494 LYS A C 1
ATOM 4048 O O . LYS A 1 494 ? 4.030 24.854 -25.834 1.00 84.06 494 LYS A O 1
ATOM 4053 N N . ALA A 1 495 ? 5.578 23.385 -25.152 1.00 86.75 495 ALA A N 1
ATOM 4054 C CA . ALA A 1 495 ? 6.715 24.257 -25.392 1.00 86.75 495 ALA A CA 1
ATOM 4055 C C . ALA A 1 495 ? 7.030 24.339 -26.887 1.00 86.75 495 ALA A C 1
ATOM 4057 O O . ALA A 1 495 ? 7.077 23.321 -27.577 1.00 86.75 495 ALA A O 1
ATOM 4058 N N . SER A 1 496 ? 7.303 25.546 -27.381 1.00 87.94 496 SER A N 1
ATOM 4059 C CA . SER A 1 496 ? 7.715 25.742 -28.769 1.00 87.94 496 SER A CA 1
ATOM 4060 C C . SER A 1 496 ? 9.094 25.139 -29.039 1.00 87.94 496 SER A C 1
ATOM 4062 O O . SER A 1 496 ? 9.945 25.028 -28.145 1.00 87.94 496 SER A O 1
ATOM 4064 N N . VAL A 1 497 ? 9.322 24.779 -30.301 1.00 88.50 497 VAL A N 1
ATOM 4065 C CA . VAL A 1 497 ? 10.600 24.251 -30.787 1.00 88.50 497 VAL A CA 1
ATOM 4066 C C . VAL A 1 497 ? 11.745 25.190 -30.393 1.00 88.50 497 VAL A C 1
ATOM 4068 O O . VAL A 1 497 ? 11.679 26.401 -30.596 1.00 88.50 497 VAL A O 1
ATOM 4071 N N . GLY A 1 498 ? 12.805 24.632 -29.807 1.00 86.38 498 GLY A N 1
ATOM 4072 C CA . GLY A 1 498 ? 13.964 25.387 -29.318 1.00 86.38 498 GLY A CA 1
ATOM 4073 C C . GLY A 1 498 ? 13.898 25.822 -27.847 1.00 86.38 498 GLY A C 1
ATOM 4074 O O . GLY A 1 498 ? 14.903 26.318 -27.327 1.00 86.38 498 GLY A O 1
ATOM 4075 N N . THR A 1 499 ? 12.777 25.603 -27.149 1.00 89.44 499 THR A N 1
ATOM 4076 C CA . THR A 1 499 ? 12.656 25.903 -25.711 1.00 89.44 499 THR A CA 1
ATOM 4077 C C . THR A 1 499 ? 13.634 25.060 -24.888 1.00 89.44 499 THR A C 1
ATOM 4079 O O . THR A 1 499 ? 13.765 23.849 -25.093 1.00 89.44 499 THR A O 1
ATOM 4082 N N . LYS A 1 500 ? 14.340 25.696 -23.943 1.00 89.44 500 LYS A N 1
ATOM 4083 C CA . LYS A 1 500 ? 15.265 25.017 -23.025 1.00 89.44 500 LYS A CA 1
ATOM 4084 C C . LYS A 1 500 ? 14.550 24.645 -21.728 1.00 89.44 500 LYS A C 1
ATOM 4086 O O . LYS A 1 500 ? 14.028 25.523 -21.049 1.00 89.44 500 LYS A O 1
ATOM 4091 N N . TYR A 1 501 ? 14.603 23.367 -21.373 1.00 90.19 501 TYR A N 1
ATOM 4092 C CA . TYR A 1 501 ? 14.108 22.855 -20.098 1.00 90.19 501 TYR A CA 1
ATOM 4093 C C . TYR A 1 501 ? 15.102 23.089 -18.962 1.00 90.19 501 TYR A C 1
ATOM 4095 O O . TYR A 1 501 ? 16.318 23.044 -19.177 1.00 90.19 501 TYR A O 1
ATOM 4103 N N . ASN A 1 502 ? 14.582 23.334 -17.760 1.00 89.12 502 ASN A N 1
ATOM 4104 C CA . ASN A 1 502 ? 15.369 23.525 -16.551 1.00 89.12 502 ASN A CA 1
ATOM 4105 C C . ASN A 1 502 ? 15.096 22.400 -15.543 1.00 89.12 502 ASN A C 1
ATOM 4107 O O . ASN A 1 502 ? 13.991 22.278 -15.029 1.00 89.12 502 ASN A O 1
ATOM 4111 N N . ILE A 1 503 ? 16.134 21.639 -15.204 1.00 86.56 503 ILE A N 1
ATOM 4112 C CA . ILE A 1 503 ? 16.067 20.510 -14.264 1.00 86.56 503 ILE A CA 1
ATOM 4113 C C . ILE A 1 503 ? 15.744 20.983 -12.834 1.00 86.56 503 ILE A C 1
ATOM 4115 O O . ILE A 1 503 ? 15.193 20.228 -12.047 1.00 86.56 503 ILE A O 1
ATOM 4119 N N . THR A 1 504 ? 16.048 22.239 -12.481 1.00 86.06 504 THR A N 1
ATOM 4120 C CA . THR A 1 504 ? 15.768 22.765 -11.131 1.00 86.06 504 THR A CA 1
ATOM 4121 C C . THR A 1 504 ? 14.314 23.187 -10.927 1.00 86.06 504 THR A C 1
ATOM 4123 O O . THR A 1 504 ? 13.958 23.591 -9.824 1.00 86.06 504 THR A O 1
ATOM 4126 N N . LYS A 1 505 ? 13.504 23.217 -11.990 1.00 87.25 505 LYS A N 1
ATOM 4127 C CA . LYS A 1 505 ? 12.074 23.533 -11.910 1.00 87.25 505 LYS A CA 1
ATOM 4128 C C . LYS A 1 505 ? 11.264 22.234 -11.891 1.00 87.25 505 LYS A C 1
ATOM 4130 O O . LYS A 1 505 ? 11.732 21.257 -12.477 1.00 87.25 505 LYS A O 1
ATOM 4135 N N . PRO A 1 506 ? 10.054 22.228 -11.302 1.00 86.56 506 PRO A N 1
ATOM 4136 C CA . PRO A 1 506 ? 9.203 21.045 -11.287 1.00 86.56 506 PRO A CA 1
ATOM 4137 C C . PRO A 1 506 ? 9.010 20.463 -12.691 1.00 86.56 506 PRO A C 1
ATOM 4139 O O . PRO A 1 506 ? 8.797 21.193 -13.666 1.00 86.56 506 PRO A O 1
ATOM 4142 N N . PHE A 1 507 ? 9.112 19.138 -12.805 1.00 89.25 507 PHE A N 1
ATOM 4143 C CA . PHE A 1 507 ? 8.999 18.438 -14.085 1.00 89.25 507 PHE A CA 1
ATOM 4144 C C . PHE A 1 507 ? 7.607 18.633 -14.711 1.00 89.25 507 PHE A C 1
ATOM 4146 O O . PHE A 1 507 ? 7.509 19.065 -15.862 1.00 89.25 507 PHE A O 1
ATOM 4153 N N . LYS A 1 508 ? 6.543 18.422 -13.920 1.00 86.56 508 LYS A N 1
ATOM 4154 C CA . LYS A 1 508 ? 5.131 18.543 -14.336 1.00 86.56 508 LYS A CA 1
ATOM 4155 C C . LYS A 1 508 ? 4.742 19.928 -14.868 1.00 86.56 508 LYS A C 1
ATOM 4157 O O . LYS A 1 508 ? 3.855 20.033 -15.706 1.00 86.56 508 LYS A O 1
ATOM 4162 N N . GLU A 1 509 ? 5.401 20.995 -14.414 1.00 86.62 509 GLU A N 1
ATOM 4163 C CA . GLU A 1 509 ? 5.138 22.357 -14.907 1.00 86.62 509 GLU A CA 1
ATOM 4164 C C . GLU A 1 509 ? 5.710 22.600 -16.310 1.00 86.62 509 GLU A C 1
ATOM 4166 O O . GLU A 1 509 ? 5.282 23.512 -17.019 1.00 86.62 509 GLU A O 1
ATOM 4171 N N . GLN A 1 510 ? 6.712 21.813 -16.706 1.00 89.50 510 GLN A N 1
ATOM 4172 C CA . GLN A 1 510 ? 7.463 22.018 -17.940 1.00 89.50 510 GLN A CA 1
ATOM 4173 C C . GLN A 1 510 ? 7.069 21.037 -19.039 1.00 89.50 510 GLN A C 1
ATOM 4175 O O . GLN A 1 510 ? 7.046 21.415 -20.213 1.00 89.50 510 GLN A O 1
ATOM 4180 N N . ILE A 1 511 ? 6.817 19.781 -18.672 1.00 89.75 511 ILE A N 1
ATOM 4181 C CA . ILE A 1 511 ? 6.564 18.690 -19.608 1.00 89.75 511 ILE A CA 1
ATOM 4182 C C . ILE A 1 511 ? 5.334 17.920 -19.140 1.00 89.75 511 ILE A C 1
ATOM 4184 O O . ILE A 1 511 ? 5.239 17.522 -17.982 1.00 89.75 511 ILE A O 1
ATOM 4188 N N . ASP A 1 512 ? 4.402 17.702 -20.066 1.00 89.19 512 ASP A N 1
ATOM 4189 C CA . ASP A 1 512 ? 3.129 17.051 -19.788 1.00 89.19 512 ASP A CA 1
ATOM 4190 C C . ASP A 1 512 ? 3.226 15.559 -20.143 1.00 89.19 512 ASP A C 1
ATOM 4192 O O . ASP A 1 512 ? 3.236 15.159 -21.314 1.00 89.19 512 ASP A O 1
ATOM 4196 N N . VAL A 1 513 ? 3.369 14.716 -19.121 1.00 92.25 513 VAL A N 1
ATOM 4197 C CA . VAL A 1 513 ? 3.294 13.260 -19.278 1.00 92.25 513 VAL A CA 1
ATOM 4198 C C . VAL A 1 513 ? 1.890 12.812 -18.911 1.00 92.25 513 VAL A C 1
ATOM 4200 O O . VAL A 1 513 ? 1.513 12.793 -17.745 1.00 92.25 513 VAL A O 1
ATOM 4203 N N . THR A 1 514 ? 1.129 12.442 -19.936 1.00 90.94 514 THR A N 1
ATOM 4204 C CA . THR A 1 514 ? -0.299 12.133 -19.792 1.00 90.94 514 THR A CA 1
ATOM 4205 C C . THR A 1 514 ? -0.558 10.690 -19.382 1.00 90.94 514 THR A C 1
ATOM 4207 O O . THR A 1 514 ? -1.522 10.432 -18.672 1.00 90.94 514 THR A O 1
ATOM 4210 N N . LEU A 1 515 ? 0.282 9.747 -19.824 1.00 94.00 515 LEU A N 1
ATOM 4211 C CA . LEU A 1 515 ? 0.125 8.321 -19.537 1.00 94.00 515 LEU A CA 1
ATOM 4212 C C . LEU A 1 515 ? 1.484 7.649 -19.369 1.00 94.00 515 LEU A C 1
ATOM 4214 O O . LEU A 1 515 ? 2.397 7.881 -20.170 1.00 94.00 515 LEU A O 1
ATOM 4218 N N . VAL A 1 516 ? 1.573 6.764 -18.375 1.00 96.50 516 VAL A N 1
ATOM 4219 C CA . VAL A 1 516 ? 2.695 5.835 -18.187 1.00 96.50 516 VAL A CA 1
ATOM 4220 C C . VAL A 1 516 ? 2.151 4.428 -17.952 1.00 96.50 516 VAL A C 1
ATOM 4222 O O . VAL A 1 516 ? 1.331 4.217 -17.058 1.00 96.50 516 VAL A O 1
ATOM 4225 N N . ARG A 1 517 ? 2.599 3.449 -18.742 1.00 95.50 517 ARG A N 1
ATOM 4226 C CA . ARG A 1 517 ? 2.279 2.026 -18.547 1.00 95.50 517 ARG A CA 1
ATOM 4227 C C . ARG A 1 517 ? 3.549 1.190 -18.586 1.00 95.50 517 ARG A C 1
ATOM 4229 O O . ARG A 1 517 ? 4.405 1.403 -19.436 1.00 95.50 517 ARG A O 1
ATOM 4236 N N . GLY A 1 518 ? 3.674 0.240 -17.668 1.00 95.94 518 GLY A N 1
ATOM 4237 C CA . GLY A 1 518 ? 4.755 -0.739 -17.710 1.00 95.94 518 GLY A CA 1
ATOM 4238 C C . GLY A 1 518 ? 4.441 -1.886 -18.666 1.00 95.94 518 GLY A C 1
ATOM 4239 O O . GLY A 1 518 ? 3.279 -2.242 -18.869 1.00 95.94 518 GLY A O 1
ATOM 4240 N N . CYS A 1 519 ? 5.483 -2.458 -19.253 1.00 95.00 519 CYS A N 1
ATOM 4241 C CA . CYS A 1 519 ? 5.405 -3.670 -20.051 1.00 95.00 519 CYS A CA 1
ATOM 4242 C C . CYS A 1 519 ? 6.634 -4.555 -19.823 1.00 95.00 519 CYS A C 1
ATOM 4244 O O . CYS A 1 519 ? 7.681 -4.093 -19.367 1.00 95.00 519 CYS A O 1
ATOM 4246 N N . GLU A 1 520 ? 6.508 -5.836 -20.140 1.00 95.19 520 GLU A N 1
ATOM 4247 C CA . GLU A 1 520 ? 7.575 -6.827 -20.003 1.00 95.19 520 GLU A CA 1
ATOM 4248 C C . GLU A 1 520 ? 7.905 -7.435 -21.363 1.00 95.19 520 GLU A C 1
ATOM 4250 O O . GLU A 1 520 ? 7.006 -7.846 -22.092 1.00 95.19 520 GLU A O 1
ATOM 4255 N N . ILE A 1 521 ? 9.183 -7.492 -21.730 1.00 94.19 521 ILE A N 1
ATOM 4256 C CA . ILE A 1 521 ? 9.608 -8.057 -23.011 1.00 94.19 521 ILE A CA 1
ATOM 4257 C C . ILE A 1 521 ? 9.329 -9.570 -23.034 1.00 94.19 521 ILE A C 1
ATOM 4259 O O . ILE A 1 521 ? 9.867 -10.327 -22.226 1.00 94.19 521 ILE A O 1
ATOM 4263 N N . GLU A 1 522 ? 8.538 -10.026 -24.010 1.00 91.56 522 GLU A N 1
ATOM 4264 C CA . GLU A 1 522 ? 8.431 -11.448 -24.373 1.00 91.56 522 GLU A CA 1
ATOM 4265 C C . GLU A 1 522 ? 9.601 -11.843 -25.280 1.00 91.56 522 GLU A C 1
ATOM 4267 O O . GLU A 1 522 ? 10.217 -12.892 -25.094 1.00 91.56 522 GLU A O 1
ATOM 4272 N N . GLY A 1 523 ? 9.926 -10.981 -26.247 1.00 91.00 523 GLY A N 1
ATOM 4273 C CA . GLY A 1 523 ? 11.098 -11.122 -27.103 1.00 91.00 523 GLY A CA 1
ATOM 4274 C C . GLY A 1 523 ? 11.014 -10.296 -28.385 1.00 91.00 523 GLY A C 1
ATOM 4275 O O . GLY A 1 523 ? 10.016 -9.634 -28.677 1.00 91.00 523 GLY A O 1
ATOM 4276 N N . MET A 1 524 ? 12.093 -10.319 -29.164 1.00 90.44 524 MET A N 1
ATOM 4277 C CA . MET A 1 524 ? 12.171 -9.636 -30.458 1.00 90.44 524 MET A CA 1
ATOM 4278 C C . MET A 1 524 ? 11.510 -10.483 -31.551 1.00 90.44 524 MET A C 1
ATOM 4280 O O . MET A 1 524 ? 11.651 -11.703 -31.549 1.00 90.44 524 MET A O 1
ATOM 4284 N N . LEU A 1 525 ? 10.810 -9.844 -32.487 1.00 88.50 525 LEU A N 1
ATOM 4285 C CA . LEU A 1 525 ? 10.146 -10.519 -33.600 1.00 88.50 525 LEU A CA 1
ATOM 4286 C C . LEU A 1 525 ? 11.053 -10.626 -34.829 1.00 88.50 525 LEU A C 1
ATOM 4288 O O . LEU A 1 525 ? 11.800 -9.697 -35.151 1.00 88.50 525 LEU A O 1
ATOM 4292 N N . ASP A 1 526 ? 10.946 -11.749 -35.532 1.00 86.19 526 ASP A N 1
ATOM 4293 C CA . ASP A 1 526 ? 11.541 -11.947 -36.851 1.00 86.19 526 ASP A CA 1
ATOM 4294 C C . ASP A 1 526 ? 10.677 -11.344 -37.980 1.00 86.19 526 ASP A C 1
ATOM 4296 O O . ASP A 1 526 ? 9.645 -10.703 -37.756 1.00 86.19 526 ASP A O 1
ATOM 4300 N N . SER A 1 527 ? 11.108 -11.536 -39.229 1.00 82.50 527 SER A N 1
ATOM 4301 C CA . SER A 1 527 ? 10.361 -11.103 -40.415 1.00 82.50 527 SER A CA 1
ATOM 4302 C C . SER A 1 527 ? 9.023 -11.830 -40.610 1.00 82.50 527 SER A C 1
ATOM 4304 O O . SER A 1 527 ? 8.174 -11.323 -41.339 1.00 82.50 527 SER A O 1
ATOM 4306 N N . GLU A 1 528 ? 8.827 -12.992 -39.981 1.00 82.56 528 GLU A N 1
ATOM 4307 C CA . GLU A 1 528 ? 7.588 -13.781 -40.030 1.00 82.56 528 GLU A CA 1
ATOM 4308 C C . GLU A 1 528 ? 6.619 -13.434 -38.882 1.00 82.56 528 GLU A C 1
ATOM 4310 O O . GLU A 1 528 ? 5.509 -13.964 -38.835 1.00 82.56 528 GLU A O 1
ATOM 4315 N N . GLY A 1 529 ? 7.006 -12.544 -37.959 1.00 80.44 529 GLY A N 1
ATOM 4316 C CA . GLY A 1 529 ? 6.204 -12.180 -36.787 1.00 80.44 529 GLY A CA 1
ATOM 4317 C C . GLY A 1 529 ? 6.259 -13.201 -35.643 1.00 80.44 529 GLY A C 1
ATOM 4318 O O . GLY A 1 529 ? 5.402 -13.161 -34.751 1.00 80.44 529 GLY A O 1
ATOM 4319 N N . LYS A 1 530 ? 7.246 -14.106 -35.646 1.00 85.12 530 LYS A N 1
ATOM 4320 C CA . LYS A 1 530 ? 7.515 -15.045 -34.547 1.00 85.12 530 LYS A CA 1
ATOM 4321 C C . LYS A 1 530 ? 8.556 -14.472 -33.593 1.00 85.12 530 LYS A C 1
ATOM 4323 O O . LYS A 1 530 ? 9.443 -13.723 -33.995 1.00 85.12 530 LYS A O 1
ATOM 4328 N N . VAL A 1 531 ? 8.441 -14.834 -32.318 1.00 85.81 531 VAL A N 1
ATOM 4329 C CA . VAL A 1 531 ? 9.406 -14.437 -31.287 1.00 85.81 531 VAL A CA 1
ATOM 4330 C C . VAL A 1 531 ? 10.698 -15.229 -31.484 1.00 85.81 531 VAL A C 1
ATOM 4332 O O . VAL A 1 531 ? 10.676 -16.456 -31.549 1.00 85.81 531 VAL A O 1
ATOM 4335 N N . ILE A 1 532 ? 11.821 -14.523 -31.586 1.00 83.56 532 ILE A N 1
ATOM 4336 C CA . ILE A 1 532 ? 13.156 -15.108 -31.704 1.00 83.56 532 ILE A CA 1
ATOM 4337 C C . ILE A 1 532 ? 13.555 -15.658 -30.332 1.00 83.56 532 ILE A C 1
ATOM 4339 O O . ILE A 1 532 ? 13.732 -14.893 -29.383 1.00 83.56 532 ILE A O 1
ATOM 4343 N N . GLU A 1 533 ? 13.707 -16.977 -30.222 1.00 74.50 533 GLU A N 1
ATOM 4344 C CA . GLU A 1 533 ? 14.110 -17.613 -28.965 1.00 74.50 533 GLU A CA 1
ATOM 4345 C C . GLU A 1 533 ? 15.575 -17.321 -28.597 1.00 74.50 533 GLU A C 1
ATOM 4347 O O . GLU A 1 533 ? 16.471 -17.322 -29.446 1.00 74.50 533 GLU A O 1
ATOM 4352 N N . GLU A 1 534 ? 15.839 -17.129 -27.300 1.00 62.97 534 GLU A N 1
ATOM 4353 C CA . GLU A 1 534 ? 17.162 -16.754 -26.776 1.00 62.97 534 GLU A CA 1
ATOM 4354 C C . GLU A 1 534 ? 18.258 -17.786 -27.086 1.00 62.97 534 GLU A C 1
ATOM 4356 O O . GLU A 1 534 ? 19.406 -17.409 -27.327 1.00 62.97 534 GLU A O 1
ATOM 4361 N N . TYR A 1 535 ? 17.918 -19.078 -27.154 1.00 56.69 535 TYR A N 1
ATOM 4362 C CA . TYR A 1 535 ? 18.875 -20.141 -27.481 1.00 56.69 535 TYR A CA 1
ATOM 4363 C C . TYR A 1 535 ? 19.308 -20.115 -28.955 1.00 56.69 535 TYR A C 1
ATOM 4365 O O . TYR A 1 535 ? 20.472 -20.384 -29.257 1.00 56.69 535 TYR A O 1
ATOM 4373 N N . ALA A 1 536 ? 18.429 -19.693 -29.871 1.00 51.00 536 ALA A N 1
ATOM 4374 C CA . ALA A 1 536 ? 18.772 -19.540 -31.287 1.00 51.00 536 ALA A CA 1
ATOM 4375 C C . ALA A 1 536 ? 19.797 -18.409 -31.514 1.00 51.00 536 ALA A C 1
ATOM 4377 O O . ALA A 1 536 ? 20.603 -18.468 -32.447 1.00 51.00 536 ALA A O 1
ATOM 4378 N N . ALA A 1 537 ? 19.839 -17.411 -30.621 1.00 50.22 537 ALA A N 1
ATOM 4379 C CA . ALA A 1 537 ? 20.799 -16.311 -30.685 1.00 50.22 537 ALA A CA 1
ATOM 4380 C C . ALA A 1 537 ? 22.250 -16.718 -30.346 1.00 50.22 537 ALA A C 1
ATOM 4382 O O . ALA A 1 537 ? 23.173 -15.990 -30.728 1.00 50.22 537 ALA A O 1
ATOM 4383 N N . TYR A 1 538 ? 22.471 -17.861 -29.679 1.00 50.97 538 TYR A N 1
ATOM 4384 C CA . TYR A 1 538 ? 23.814 -18.396 -29.403 1.00 50.97 538 TYR A CA 1
ATOM 4385 C C . TYR A 1 538 ? 24.404 -19.175 -30.586 1.00 50.97 538 TYR A C 1
ATOM 4387 O O . TYR A 1 538 ? 25.616 -19.128 -30.794 1.00 50.97 538 TYR A O 1
ATOM 4395 N N . GLU A 1 539 ? 23.573 -19.847 -31.388 1.00 51.66 539 GLU A N 1
ATOM 4396 C CA . GLU A 1 539 ? 24.051 -20.687 -32.496 1.00 51.66 539 GLU A CA 1
ATOM 4397 C C . GLU A 1 539 ? 24.202 -19.916 -33.816 1.00 51.66 539 GLU A C 1
ATOM 4399 O O . GLU A 1 539 ? 25.099 -20.227 -34.601 1.00 51.66 539 GLU A O 1
ATOM 4404 N N . LYS A 1 540 ? 23.394 -18.868 -34.043 1.00 52.75 540 LYS A N 1
ATOM 4405 C CA . LYS A 1 540 ? 23.549 -17.863 -35.114 1.00 52.75 540 LYS A CA 1
ATOM 4406 C C . LYS A 1 540 ? 22.691 -16.645 -34.762 1.00 52.75 540 LYS A C 1
ATOM 4408 O O . LYS A 1 540 ? 21.473 -16.711 -34.876 1.00 52.75 540 LYS A O 1
ATOM 4413 N N . LYS A 1 541 ? 23.296 -15.502 -34.407 1.00 57.06 541 LYS A N 1
ATOM 4414 C CA . LYS A 1 541 ? 22.551 -14.229 -34.338 1.00 57.06 541 LYS A CA 1
ATOM 4415 C C . LYS A 1 541 ? 21.892 -13.984 -35.696 1.00 57.06 541 LYS A C 1
ATOM 4417 O O . LYS A 1 541 ? 22.589 -13.682 -36.664 1.00 57.06 541 LYS A O 1
ATOM 4422 N N . THR A 1 542 ? 20.572 -14.125 -35.774 1.00 61.34 542 THR A N 1
ATOM 4423 C CA . THR A 1 542 ? 19.784 -13.717 -36.938 1.00 61.34 542 THR A CA 1
ATOM 4424 C C . THR A 1 542 ? 20.056 -12.241 -37.188 1.00 61.34 542 THR A C 1
ATOM 4426 O O . THR A 1 542 ? 19.681 -11.383 -36.389 1.00 61.34 542 THR A O 1
ATOM 4429 N N . VAL A 1 543 ? 20.785 -11.939 -38.263 1.00 66.38 543 VAL A N 1
ATOM 4430 C CA . VAL A 1 543 ? 21.100 -10.562 -38.639 1.00 66.38 543 VAL A CA 1
ATOM 4431 C C . VAL A 1 543 ? 19.840 -9.970 -39.248 1.00 66.38 543 VAL A C 1
ATOM 4433 O O . VAL A 1 543 ? 19.524 -10.225 -40.405 1.00 66.38 543 VAL A O 1
ATOM 4436 N N . LEU A 1 544 ? 19.096 -9.213 -38.447 1.00 76.06 544 LEU A N 1
ATOM 4437 C CA . LEU A 1 544 ? 17.927 -8.490 -38.926 1.00 76.06 544 LEU A CA 1
ATOM 4438 C C . LEU A 1 544 ? 18.382 -7.293 -39.767 1.00 76.06 544 LEU A C 1
ATOM 4440 O O . LEU A 1 544 ? 19.131 -6.427 -39.296 1.00 76.06 544 LEU A O 1
ATOM 4444 N N . GLU A 1 545 ? 17.923 -7.248 -41.014 1.00 77.56 545 GLU A N 1
ATOM 4445 C CA . GLU A 1 545 ? 18.212 -6.152 -41.933 1.00 77.56 545 GLU A CA 1
ATOM 4446 C C . GLU A 1 545 ? 17.520 -4.849 -41.494 1.00 77.56 545 GLU A C 1
ATOM 4448 O O . GLU A 1 545 ? 16.493 -4.843 -40.813 1.00 77.56 545 GLU A O 1
ATOM 4453 N N . GLY A 1 546 ? 18.110 -3.710 -41.860 1.00 84.56 546 GLY A N 1
ATOM 4454 C CA . GLY A 1 546 ? 17.589 -2.389 -41.504 1.00 84.56 546 GLY A CA 1
ATOM 4455 C C . GLY A 1 546 ? 17.782 -1.999 -40.032 1.00 84.56 546 GLY A C 1
ATOM 4456 O O . GLY A 1 546 ? 18.434 -2.690 -39.251 1.00 84.56 546 GLY A O 1
ATOM 4457 N N . LEU A 1 547 ? 17.233 -0.835 -39.670 1.00 86.94 547 LEU A N 1
ATOM 4458 C CA . LEU A 1 547 ? 17.304 -0.264 -38.315 1.00 86.94 547 LEU A CA 1
ATOM 4459 C C . LEU A 1 547 ? 15.998 -0.421 -37.531 1.00 86.94 547 LEU A C 1
ATOM 4461 O O . LEU A 1 547 ? 15.949 -0.091 -36.353 1.00 86.94 547 LEU A O 1
ATOM 4465 N N . THR A 1 548 ? 14.942 -0.919 -38.162 1.00 89.31 548 THR A N 1
ATOM 4466 C CA . THR A 1 548 ? 13.656 -1.133 -37.504 1.00 89.31 548 THR A CA 1
ATOM 4467 C C . THR A 1 548 ? 13.674 -2.457 -36.754 1.00 89.31 548 THR A C 1
ATOM 4469 O O . THR A 1 548 ? 14.101 -3.477 -37.302 1.00 89.31 548 THR A O 1
ATOM 4472 N N . ARG A 1 549 ? 13.202 -2.456 -35.509 1.00 88.75 549 ARG A N 1
ATOM 4473 C CA . ARG A 1 549 ? 12.983 -3.674 -34.721 1.00 88.75 549 ARG A CA 1
ATOM 4474 C C . ARG A 1 549 ? 11.560 -3.712 -34.207 1.00 88.75 549 ARG A C 1
ATOM 4476 O O . ARG A 1 549 ? 10.989 -2.671 -33.880 1.00 88.75 549 ARG A O 1
ATOM 4483 N N . LYS A 1 550 ? 11.019 -4.924 -34.141 1.00 90.56 550 LYS A N 1
ATOM 4484 C CA . LYS A 1 550 ? 9.720 -5.206 -33.547 1.00 90.56 550 LYS A CA 1
ATOM 4485 C C . LYS A 1 550 ? 9.916 -6.049 -32.296 1.00 90.56 550 LYS A C 1
ATOM 4487 O O . LYS A 1 550 ? 10.657 -7.027 -32.340 1.00 90.56 550 LYS A O 1
ATOM 4492 N N . PHE A 1 551 ? 9.268 -5.671 -31.207 1.00 90.25 551 PHE A N 1
ATOM 4493 C CA . PHE A 1 551 ? 9.294 -6.397 -29.941 1.00 90.25 551 PHE A CA 1
ATOM 4494 C C . PHE A 1 551 ? 7.881 -6.771 -29.550 1.00 90.25 551 PHE A C 1
ATOM 4496 O O . PHE A 1 551 ? 6.978 -5.950 -29.677 1.00 90.25 551 PHE A O 1
ATOM 4503 N N . ARG A 1 552 ? 7.711 -7.986 -29.045 1.00 91.50 552 ARG A N 1
ATOM 4504 C CA . ARG A 1 552 ? 6.485 -8.413 -28.391 1.00 91.50 552 ARG A CA 1
ATOM 4505 C C . ARG A 1 552 ? 6.624 -8.224 -26.892 1.00 91.50 552 ARG A C 1
ATOM 4507 O O . ARG A 1 552 ? 7.653 -8.596 -26.323 1.00 91.50 552 ARG A O 1
ATOM 4514 N N . VAL A 1 553 ? 5.603 -7.652 -26.270 1.00 92.31 553 VAL A N 1
ATOM 4515 C CA . VAL A 1 553 ? 5.578 -7.345 -24.840 1.00 92.31 553 VAL A CA 1
ATOM 4516 C C . VAL A 1 553 ? 4.288 -7.815 -24.185 1.00 92.31 553 VAL A C 1
ATOM 4518 O O . VAL A 1 553 ? 3.244 -7.881 -24.836 1.00 92.31 553 VAL A O 1
ATOM 4521 N N . TRP A 1 554 ? 4.362 -8.109 -22.892 1.00 92.94 554 TRP A N 1
ATOM 4522 C CA . TRP A 1 554 ? 3.218 -8.328 -22.014 1.00 92.94 554 TRP A CA 1
ATOM 4523 C C . TRP A 1 554 ? 2.855 -7.029 -21.305 1.00 92.94 554 TRP A C 1
ATOM 4525 O O . TRP A 1 554 ? 3.734 -6.306 -20.831 1.00 92.94 554 TRP A O 1
ATOM 4535 N N . LEU A 1 555 ? 1.561 -6.729 -21.266 1.00 90.50 555 LEU A N 1
ATOM 4536 C CA . LEU A 1 555 ? 0.996 -5.619 -20.503 1.00 90.50 555 LEU A CA 1
ATOM 4537 C C . LEU A 1 555 ? 0.354 -6.170 -19.229 1.00 90.50 555 LEU A C 1
ATOM 4539 O O . LEU A 1 555 ? -0.119 -7.302 -19.218 1.00 90.50 555 LEU A O 1
ATOM 4543 N N . ASP A 1 556 ? 0.324 -5.362 -18.173 1.00 91.50 556 ASP A N 1
ATOM 4544 C CA . ASP A 1 556 ? -0.316 -5.739 -16.911 1.00 91.50 556 ASP A CA 1
ATOM 4545 C C . ASP A 1 556 ? -1.828 -5.887 -17.085 1.00 91.50 556 ASP A C 1
ATOM 4547 O O . ASP A 1 556 ? -2.526 -4.959 -17.508 1.00 91.50 556 ASP A O 1
ATOM 4551 N N . GLU A 1 557 ? -2.332 -7.073 -16.760 1.00 87.38 557 GLU A N 1
ATOM 4552 C CA . GLU A 1 557 ? -3.720 -7.456 -16.997 1.00 87.38 557 GLU A CA 1
ATOM 4553 C C . GLU A 1 557 ? -4.678 -6.675 -16.094 1.00 87.38 557 GLU A C 1
ATOM 4555 O O . GLU A 1 557 ? -5.777 -6.299 -16.513 1.00 87.38 557 GLU A O 1
ATOM 4560 N N . ASN A 1 558 ? -4.255 -6.385 -14.860 1.00 90.06 558 ASN A N 1
ATOM 4561 C CA . ASN A 1 558 ? -5.043 -5.592 -13.928 1.00 90.06 558 ASN A CA 1
ATOM 4562 C C . ASN A 1 558 ? -5.144 -4.144 -14.399 1.00 90.06 558 ASN A C 1
ATOM 4564 O O . ASN A 1 558 ? -6.239 -3.585 -14.393 1.00 90.06 558 ASN A O 1
ATOM 4568 N N . GLN A 1 559 ? -4.037 -3.552 -14.847 1.00 91.38 559 GLN A N 1
ATOM 4569 C CA . GLN A 1 559 ? -4.037 -2.191 -15.373 1.00 91.38 559 GLN A CA 1
ATOM 4570 C C . GLN A 1 559 ? -4.872 -2.087 -16.648 1.00 91.38 559 GLN A C 1
ATOM 4572 O O . GLN A 1 559 ? -5.655 -1.150 -16.782 1.00 91.38 559 GLN A O 1
ATOM 4577 N N . TYR A 1 560 ? -4.765 -3.069 -17.546 1.00 88.50 560 TYR A N 1
ATOM 4578 C CA . TYR A 1 560 ? -5.591 -3.120 -18.749 1.00 88.50 560 TYR A CA 1
ATOM 4579 C C . TYR A 1 560 ? -7.082 -3.194 -18.409 1.00 88.50 560 TYR A C 1
ATOM 4581 O O . TYR A 1 560 ? -7.894 -2.443 -18.950 1.00 88.50 560 TYR A O 1
ATOM 4589 N N . ARG A 1 561 ? -7.457 -4.045 -17.450 1.00 85.44 561 ARG A N 1
ATOM 4590 C CA . ARG A 1 561 ? -8.836 -4.117 -16.955 1.00 85.44 561 ARG A CA 1
ATOM 4591 C C . ARG A 1 561 ? -9.309 -2.779 -16.377 1.00 85.44 561 ARG A C 1
ATOM 4593 O O . ARG A 1 561 ? -10.418 -2.363 -16.683 1.00 85.44 561 ARG A O 1
ATOM 4600 N N . LEU A 1 562 ? -8.481 -2.091 -15.591 1.00 87.50 562 LEU A N 1
ATOM 4601 C CA . LEU A 1 562 ? -8.823 -0.777 -15.029 1.00 87.50 562 LEU A CA 1
ATOM 4602 C C . LEU A 1 562 ? -8.961 0.313 -16.102 1.00 87.50 562 LEU A C 1
ATOM 4604 O O . LEU A 1 562 ? -9.817 1.183 -15.976 1.00 87.50 562 LEU A O 1
ATOM 4608 N N . ASP A 1 563 ? -8.146 0.263 -17.156 1.00 87.25 563 ASP A N 1
ATOM 4609 C CA . ASP A 1 563 ? -8.224 1.207 -18.276 1.00 87.25 563 ASP A CA 1
ATOM 4610 C C . ASP A 1 563 ? -9.473 0.972 -19.147 1.00 87.25 563 ASP A C 1
ATOM 4612 O O . ASP A 1 563 ? -9.982 1.907 -19.762 1.00 87.25 563 ASP A O 1
ATOM 4616 N N . THR A 1 564 ? -9.980 -0.264 -19.190 1.00 83.06 564 THR A N 1
ATOM 4617 C CA . THR A 1 564 ? -11.138 -0.659 -20.011 1.00 83.06 564 THR A CA 1
ATOM 4618 C C . THR A 1 564 ? -12.475 -0.627 -19.267 1.00 83.06 564 THR A C 1
ATOM 4620 O O . THR A 1 564 ? -13.526 -0.470 -19.894 1.00 83.06 564 THR A O 1
ATOM 4623 N N . GLU A 1 565 ? -12.477 -0.754 -17.938 1.00 81.56 565 GLU A N 1
ATOM 4624 C CA . GLU A 1 565 ? -13.705 -0.831 -17.142 1.00 81.56 565 GLU A CA 1
ATOM 4625 C C . GLU A 1 565 ? -14.543 0.457 -17.266 1.00 81.56 565 GLU A C 1
ATOM 4627 O O . GLU A 1 565 ? -14.128 1.550 -16.886 1.00 81.56 565 GLU A O 1
ATOM 4632 N N . GLY A 1 566 ? -15.761 0.326 -17.806 1.00 67.31 566 GLY A N 1
ATOM 4633 C CA . GLY A 1 566 ? -16.713 1.434 -17.948 1.00 67.31 566 GLY A CA 1
ATOM 4634 C C . GLY A 1 566 ? -16.429 2.408 -19.099 1.00 67.31 566 GLY A C 1
ATOM 4635 O O . GLY A 1 566 ? -17.127 3.419 -19.201 1.00 67.31 566 GLY A O 1
ATOM 4636 N N . GLN A 1 567 ? -15.451 2.118 -19.965 1.00 79.75 567 GLN A N 1
ATOM 4637 C CA . GLN A 1 567 ? -15.109 2.950 -21.122 1.00 79.75 567 GLN A CA 1
ATOM 4638 C C . GLN A 1 567 ? -15.663 2.388 -22.441 1.00 79.75 567 GLN A C 1
ATOM 4640 O O . GLN A 1 567 ? -15.898 1.190 -22.581 1.00 79.75 567 GLN A O 1
ATOM 4645 N N . GLN A 1 568 ? -15.895 3.273 -23.416 1.00 80.25 568 GLN A N 1
ATOM 4646 C CA . GLN A 1 568 ? -16.205 2.885 -24.800 1.00 80.25 568 GLN A CA 1
ATOM 4647 C C . GLN A 1 568 ? -14.923 2.440 -25.525 1.00 80.25 568 GLN A C 1
ATOM 4649 O O . GLN A 1 568 ? -13.842 2.910 -25.177 1.00 80.25 568 GLN A O 1
ATOM 4654 N N . GLU A 1 569 ? -15.039 1.590 -26.552 1.00 75.12 569 GLU A N 1
ATOM 4655 C CA . GLU A 1 569 ? -13.889 1.076 -27.327 1.00 75.12 569 GLU A CA 1
ATOM 4656 C C . GLU A 1 569 ? -12.971 2.199 -27.840 1.00 75.12 569 GLU A C 1
ATOM 4658 O O . GLU A 1 569 ? -11.762 2.143 -27.630 1.00 75.12 569 GLU A O 1
ATOM 4663 N N . ASP A 1 570 ? -13.540 3.285 -28.374 1.00 75.81 570 ASP A N 1
ATOM 4664 C CA . ASP A 1 570 ? -12.770 4.444 -28.848 1.00 75.81 570 ASP A CA 1
ATOM 4665 C C . ASP A 1 570 ? -11.907 5.085 -27.744 1.00 75.81 570 ASP A C 1
ATOM 4667 O O . ASP A 1 570 ? -10.819 5.600 -28.002 1.00 75.81 570 ASP A O 1
ATOM 4671 N N . ALA A 1 571 ? -12.372 5.084 -26.491 1.00 78.81 571 ALA A N 1
ATOM 4672 C CA . ALA A 1 571 ? -11.623 5.644 -25.366 1.00 78.81 571 ALA A CA 1
ATOM 4673 C C . ALA A 1 571 ? -10.446 4.741 -24.958 1.00 78.81 571 ALA A C 1
ATOM 4675 O O . ALA A 1 571 ? -9.373 5.248 -24.629 1.00 78.81 571 ALA A O 1
ATOM 4676 N N . ILE A 1 572 ? -10.617 3.423 -25.072 1.00 76.56 572 ILE A N 1
ATOM 4677 C CA . ILE A 1 572 ? -9.560 2.431 -24.841 1.00 76.56 572 ILE A CA 1
ATOM 4678 C C . ILE A 1 572 ? -8.473 2.580 -25.908 1.00 76.56 572 ILE A C 1
ATOM 4680 O O . ILE A 1 572 ? -7.287 2.691 -25.584 1.00 76.56 572 ILE A O 1
ATOM 4684 N N . ASP A 1 573 ? -8.878 2.664 -27.173 1.00 77.69 573 ASP A N 1
ATOM 4685 C CA . ASP A 1 573 ? -7.974 2.895 -28.298 1.00 77.69 573 ASP A CA 1
ATOM 4686 C C . ASP A 1 573 ? -7.196 4.203 -28.137 1.00 77.69 573 ASP A C 1
ATOM 4688 O O . ASP A 1 573 ? -5.982 4.238 -28.348 1.00 77.69 573 ASP A O 1
ATOM 4692 N N . ASN A 1 574 ? -7.853 5.264 -27.664 1.00 79.62 574 ASN A N 1
ATOM 4693 C CA . ASN A 1 574 ? -7.187 6.529 -27.365 1.00 79.62 574 ASN A CA 1
ATOM 4694 C C . ASN A 1 574 ? -6.088 6.400 -26.299 1.00 79.62 574 ASN A C 1
ATOM 4696 O O . ASN A 1 574 ? -5.115 7.148 -26.359 1.00 79.62 574 ASN A O 1
ATOM 4700 N N . ILE A 1 575 ? -6.195 5.475 -25.342 1.00 83.88 575 ILE A N 1
ATOM 4701 C CA . ILE A 1 575 ? -5.122 5.221 -24.371 1.00 83.88 575 ILE A CA 1
ATOM 4702 C C . ILE A 1 575 ? -3.972 4.503 -25.079 1.00 83.88 575 ILE A C 1
ATOM 4704 O O . ILE A 1 575 ? -2.863 5.038 -25.170 1.00 83.88 575 ILE A O 1
ATOM 4708 N N . TYR A 1 576 ? -4.243 3.316 -25.624 1.00 84.75 576 TYR A N 1
ATOM 4709 C CA . TYR A 1 576 ? -3.202 2.398 -26.085 1.00 84.75 576 TYR A CA 1
ATOM 4710 C C . TYR A 1 576 ? -2.525 2.828 -27.394 1.00 84.75 576 TYR A C 1
ATOM 4712 O O . TYR A 1 576 ? -1.338 2.562 -27.572 1.00 84.75 576 TYR A O 1
ATOM 4720 N N . TYR A 1 577 ? -3.205 3.567 -28.272 1.00 84.88 577 TYR A N 1
ATOM 4721 C CA . TYR A 1 577 ? -2.585 4.138 -29.476 1.00 84.88 577 TYR A CA 1
ATOM 4722 C C . TYR A 1 577 ? -1.917 5.498 -29.252 1.00 84.88 577 TYR A C 1
ATOM 4724 O O . TYR A 1 577 ? -1.253 6.001 -30.158 1.00 84.88 577 TYR A O 1
ATOM 4732 N N . SER A 1 578 ? -2.042 6.102 -28.065 1.00 86.50 578 SER A N 1
ATOM 4733 C CA . SER A 1 578 ? -1.414 7.404 -27.794 1.00 86.50 578 SER A CA 1
ATOM 4734 C C . SER A 1 578 ? 0.060 7.328 -27.394 1.00 86.50 578 SER A C 1
ATOM 4736 O O . SER A 1 578 ? 0.735 8.360 -27.377 1.00 86.50 578 SER A O 1
ATOM 4738 N N . PHE A 1 579 ? 0.583 6.140 -27.070 1.00 91.06 579 PHE A N 1
ATOM 4739 C CA . PHE A 1 579 ? 1.982 5.992 -26.676 1.00 91.06 579 PHE A CA 1
ATOM 4740 C C . PHE A 1 579 ? 2.920 6.402 -27.809 1.00 91.06 579 PHE A C 1
ATOM 4742 O O . PHE A 1 579 ? 2.849 5.892 -28.926 1.00 91.06 579 PHE A O 1
ATOM 4749 N N . ASN A 1 580 ? 3.851 7.298 -27.497 1.00 91.94 580 ASN A N 1
ATOM 4750 C CA . ASN A 1 580 ? 4.801 7.842 -28.463 1.00 91.94 580 ASN A CA 1
ATOM 4751 C C . ASN A 1 580 ? 6.265 7.637 -28.050 1.00 91.94 580 ASN A C 1
ATOM 4753 O O . ASN A 1 580 ? 7.172 7.955 -28.824 1.00 91.94 580 ASN A O 1
ATOM 4757 N N . LEU A 1 581 ? 6.510 7.060 -26.871 1.00 93.94 581 LEU A N 1
ATOM 4758 C CA . LEU A 1 581 ? 7.846 6.838 -26.337 1.00 93.94 581 LEU A CA 1
ATOM 4759 C C . LEU A 1 581 ? 7.957 5.490 -25.613 1.00 93.94 581 LEU A C 1
ATOM 4761 O O . LEU A 1 581 ? 7.079 5.120 -24.836 1.00 93.94 581 LEU A O 1
ATOM 4765 N N . LEU A 1 582 ? 9.067 4.786 -25.845 1.00 96.31 582 LEU A N 1
ATOM 4766 C CA . LEU A 1 582 ? 9.469 3.592 -25.103 1.00 96.31 582 LEU A CA 1
ATOM 4767 C C . LEU A 1 582 ? 10.742 3.888 -24.309 1.00 96.31 582 LEU A C 1
ATOM 4769 O O . LEU A 1 582 ? 11.750 4.304 -24.887 1.00 96.31 582 LEU A O 1
ATOM 4773 N N . ILE A 1 583 ? 10.713 3.632 -23.005 1.00 96.88 583 ILE A N 1
ATOM 4774 C CA . ILE A 1 583 ? 11.863 3.765 -22.105 1.00 96.88 583 ILE A CA 1
ATOM 4775 C C . ILE A 1 583 ? 12.243 2.386 -21.566 1.00 96.88 583 ILE A C 1
ATOM 4777 O O . ILE A 1 583 ? 11.404 1.682 -21.008 1.00 96.88 583 ILE A O 1
ATOM 4781 N N . ARG A 1 584 ? 13.512 2.002 -21.710 1.00 95.31 584 ARG A N 1
ATOM 4782 C CA . ARG A 1 584 ? 14.097 0.829 -21.042 1.00 95.31 584 ARG A CA 1
ATOM 4783 C C . ARG A 1 584 ? 14.886 1.272 -19.812 1.00 95.31 584 ARG A C 1
ATOM 4785 O O . ARG A 1 584 ? 15.363 2.404 -19.767 1.00 95.31 584 ARG A O 1
ATOM 4792 N N . ARG A 1 585 ? 15.101 0.367 -18.860 1.00 94.81 585 ARG A N 1
ATOM 4793 C CA . ARG A 1 585 ? 15.930 0.608 -17.663 1.00 94.81 585 ARG A CA 1
ATOM 4794 C C . ARG A 1 585 ? 17.209 -0.235 -17.683 1.00 94.81 585 ARG A C 1
ATOM 4796 O O . ARG A 1 585 ? 17.393 -1.063 -18.577 1.00 94.81 585 ARG A O 1
ATOM 4803 N N . ASP A 1 586 ? 18.124 0.011 -16.745 1.00 91.44 586 ASP A N 1
ATOM 4804 C CA . ASP A 1 586 ? 19.306 -0.841 -16.551 1.00 91.44 586 ASP A CA 1
ATOM 4805 C C . ASP A 1 586 ? 18.865 -2.198 -15.965 1.00 91.44 586 ASP A C 1
ATOM 4807 O O . ASP A 1 586 ? 18.282 -2.216 -14.880 1.00 91.44 586 ASP A O 1
ATOM 4811 N N . PRO A 1 587 ? 19.148 -3.341 -16.621 1.00 88.62 587 PRO A N 1
ATOM 4812 C CA . PRO A 1 587 ? 18.757 -4.661 -16.121 1.00 88.62 587 PRO A CA 1
ATOM 4813 C C . PRO A 1 587 ? 19.192 -4.954 -14.677 1.00 88.62 587 PRO A C 1
ATOM 4815 O O . PRO A 1 587 ? 18.543 -5.732 -13.984 1.00 88.62 587 PRO A O 1
ATOM 4818 N N . LYS A 1 588 ? 20.272 -4.330 -14.185 1.00 88.19 588 LYS A N 1
ATOM 4819 C CA . LYS A 1 588 ? 20.752 -4.552 -12.809 1.00 88.19 588 LYS A CA 1
ATOM 4820 C C . LYS A 1 588 ? 19.837 -3.956 -11.740 1.00 88.19 588 LYS A C 1
ATOM 4822 O O . LYS A 1 588 ? 19.757 -4.519 -10.651 1.00 88.19 588 LYS A O 1
ATOM 4827 N N . THR A 1 589 ? 19.170 -2.844 -12.042 1.00 87.81 589 THR A N 1
ATOM 4828 C CA . THR A 1 589 ? 18.250 -2.145 -11.126 1.00 87.81 589 THR A CA 1
ATOM 4829 C C . THR A 1 589 ? 16.781 -2.407 -11.473 1.00 87.81 589 THR A C 1
ATOM 4831 O O . THR A 1 589 ? 15.875 -2.029 -10.739 1.00 87.81 589 THR A O 1
ATOM 4834 N N . ASN A 1 590 ? 16.509 -3.126 -12.565 1.00 92.19 590 ASN A N 1
ATOM 4835 C CA . ASN A 1 590 ? 15.165 -3.320 -13.104 1.00 92.19 590 ASN A CA 1
ATOM 4836 C C . ASN A 1 590 ? 14.492 -4.639 -12.676 1.00 92.19 590 ASN A C 1
ATOM 4838 O O . ASN A 1 590 ? 13.779 -5.263 -13.457 1.00 92.19 590 ASN A O 1
ATOM 4842 N N . ASN A 1 591 ? 14.702 -5.067 -11.429 1.00 93.69 591 ASN A N 1
ATOM 4843 C CA . ASN A 1 591 ? 14.149 -6.327 -10.903 1.00 93.69 591 ASN A CA 1
ATOM 4844 C C . ASN A 1 591 ? 12.843 -6.143 -10.112 1.00 93.69 591 ASN A C 1
ATOM 4846 O O . ASN A 1 591 ? 12.299 -7.112 -9.579 1.00 93.69 591 ASN A O 1
ATOM 4850 N N . PHE A 1 592 ? 12.331 -4.910 -10.019 1.00 95.75 592 PHE A N 1
ATOM 4851 C CA . PHE A 1 592 ? 11.271 -4.577 -9.072 1.00 95.75 592 PHE A CA 1
ATOM 4852 C C . PHE A 1 592 ? 9.990 -5.396 -9.286 1.00 95.75 592 PHE A C 1
ATOM 4854 O O . PHE A 1 592 ? 9.437 -5.946 -8.336 1.00 95.75 592 PHE A O 1
ATOM 4861 N N . LYS A 1 593 ? 9.551 -5.559 -10.543 1.00 95.56 593 LYS A N 1
ATOM 4862 C CA . LYS A 1 593 ? 8.331 -6.309 -10.873 1.00 95.56 593 LYS A CA 1
ATOM 4863 C C . LYS A 1 593 ? 8.435 -7.777 -10.471 1.00 95.56 593 LYS A C 1
ATOM 4865 O O . LYS A 1 593 ? 7.463 -8.335 -9.970 1.00 95.56 593 LYS A O 1
ATOM 4870 N N . ALA A 1 594 ? 9.598 -8.400 -10.667 1.00 94.56 594 ALA A N 1
ATOM 4871 C CA . ALA A 1 594 ? 9.827 -9.792 -10.287 1.00 94.56 594 ALA A CA 1
ATOM 4872 C C . ALA A 1 594 ? 9.780 -9.972 -8.761 1.00 94.56 594 ALA A C 1
ATOM 4874 O O . ALA A 1 594 ? 9.155 -10.912 -8.266 1.00 94.56 594 ALA A O 1
ATOM 4875 N N . VAL A 1 595 ? 10.374 -9.037 -8.012 1.00 95.44 595 VAL A N 1
ATOM 4876 C CA . VAL A 1 595 ? 10.312 -9.024 -6.543 1.00 95.44 595 VAL A CA 1
ATOM 4877 C C . VAL A 1 595 ? 8.871 -8.832 -6.062 1.00 95.44 595 VAL A C 1
ATOM 4879 O O . VAL A 1 595 ? 8.390 -9.634 -5.264 1.00 95.44 595 VAL A O 1
ATOM 4882 N N . LEU A 1 596 ? 8.143 -7.846 -6.597 1.00 95.56 596 LEU A N 1
ATOM 4883 C CA . LEU A 1 596 ? 6.740 -7.601 -6.247 1.00 95.56 596 LEU A CA 1
ATOM 4884 C C . LEU A 1 596 ? 5.842 -8.805 -6.573 1.00 95.56 596 LEU A C 1
ATOM 4886 O O . LEU A 1 596 ? 5.028 -9.208 -5.742 1.00 95.56 596 LEU A O 1
ATOM 4890 N N . ALA A 1 597 ? 6.020 -9.427 -7.742 1.00 93.25 597 ALA A N 1
ATOM 4891 C CA . ALA A 1 597 ? 5.297 -10.641 -8.117 1.00 93.25 597 ALA A CA 1
ATOM 4892 C C . ALA A 1 597 ? 5.591 -11.803 -7.152 1.00 93.25 597 ALA A C 1
ATOM 4894 O O . ALA A 1 597 ? 4.672 -12.518 -6.758 1.00 93.25 597 ALA A O 1
ATOM 4895 N N . THR A 1 598 ? 6.845 -11.947 -6.713 1.00 94.50 598 THR A N 1
ATOM 4896 C CA . THR A 1 598 ? 7.246 -12.969 -5.734 1.00 94.50 598 THR A CA 1
ATOM 4897 C C . THR A 1 598 ? 6.598 -12.721 -4.373 1.00 94.50 598 THR A C 1
ATOM 4899 O O . THR A 1 598 ? 6.039 -13.644 -3.787 1.00 94.50 598 THR A O 1
ATOM 4902 N N . ILE A 1 599 ? 6.605 -11.479 -3.875 1.00 93.38 599 ILE A N 1
ATOM 4903 C CA . ILE A 1 599 ? 5.957 -11.136 -2.597 1.00 93.38 599 ILE A CA 1
ATOM 4904 C C . ILE A 1 599 ? 4.441 -11.379 -2.676 1.00 93.38 599 ILE A C 1
ATOM 4906 O O . ILE A 1 599 ? 3.864 -11.968 -1.762 1.00 93.38 599 ILE A O 1
ATOM 4910 N N . ARG A 1 600 ? 3.795 -11.000 -3.786 1.00 91.88 600 ARG A N 1
ATOM 4911 C CA . ARG A 1 600 ? 2.373 -11.292 -4.025 1.00 91.88 600 ARG A CA 1
ATOM 4912 C C . ARG A 1 600 ? 2.099 -12.794 -4.054 1.00 91.88 600 ARG A C 1
ATOM 4914 O O . ARG A 1 600 ? 1.115 -13.242 -3.473 1.00 91.88 600 ARG A O 1
ATOM 4921 N N . GLN A 1 601 ? 2.960 -13.582 -4.693 1.00 90.56 601 GLN A N 1
ATOM 4922 C CA . GLN A 1 601 ? 2.833 -15.037 -4.695 1.00 90.56 601 GLN A CA 1
ATOM 4923 C C . GLN A 1 601 ? 2.950 -15.607 -3.275 1.00 90.56 601 GLN A C 1
ATOM 4925 O O . GLN A 1 601 ? 2.113 -16.419 -2.893 1.00 90.56 601 GLN A O 1
ATOM 4930 N N . LEU A 1 602 ? 3.915 -15.137 -2.476 1.00 91.19 602 LEU A N 1
ATOM 4931 C CA . LEU A 1 602 ? 4.069 -15.547 -1.075 1.00 91.19 602 LEU A CA 1
ATOM 4932 C C . LEU A 1 602 ? 2.822 -15.236 -0.237 1.00 91.19 602 LEU A C 1
ATOM 4934 O O . LEU A 1 602 ? 2.421 -16.055 0.584 1.00 91.19 602 LEU A O 1
ATOM 4938 N N . LEU A 1 603 ? 2.178 -14.092 -0.483 1.00 88.44 603 LEU A N 1
ATOM 4939 C CA . LEU A 1 603 ? 0.926 -13.698 0.171 1.00 88.44 603 LEU A CA 1
ATOM 4940 C C . LEU A 1 603 ? -0.269 -14.600 -0.195 1.00 88.44 603 LEU A C 1
ATOM 4942 O O . LEU A 1 603 ? -1.224 -14.667 0.574 1.00 88.44 603 LEU A O 1
ATOM 4946 N N . ASN A 1 604 ? -0.220 -15.298 -1.336 1.00 86.56 604 ASN A N 1
ATOM 4947 C CA . ASN A 1 604 ? -1.250 -16.252 -1.772 1.00 86.56 604 ASN A CA 1
ATOM 4948 C C . ASN A 1 604 ? -0.987 -17.696 -1.318 1.00 86.56 604 ASN A C 1
ATOM 4950 O O . ASN A 1 604 ? -1.872 -18.544 -1.431 1.00 86.56 604 ASN A O 1
ATOM 4954 N N . THR A 1 605 ? 0.222 -18.001 -0.853 1.00 86.69 605 THR A N 1
ATOM 4955 C CA . THR A 1 605 ? 0.584 -19.338 -0.372 1.00 86.69 605 THR A CA 1
ATOM 4956 C C . THR A 1 605 ? 0.373 -19.460 1.130 1.00 86.69 605 THR A C 1
ATOM 4958 O O . THR A 1 605 ? 0.539 -18.486 1.862 1.00 86.69 605 THR A O 1
ATOM 4961 N N . GLU A 1 606 ? 0.071 -20.668 1.612 1.00 78.44 606 GLU A N 1
ATOM 4962 C CA . GLU A 1 606 ? 0.140 -20.944 3.048 1.00 78.44 606 GLU A CA 1
ATOM 4963 C C . GLU A 1 606 ? 1.575 -20.720 3.528 1.00 78.44 606 GLU A C 1
ATOM 4965 O O . GLU A 1 606 ? 2.524 -21.358 3.064 1.00 78.44 606 GLU A O 1
ATOM 4970 N N . PHE A 1 607 ? 1.739 -19.753 4.425 1.00 72.00 607 PHE A N 1
ATOM 4971 C CA . PHE A 1 607 ? 3.050 -19.310 4.859 1.00 72.00 607 PHE A CA 1
ATOM 4972 C C . PHE A 1 607 ? 3.615 -20.282 5.902 1.00 72.00 607 PHE A C 1
ATOM 4974 O O . PHE A 1 607 ? 3.333 -20.176 7.093 1.00 72.00 607 PHE A O 1
ATOM 4981 N N . VAL A 1 608 ? 4.410 -21.252 5.446 1.00 79.56 608 VAL A N 1
ATOM 4982 C CA . VAL A 1 608 ? 5.031 -22.265 6.310 1.00 79.56 608 VAL A CA 1
ATOM 4983 C C . VAL A 1 608 ? 6.450 -21.834 6.680 1.00 79.56 608 VAL A C 1
ATOM 4985 O O . VAL A 1 608 ? 7.424 -22.180 6.011 1.00 79.56 608 VAL A O 1
ATOM 4988 N N . VAL A 1 609 ? 6.573 -21.074 7.767 1.00 86.31 609 VAL A N 1
ATOM 4989 C CA . VAL A 1 609 ? 7.851 -20.891 8.474 1.00 86.31 609 VAL A CA 1
ATOM 4990 C C . VAL A 1 609 ? 7.932 -21.840 9.662 1.00 86.31 609 VAL A C 1
ATOM 4992 O O . VAL A 1 609 ? 6.899 -22.209 10.212 1.00 86.31 609 VAL A O 1
ATOM 4995 N N . PRO A 1 610 ? 9.140 -22.243 10.095 1.00 90.00 610 PRO A N 1
ATOM 4996 C CA . PRO A 1 610 ? 9.269 -23.027 11.313 1.00 90.00 610 PRO A CA 1
ATOM 4997 C C . PRO A 1 610 ? 8.623 -22.306 12.504 1.00 90.00 610 PRO A C 1
ATOM 4999 O O . PRO A 1 610 ? 8.932 -21.140 12.745 1.00 90.00 610 PRO A O 1
ATOM 5002 N N . ASP A 1 611 ? 7.794 -23.007 13.283 1.00 86.38 611 ASP A N 1
ATOM 5003 C CA . ASP A 1 611 ? 7.032 -22.423 14.404 1.00 86.38 611 ASP A CA 1
ATOM 5004 C C . ASP A 1 611 ? 7.916 -21.648 15.395 1.00 86.38 611 ASP A C 1
ATOM 5006 O O . ASP A 1 611 ? 7.530 -20.619 15.937 1.00 86.38 611 ASP A O 1
ATOM 5010 N N . TRP A 1 612 ? 9.154 -22.105 15.600 1.00 86.94 612 TRP A N 1
ATOM 5011 C CA . TRP A 1 612 ? 10.125 -21.462 16.490 1.00 86.94 612 TRP A CA 1
ATOM 5012 C C . TRP A 1 612 ? 10.706 -20.139 15.950 1.00 86.94 612 TRP A C 1
ATOM 5014 O O . TRP A 1 612 ? 11.390 -19.439 16.697 1.00 86.94 612 TRP A O 1
ATOM 5024 N N . LEU A 1 613 ? 10.465 -19.802 14.677 1.00 90.44 613 LEU A N 1
ATOM 5025 C CA . LEU A 1 613 ? 10.789 -18.510 14.056 1.00 90.44 613 LEU A CA 1
ATOM 5026 C C . LEU A 1 613 ? 9.577 -17.596 13.892 1.00 90.44 613 LEU A C 1
ATOM 5028 O O . LEU A 1 613 ? 9.782 -16.391 13.771 1.00 90.44 613 LEU A O 1
ATOM 5032 N N . HIS A 1 614 ? 8.362 -18.149 13.863 1.00 90.06 614 HIS A N 1
ATOM 5033 C CA . HIS A 1 614 ? 7.130 -17.419 13.563 1.00 90.06 614 HIS A CA 1
ATOM 5034 C C . HIS A 1 614 ? 7.030 -16.115 14.374 1.00 90.06 614 HIS A C 1
ATOM 5036 O O . HIS A 1 614 ? 7.076 -15.022 13.808 1.00 90.06 614 HIS A O 1
ATOM 5042 N N . ASP A 1 615 ? 7.020 -16.228 15.702 1.00 87.56 615 ASP A N 1
ATOM 5043 C CA . ASP A 1 615 ? 6.871 -15.077 16.599 1.00 87.56 615 ASP A CA 1
ATOM 5044 C C . ASP A 1 615 ? 8.071 -14.129 16.537 1.00 87.56 615 ASP A C 1
ATOM 5046 O O . ASP A 1 615 ? 7.906 -12.913 16.597 1.00 87.56 615 ASP A O 1
ATOM 5050 N N . LEU A 1 616 ? 9.280 -14.668 16.350 1.00 90.31 616 LEU A N 1
ATOM 5051 C CA . LEU A 1 616 ? 10.504 -13.869 16.286 1.00 90.31 616 LEU A CA 1
ATOM 5052 C C . LEU A 1 616 ? 10.550 -12.967 15.055 1.00 90.31 616 LEU A C 1
ATOM 5054 O O . LEU A 1 616 ? 11.004 -11.830 15.165 1.00 90.31 616 LEU A O 1
ATOM 5058 N N . ILE A 1 617 ? 10.088 -13.452 13.898 1.00 90.69 617 ILE A N 1
ATOM 5059 C CA . ILE A 1 617 ? 10.017 -12.631 12.681 1.00 90.69 617 ILE A CA 1
ATOM 5060 C C . ILE A 1 617 ? 8.975 -11.519 12.850 1.00 90.69 617 ILE A C 1
ATOM 5062 O O . ILE A 1 617 ? 9.206 -10.394 12.411 1.00 90.69 617 ILE A O 1
ATOM 5066 N N . LEU A 1 618 ? 7.861 -11.808 13.527 1.00 90.06 618 LEU A N 1
ATOM 5067 C CA . LEU A 1 618 ? 6.833 -10.813 13.843 1.00 90.06 618 LEU A CA 1
ATOM 5068 C C . LEU A 1 618 ? 7.230 -9.857 14.981 1.00 90.06 618 LEU A C 1
ATOM 5070 O O . LEU A 1 618 ? 6.502 -8.903 15.251 1.00 90.06 618 LEU A O 1
ATOM 5074 N N . GLY A 1 619 ? 8.377 -10.085 15.629 1.00 87.69 619 GLY A N 1
ATOM 5075 C CA . GLY A 1 619 ? 8.897 -9.249 16.712 1.00 87.69 619 GLY A CA 1
ATOM 5076 C C . GLY A 1 619 ? 8.257 -9.498 18.079 1.00 87.69 619 GLY A C 1
ATOM 5077 O O . GLY A 1 619 ? 8.353 -8.645 18.968 1.00 87.69 619 GLY A O 1
ATOM 5078 N N . TYR A 1 620 ? 7.596 -10.642 18.251 1.00 83.25 620 TYR A N 1
ATOM 5079 C CA . TYR A 1 620 ? 6.946 -11.063 19.487 1.00 83.25 620 TYR A CA 1
ATOM 5080 C C . TYR A 1 620 ? 7.775 -12.106 20.250 1.00 83.25 620 TYR A C 1
ATOM 5082 O O . TYR A 1 620 ? 8.629 -12.805 19.704 1.00 83.25 620 TYR A O 1
ATOM 5090 N N . GLY A 1 621 ? 7.489 -12.229 21.548 1.00 81.75 621 GLY A N 1
ATOM 5091 C CA . GLY A 1 621 ? 8.100 -13.238 22.410 1.00 81.75 621 GLY A CA 1
ATOM 5092 C C . GLY A 1 621 ? 9.545 -12.935 22.818 1.00 81.75 621 GLY A C 1
ATOM 5093 O O . GLY A 1 621 ? 10.051 -11.823 22.686 1.00 81.75 621 GLY A O 1
ATOM 5094 N N . GLU A 1 622 ? 10.205 -13.943 23.388 1.00 81.44 622 GLU A N 1
ATOM 5095 C CA . GLU A 1 622 ? 11.576 -13.832 23.892 1.00 81.44 622 GLU A CA 1
ATOM 5096 C C . GLU A 1 622 ? 12.593 -13.909 22.737 1.00 81.44 622 GLU A C 1
ATOM 5098 O O . GLU A 1 622 ? 12.645 -14.937 22.062 1.00 81.44 622 GLU A O 1
ATOM 5103 N N . PRO A 1 623 ? 13.493 -12.921 22.549 1.00 85.38 623 PRO A N 1
ATOM 5104 C CA . PRO A 1 623 ? 14.447 -12.899 21.434 1.00 85.38 623 PRO A CA 1
ATOM 5105 C C . PRO A 1 623 ? 15.387 -14.112 21.388 1.00 85.38 623 PRO A C 1
ATOM 5107 O O . PRO A 1 623 ? 15.963 -14.434 20.353 1.00 85.38 623 PRO A O 1
ATOM 5110 N N . ASN A 1 624 ? 15.572 -14.790 22.524 1.00 86.75 624 ASN A N 1
ATOM 5111 C CA . ASN A 1 624 ? 16.414 -15.978 22.652 1.00 86.75 624 ASN A CA 1
ATOM 5112 C C . ASN A 1 624 ? 15.636 -17.303 22.526 1.00 86.75 624 ASN A C 1
ATOM 5114 O O . ASN A 1 624 ? 16.212 -18.366 22.789 1.00 86.75 624 ASN A O 1
ATOM 5118 N N . ALA A 1 625 ? 14.358 -17.269 22.132 1.00 86.44 625 ALA A N 1
ATOM 5119 C CA . ALA A 1 625 ? 13.534 -18.465 21.959 1.00 86.44 625 ALA A CA 1
ATOM 5120 C C . ALA A 1 625 ? 14.129 -19.424 20.914 1.00 86.44 625 ALA A C 1
ATOM 5122 O O . ALA A 1 625 ? 14.184 -20.631 21.144 1.00 86.44 625 ALA A O 1
ATOM 5123 N N . ALA A 1 626 ? 14.691 -18.881 19.829 1.00 88.69 626 ALA A N 1
ATOM 5124 C CA . ALA A 1 626 ? 15.393 -19.639 18.792 1.00 88.69 626 ALA A CA 1
ATOM 5125 C C . ALA A 1 626 ? 16.883 -19.889 19.087 1.00 88.69 626 ALA A C 1
ATOM 5127 O O . ALA A 1 626 ? 17.625 -20.379 18.235 1.00 88.69 626 ALA A O 1
ATOM 5128 N N . HIS A 1 627 ? 17.372 -19.547 20.279 1.00 90.44 627 HIS A N 1
ATOM 5129 C CA . HIS A 1 627 ? 18.752 -19.854 20.629 1.00 90.44 627 HIS A CA 1
ATOM 5130 C C . HIS A 1 627 ? 18.919 -21.374 20.787 1.00 90.44 627 HIS A C 1
ATOM 5132 O O . HIS A 1 627 ? 18.103 -22.027 21.435 1.00 90.44 627 HIS A O 1
ATOM 5138 N N . TYR A 1 628 ? 20.019 -21.948 20.289 1.00 86.50 628 TYR A N 1
ATOM 5139 C CA . TYR A 1 628 ? 20.240 -23.406 20.309 1.00 86.50 628 TYR A CA 1
ATOM 5140 C C . TYR A 1 628 ? 20.152 -24.039 21.714 1.00 86.50 628 TYR A C 1
ATOM 5142 O O . TYR A 1 628 ? 19.820 -25.208 21.844 1.00 86.50 628 TYR A O 1
ATOM 5150 N N . LYS A 1 629 ? 20.413 -23.282 22.793 1.00 84.50 629 LYS A N 1
ATOM 5151 C CA . LYS A 1 629 ? 20.237 -23.753 24.192 1.00 84.50 629 LYS A CA 1
ATOM 5152 C C . LYS A 1 629 ? 18.775 -23.855 24.646 1.00 84.50 629 LYS A C 1
ATOM 5154 O O . LYS A 1 629 ? 18.499 -24.532 25.635 1.00 84.50 629 LYS A O 1
ATOM 5159 N N . SER A 1 630 ? 17.882 -23.127 23.987 1.00 84.12 630 SER A N 1
ATOM 5160 C CA . SER A 1 630 ? 16.444 -23.083 24.262 1.00 84.12 630 SER A CA 1
ATOM 5161 C C . SER A 1 630 ? 15.679 -24.117 23.429 1.00 84.12 630 SER A C 1
ATOM 5163 O O . SER A 1 630 ? 14.581 -24.511 23.809 1.00 84.12 630 SER A O 1
ATOM 5165 N N . MET A 1 631 ? 16.270 -24.587 22.324 1.00 82.56 631 MET A N 1
ATOM 5166 C CA . MET A 1 631 ? 15.669 -25.561 21.416 1.00 82.56 631 MET A CA 1
ATOM 5167 C C . MET A 1 631 ? 15.739 -26.993 21.956 1.00 82.56 631 MET A C 1
ATOM 5169 O O . MET A 1 631 ? 16.809 -27.503 22.288 1.00 82.56 631 MET A O 1
ATOM 5173 N N . ASN A 1 632 ? 14.601 -27.689 21.946 1.00 80.75 632 ASN A N 1
ATOM 5174 C CA . ASN A 1 632 ? 14.518 -29.103 22.335 1.00 80.75 632 ASN A CA 1
ATOM 5175 C C . ASN A 1 632 ? 15.141 -30.056 21.297 1.00 80.75 632 ASN A C 1
ATOM 5177 O O . ASN A 1 632 ? 15.452 -31.198 21.624 1.00 80.75 632 ASN A O 1
ATOM 5181 N N . THR A 1 633 ? 15.321 -29.596 20.057 1.00 79.94 633 THR A N 1
ATOM 5182 C CA . THR A 1 633 ? 15.910 -30.348 18.935 1.00 79.94 633 THR A CA 1
ATOM 5183 C C . THR A 1 633 ? 17.430 -30.203 18.838 1.00 79.94 633 THR A C 1
ATOM 5185 O O . THR A 1 633 ? 18.038 -30.756 17.923 1.00 79.94 633 THR A O 1
ATOM 5188 N N . ALA A 1 634 ? 18.061 -29.463 19.756 1.00 78.44 634 ALA A N 1
ATOM 5189 C CA . ALA A 1 634 ? 19.501 -29.254 19.739 1.00 78.44 634 ALA A CA 1
ATOM 5190 C C . ALA A 1 634 ? 20.249 -30.588 19.872 1.00 78.44 634 ALA A C 1
ATOM 5192 O O . ALA A 1 634 ? 20.069 -31.328 20.842 1.00 78.44 634 ALA A O 1
ATOM 5193 N N . VAL A 1 635 ? 21.099 -30.890 18.888 1.00 83.44 635 VAL A N 1
ATOM 5194 C CA . VAL A 1 635 ? 21.857 -32.141 18.858 1.00 83.44 635 VAL A CA 1
ATOM 5195 C C . VAL A 1 635 ? 22.936 -32.089 19.946 1.00 83.44 635 VAL A C 1
ATOM 5197 O O . VAL A 1 635 ? 23.809 -31.221 19.891 1.00 83.44 635 VAL A O 1
ATOM 5200 N N . PRO A 1 636 ? 22.913 -33.000 20.937 1.00 83.81 636 PRO A N 1
ATOM 5201 C CA . PRO A 1 636 ? 23.876 -32.967 22.031 1.00 83.81 636 PRO A CA 1
ATOM 5202 C C . PRO A 1 636 ? 25.266 -33.376 21.554 1.00 83.81 636 PRO A C 1
ATOM 5204 O O . PRO A 1 636 ? 26.252 -32.844 22.048 1.00 83.81 636 PRO A O 1
ATOM 5207 N N . THR A 1 637 ? 25.358 -34.296 20.592 1.00 88.44 637 THR A N 1
ATOM 5208 C CA . THR A 1 637 ? 26.629 -34.813 20.092 1.00 88.44 637 THR A CA 1
ATOM 5209 C C . THR A 1 637 ? 26.889 -34.346 18.670 1.00 88.44 637 THR A C 1
ATOM 5211 O O . THR A 1 637 ? 26.162 -34.723 17.757 1.00 88.44 637 THR A O 1
ATOM 5214 N N . VAL A 1 638 ? 27.949 -33.568 18.471 1.00 89.44 638 VAL A N 1
ATOM 5215 C CA . VAL A 1 638 ? 28.322 -33.028 17.159 1.00 89.44 638 VAL A CA 1
ATOM 5216 C C . VAL A 1 638 ? 29.732 -33.483 16.812 1.00 89.44 638 VAL A C 1
ATOM 5218 O O . VAL A 1 638 ? 30.645 -33.425 17.641 1.00 89.44 638 VAL A O 1
ATOM 5221 N N . ASP A 1 639 ? 29.897 -33.967 15.585 1.00 90.62 639 ASP A N 1
ATOM 5222 C CA . ASP A 1 639 ? 31.201 -34.256 15.004 1.00 90.62 639 ASP A CA 1
ATOM 5223 C C . ASP A 1 639 ? 31.749 -32.977 14.373 1.00 90.62 639 ASP A C 1
ATOM 5225 O O . ASP A 1 639 ? 31.189 -32.468 13.404 1.00 90.62 639 ASP A O 1
ATOM 5229 N N . PHE A 1 640 ? 32.812 -32.425 14.954 1.00 89.81 640 PHE A N 1
ATOM 5230 C CA . PHE A 1 640 ? 33.396 -31.173 14.477 1.00 89.81 640 PHE A CA 1
ATOM 5231 C C . PHE A 1 640 ? 34.414 -31.397 13.359 1.00 89.81 640 PHE A C 1
ATOM 5233 O O . PHE A 1 640 ? 35.001 -30.422 12.893 1.00 89.81 640 PHE A O 1
ATOM 5240 N N . CYS A 1 641 ? 34.621 -32.641 12.911 1.00 91.06 641 CYS A N 1
ATOM 5241 C CA . CYS A 1 641 ? 35.482 -32.963 11.776 1.00 91.06 641 CYS A CA 1
ATOM 5242 C C . CYS A 1 641 ? 36.867 -32.291 11.903 1.00 91.06 641 CYS A C 1
ATOM 5244 O O . CYS A 1 641 ? 37.595 -32.540 12.867 1.00 91.06 641 CYS A O 1
ATOM 5246 N N . ASP A 1 642 ? 37.214 -31.415 10.963 1.00 91.06 642 ASP A N 1
ATOM 5247 C CA . ASP A 1 642 ? 38.480 -30.688 10.864 1.00 91.06 642 ASP A CA 1
ATOM 5248 C C . ASP A 1 642 ? 38.463 -29.289 11.511 1.00 91.06 642 ASP A C 1
ATOM 5250 O O . ASP A 1 642 ? 39.445 -28.555 11.405 1.00 91.06 642 ASP A O 1
ATOM 5254 N N . THR A 1 643 ? 37.405 -28.930 12.254 1.00 93.69 643 THR A N 1
ATOM 5255 C CA . THR A 1 643 ? 37.291 -27.612 12.920 1.00 93.69 643 THR A CA 1
ATOM 5256 C C . THR A 1 643 ? 38.485 -27.320 13.839 1.00 93.69 643 THR A C 1
ATOM 5258 O O . THR A 1 643 ? 38.944 -26.180 13.928 1.00 93.69 643 THR A O 1
ATOM 5261 N N . PHE A 1 644 ? 39.022 -28.339 14.524 1.00 90.56 644 PHE A N 1
ATOM 5262 C CA . PHE A 1 644 ? 40.168 -28.182 15.423 1.00 90.56 644 PHE A CA 1
ATOM 5263 C C . PHE A 1 644 ? 41.406 -28.903 14.892 1.00 90.56 644 PHE A C 1
ATOM 5265 O O . PHE A 1 644 ? 41.485 -30.126 14.887 1.00 90.56 644 PHE A O 1
ATOM 5272 N N . LEU A 1 645 ? 42.428 -28.118 14.550 1.00 89.25 645 LEU A N 1
ATOM 5273 C CA . LEU A 1 645 ? 43.738 -28.608 14.101 1.00 89.25 645 LEU A CA 1
ATOM 5274 C C . LEU A 1 645 ? 44.485 -29.475 15.135 1.00 89.25 645 LEU A C 1
ATOM 5276 O O . LEU A 1 645 ? 45.346 -30.268 14.769 1.00 89.25 645 LEU A O 1
ATOM 5280 N N . SER A 1 646 ? 44.223 -29.290 16.432 1.00 86.00 646 SER A N 1
ATOM 5281 C CA . SER A 1 646 ? 44.864 -30.048 17.516 1.00 86.00 646 SER A CA 1
ATOM 5282 C C . SER A 1 646 ? 44.047 -29.986 18.806 1.00 86.00 646 SER A C 1
ATOM 5284 O O . SER A 1 646 ? 43.222 -29.086 18.984 1.00 86.00 646 SER A O 1
ATOM 5286 N N . TYR A 1 647 ? 44.337 -30.881 19.752 1.00 84.00 647 TYR A N 1
ATOM 5287 C CA . TYR A 1 647 ? 43.730 -30.853 21.085 1.00 84.00 647 TYR A CA 1
ATOM 5288 C C . TYR A 1 647 ? 44.020 -29.544 21.851 1.00 84.00 647 TYR A C 1
ATOM 5290 O O . TYR A 1 647 ? 43.165 -29.023 22.565 1.00 84.00 647 TYR A O 1
ATOM 5298 N N . LYS A 1 648 ? 45.190 -28.926 21.630 1.00 85.25 648 LYS A N 1
ATOM 5299 C CA . LYS A 1 648 ? 45.512 -27.602 22.191 1.00 85.25 648 LYS A CA 1
ATOM 5300 C C . LYS A 1 648 ? 44.611 -26.501 21.621 1.00 85.25 648 LYS A C 1
ATOM 5302 O O . LYS A 1 648 ? 44.147 -25.650 22.377 1.00 85.25 648 LYS A O 1
ATOM 5307 N N . HIS A 1 649 ? 44.359 -26.526 20.307 1.00 87.88 649 HIS A N 1
ATOM 5308 C CA . HIS A 1 649 ? 43.427 -25.598 19.659 1.00 87.88 649 HIS A CA 1
ATOM 5309 C C . HIS A 1 649 ? 42.019 -25.775 20.243 1.00 87.88 649 HIS A C 1
ATOM 5311 O O . HIS A 1 649 ? 41.422 -24.801 20.690 1.00 87.88 649 HIS A O 1
ATOM 5317 N N . LEU A 1 650 ? 41.561 -27.019 20.378 1.00 86.62 650 LEU A N 1
ATOM 5318 C CA . LEU A 1 650 ? 40.287 -27.365 21.008 1.00 86.62 650 LEU A CA 1
ATOM 5319 C C . LEU A 1 650 ? 40.146 -26.786 22.426 1.00 86.62 650 LEU A C 1
ATOM 5321 O O . LEU A 1 650 ? 39.156 -26.111 22.703 1.00 86.62 650 LEU A O 1
ATOM 5325 N N . ILE A 1 651 ? 41.129 -26.988 23.314 1.00 84.94 651 ILE A N 1
ATOM 5326 C CA . ILE A 1 651 ? 41.081 -26.435 24.682 1.00 84.94 651 ILE A CA 1
ATOM 5327 C C . ILE A 1 651 ? 41.000 -24.906 24.648 1.00 84.94 651 ILE A C 1
ATOM 5329 O O . ILE A 1 651 ? 40.206 -24.309 25.376 1.00 84.94 651 ILE A O 1
ATOM 5333 N N . SER A 1 652 ? 41.789 -24.267 23.780 1.00 88.38 652 SER A N 1
ATOM 5334 C CA . SER A 1 652 ? 41.782 -22.807 23.660 1.00 88.38 652 SER A CA 1
ATOM 5335 C C . SER A 1 652 ? 40.452 -22.240 23.149 1.00 88.38 652 SER A C 1
ATOM 5337 O O . SER A 1 652 ? 40.105 -21.114 23.498 1.00 88.38 652 SER A O 1
ATOM 5339 N N . SER A 1 653 ? 39.682 -23.015 22.378 1.00 89.81 653 SER A N 1
ATOM 5340 C CA . SER A 1 653 ? 38.380 -22.600 21.843 1.00 89.81 653 SER A CA 1
ATOM 5341 C C . SER A 1 653 ? 37.245 -22.643 22.873 1.00 89.81 653 SER A C 1
ATOM 5343 O O . SER A 1 653 ? 36.221 -21.994 22.668 1.00 89.81 653 SER A O 1
ATOM 5345 N N . PHE A 1 654 ? 37.415 -23.349 23.998 1.00 88.31 654 PHE A N 1
ATOM 5346 C CA . PHE A 1 654 ? 36.422 -23.427 25.078 1.00 88.31 654 PHE A CA 1
ATOM 5347 C C . PHE A 1 654 ? 37.008 -23.001 26.438 1.00 88.31 654 PHE A C 1
ATOM 5349 O O . PHE A 1 654 ? 37.000 -23.786 27.389 1.00 88.31 654 PHE A O 1
ATOM 5356 N N . PRO A 1 655 ? 37.460 -21.741 26.588 1.00 85.62 655 PRO A N 1
ATOM 5357 C CA . PRO A 1 655 ? 38.246 -21.297 27.746 1.00 85.62 655 PRO A CA 1
ATOM 5358 C C . PRO A 1 655 ? 37.514 -21.432 29.091 1.00 85.62 655 PRO A C 1
ATOM 5360 O O . PRO A 1 655 ? 38.144 -21.619 30.126 1.00 85.62 655 PRO A O 1
ATOM 5363 N N . ASN A 1 656 ? 36.180 -21.367 29.076 1.00 84.81 656 ASN A N 1
ATOM 5364 C CA . ASN A 1 656 ? 35.335 -21.392 30.273 1.00 84.81 656 ASN A CA 1
ATOM 5365 C C . ASN A 1 656 ? 34.577 -22.719 30.455 1.00 84.81 656 ASN A C 1
ATOM 5367 O O . ASN A 1 656 ? 33.648 -22.785 31.259 1.00 84.81 656 ASN A O 1
ATOM 5371 N N . THR A 1 657 ? 34.916 -23.764 29.691 1.00 81.88 657 THR A N 1
ATOM 5372 C CA . THR A 1 657 ? 34.221 -25.059 29.753 1.00 81.88 657 THR A CA 1
ATOM 5373 C C . THR A 1 657 ? 35.196 -26.155 30.146 1.00 81.88 657 THR A C 1
ATOM 5375 O O . THR A 1 657 ? 36.268 -26.289 29.565 1.00 81.88 657 THR A O 1
ATOM 5378 N N . LYS A 1 658 ? 34.816 -26.980 31.124 1.00 80.00 658 LYS A N 1
ATOM 5379 C CA . LYS A 1 658 ? 35.608 -28.153 31.490 1.00 80.00 658 LYS A CA 1
ATOM 5380 C C . LYS A 1 658 ? 35.445 -29.229 30.415 1.00 80.00 658 LYS A C 1
ATOM 5382 O O . LYS A 1 658 ? 34.371 -29.810 30.288 1.00 80.00 658 LYS A O 1
ATOM 5387 N N . ILE A 1 659 ? 36.510 -29.501 29.669 1.00 78.94 659 ILE A N 1
ATOM 5388 C CA . ILE A 1 659 ? 36.558 -30.582 28.681 1.00 78.94 659 ILE A CA 1
ATOM 5389 C C . ILE A 1 659 ? 36.999 -31.865 29.392 1.00 78.94 659 ILE A C 1
ATOM 5391 O O . ILE A 1 659 ? 38.052 -31.898 30.026 1.00 78.94 659 ILE A O 1
ATOM 5395 N N . THR A 1 660 ? 36.189 -32.919 29.313 1.00 77.19 660 THR A N 1
ATOM 5396 C CA . THR A 1 660 ? 36.538 -34.257 29.815 1.00 77.19 660 THR A CA 1
ATOM 5397 C C . THR A 1 660 ? 36.700 -35.204 28.632 1.00 77.19 660 THR A C 1
ATOM 5399 O O . THR A 1 660 ? 35.719 -35.508 27.954 1.00 77.19 660 THR A O 1
ATOM 5402 N N . GLY A 1 661 ? 37.929 -35.650 28.368 1.00 68.56 661 GLY A N 1
ATOM 5403 C CA . GLY A 1 661 ? 38.216 -36.651 27.339 1.00 68.56 661 GLY A CA 1
ATOM 5404 C C . GLY A 1 661 ? 37.843 -38.069 27.784 1.00 68.56 661 GLY A C 1
ATOM 5405 O O . GLY A 1 661 ? 37.837 -38.378 28.973 1.00 68.56 661 GLY A O 1
ATOM 5406 N N . THR A 1 662 ? 37.559 -38.948 26.822 1.00 62.84 662 THR A N 1
ATOM 5407 C CA . THR A 1 662 ? 37.403 -40.400 27.039 1.00 62.84 662 THR A CA 1
ATOM 5408 C C . THR A 1 662 ? 38.744 -41.131 27.186 1.00 62.84 662 THR A C 1
ATOM 5410 O O . THR A 1 662 ? 38.759 -42.291 27.589 1.00 62.84 662 THR A O 1
ATOM 5413 N N . VAL A 1 663 ? 39.867 -40.467 26.884 1.00 59.31 663 VAL A N 1
ATOM 5414 C CA . VAL A 1 663 ? 41.226 -41.028 26.911 1.00 59.31 663 VAL A CA 1
ATOM 5415 C C . VAL A 1 663 ? 42.096 -40.219 27.876 1.00 59.31 663 VAL A C 1
ATOM 5417 O O . VAL A 1 663 ? 42.057 -38.993 27.874 1.00 59.31 663 VAL A O 1
ATOM 5420 N N . THR A 1 664 ? 42.867 -40.912 28.716 1.00 52.88 664 THR A N 1
ATOM 5421 C CA . THR A 1 664 ? 43.626 -40.366 29.858 1.00 52.88 664 THR A CA 1
ATOM 5422 C C . THR A 1 664 ? 44.977 -39.721 29.515 1.00 52.88 664 THR A C 1
ATOM 5424 O O . THR A 1 664 ? 45.663 -39.271 30.428 1.00 52.88 664 THR A O 1
ATOM 5427 N N . THR A 1 665 ? 45.390 -39.668 28.244 1.00 56.19 665 THR A N 1
ATOM 5428 C CA . THR A 1 665 ? 46.697 -39.126 27.829 1.00 56.19 665 THR A CA 1
ATOM 5429 C C . THR A 1 665 ? 46.565 -38.078 26.717 1.00 56.19 665 THR A C 1
ATOM 5431 O O . THR A 1 665 ? 46.150 -38.387 25.602 1.00 56.19 665 THR A O 1
ATOM 5434 N N . ASP A 1 666 ? 46.966 -36.839 27.025 1.00 58.72 666 ASP A N 1
ATOM 5435 C CA . ASP A 1 666 ? 46.854 -35.650 26.158 1.00 58.72 666 ASP A CA 1
ATOM 5436 C C . ASP A 1 666 ? 47.664 -35.735 24.845 1.00 58.72 666 ASP A C 1
ATOM 5438 O O . ASP A 1 666 ? 47.362 -35.024 23.889 1.00 58.72 666 ASP A O 1
ATOM 5442 N N . GLU A 1 667 ? 48.679 -36.603 24.759 1.00 58.91 667 GLU A N 1
ATOM 5443 C CA . GLU A 1 667 ? 49.632 -36.631 23.634 1.00 58.91 667 GLU A CA 1
ATOM 5444 C C . GLU A 1 667 ? 49.159 -37.426 22.398 1.00 58.91 667 GLU A C 1
ATOM 5446 O O . GLU A 1 667 ? 49.765 -37.302 21.337 1.00 58.91 667 GLU A O 1
ATOM 5451 N N . ASN A 1 668 ? 48.054 -38.184 22.485 1.00 62.31 668 ASN A N 1
ATOM 5452 C CA . ASN A 1 668 ? 47.547 -39.029 21.383 1.00 62.31 668 ASN A CA 1
ATOM 5453 C C . ASN A 1 668 ? 46.181 -38.590 20.814 1.00 62.31 668 ASN A C 1
ATOM 5455 O O . ASN A 1 668 ? 45.590 -39.301 20.000 1.00 62.31 668 ASN A O 1
ATOM 5459 N N . LEU A 1 669 ? 45.653 -37.437 21.232 1.00 71.62 669 LEU A N 1
ATOM 5460 C CA . LEU A 1 669 ? 44.360 -36.923 20.771 1.00 71.62 669 LEU A CA 1
ATOM 5461 C C . LEU A 1 669 ? 44.526 -36.128 19.466 1.00 71.62 669 LEU A C 1
ATOM 5463 O O . LEU A 1 669 ? 44.757 -34.918 19.472 1.00 71.62 669 LEU A O 1
ATOM 5467 N N . ALA A 1 670 ? 44.410 -36.832 18.339 1.00 78.62 670 ALA A N 1
ATOM 5468 C CA . ALA A 1 670 ? 44.381 -36.253 16.998 1.00 78.62 670 ALA A CA 1
ATOM 5469 C C . ALA A 1 670 ? 42.931 -36.033 16.511 1.00 78.62 670 ALA A C 1
ATOM 5471 O O . ALA A 1 670 ? 42.037 -36.776 16.922 1.00 78.62 670 ALA A O 1
ATOM 5472 N N . PRO A 1 671 ? 42.682 -35.036 15.640 1.00 82.12 671 PRO A N 1
ATOM 5473 C CA . PRO A 1 671 ? 41.379 -34.861 14.998 1.00 82.12 671 PRO A CA 1
ATOM 5474 C C . PRO A 1 671 ? 41.000 -36.075 14.122 1.00 82.12 671 PRO A C 1
ATOM 5476 O O . PRO A 1 671 ? 41.893 -36.788 13.652 1.00 82.12 671 PRO A O 1
ATOM 5479 N N . PRO A 1 672 ? 39.699 -36.299 13.845 1.00 86.88 672 PRO A N 1
ATOM 5480 C CA . PRO A 1 672 ? 38.557 -35.438 14.172 1.00 86.88 672 PRO A CA 1
ATOM 5481 C C . PRO A 1 672 ? 38.054 -35.585 15.613 1.00 86.88 672 PRO A C 1
ATOM 5483 O O . PRO A 1 672 ? 38.160 -36.645 16.230 1.00 86.88 672 PRO A O 1
ATOM 5486 N N . PHE A 1 673 ? 37.460 -34.511 16.140 1.00 86.00 673 PHE A N 1
ATOM 5487 C CA . PHE A 1 673 ? 36.907 -34.490 17.495 1.00 86.00 673 PHE A CA 1
ATOM 5488 C C . PHE A 1 673 ? 35.380 -34.473 17.481 1.00 86.00 673 PHE A C 1
ATOM 5490 O O . PHE A 1 673 ? 34.748 -33.574 16.924 1.00 86.00 673 PHE A O 1
ATOM 5497 N N . ARG A 1 674 ? 34.789 -35.445 18.176 1.00 87.94 674 ARG A N 1
ATOM 5498 C CA . ARG A 1 674 ? 33.353 -35.506 18.443 1.00 87.94 674 ARG A CA 1
ATOM 5499 C C . ARG A 1 674 ? 33.074 -35.063 19.872 1.00 87.94 674 ARG A C 1
ATOM 5501 O O . ARG A 1 674 ? 33.621 -35.634 20.813 1.00 87.94 674 ARG A O 1
ATOM 5508 N N . PHE A 1 675 ? 32.189 -34.087 20.037 1.00 84.06 675 PHE A N 1
ATOM 5509 C CA . PHE A 1 675 ? 31.837 -33.530 21.344 1.00 84.06 675 PHE A CA 1
ATOM 5510 C C . PHE A 1 675 ? 30.425 -33.904 21.715 1.00 84.06 675 PHE A C 1
ATOM 5512 O O . PHE A 1 675 ? 29.560 -33.943 20.851 1.00 84.06 675 PHE A O 1
ATOM 5519 N N . THR A 1 676 ? 30.194 -34.119 23.007 1.00 86.19 676 THR A N 1
ATOM 5520 C CA . THR A 1 676 ? 28.848 -34.183 23.574 1.00 86.19 676 THR A CA 1
ATOM 5521 C C . THR A 1 676 ? 28.674 -33.025 24.547 1.00 86.19 676 THR A C 1
ATOM 5523 O O . THR A 1 676 ? 29.396 -32.933 25.539 1.00 86.19 676 THR A O 1
ATOM 5526 N N . PHE A 1 677 ? 27.737 -32.129 24.251 1.00 83.12 677 PHE A N 1
ATOM 5527 C CA . PHE A 1 677 ? 27.376 -30.989 25.080 1.00 83.12 677 PHE A CA 1
ATOM 5528 C C . PHE A 1 677 ? 26.306 -31.401 26.089 1.00 83.12 677 PHE A C 1
ATOM 5530 O O . PHE A 1 677 ? 25.208 -31.820 25.724 1.00 83.12 677 PHE A O 1
ATOM 5537 N N . TYR A 1 678 ? 26.612 -31.240 27.374 1.00 74.81 678 TYR A N 1
ATOM 5538 C CA . TYR A 1 678 ? 25.654 -31.464 28.452 1.00 74.81 678 TYR A CA 1
ATOM 5539 C C . TYR A 1 678 ? 25.010 -30.134 28.851 1.00 74.81 678 TYR A C 1
ATOM 5541 O O . TYR A 1 678 ? 25.696 -29.179 29.215 1.00 74.81 678 TYR A O 1
ATOM 5549 N N . SER A 1 679 ? 23.681 -30.061 28.774 1.00 62.00 679 SER A N 1
ATOM 5550 C CA . SER A 1 679 ? 22.929 -28.907 29.272 1.00 62.00 679 SER A CA 1
ATOM 5551 C C . SER A 1 679 ? 22.894 -28.935 30.801 1.00 62.00 679 SER A C 1
ATOM 5553 O O . SER A 1 679 ? 22.530 -29.946 31.399 1.00 62.00 679 SER A O 1
ATOM 5555 N N . SER A 1 680 ? 23.209 -27.810 31.446 1.00 54.69 680 SER A N 1
ATOM 5556 C CA . SER A 1 680 ? 23.217 -27.655 32.910 1.00 54.69 680 SER A CA 1
ATOM 5557 C C . SER A 1 680 ? 21.840 -27.799 33.580 1.00 54.69 680 SER A C 1
ATOM 5559 O O . SER A 1 680 ? 21.742 -27.660 34.793 1.00 54.69 680 SER A O 1
ATOM 5561 N N . LYS A 1 681 ? 20.767 -28.085 32.826 1.00 49.78 681 LYS A N 1
ATOM 5562 C CA . LYS A 1 681 ? 19.415 -28.341 33.360 1.00 49.78 681 LYS A CA 1
ATOM 5563 C C . LYS A 1 681 ? 19.216 -29.755 33.936 1.00 49.78 681 LYS A C 1
ATOM 5565 O O . LYS A 1 681 ? 18.130 -30.049 34.426 1.00 49.78 681 LYS A O 1
ATOM 5570 N N . LYS A 1 682 ? 20.228 -30.626 33.889 1.00 35.72 682 LYS A N 1
ATOM 5571 C CA . LYS A 1 682 ? 20.244 -31.924 34.585 1.00 35.72 682 LYS A CA 1
ATOM 5572 C C . LYS A 1 682 ? 21.567 -32.109 35.333 1.00 35.72 682 LYS A C 1
ATOM 5574 O O . LYS A 1 682 ? 22.439 -32.835 34.865 1.00 35.72 682 LYS A O 1
ATOM 5579 N N . LEU A 1 683 ? 21.701 -31.433 36.469 1.00 32.06 683 LEU A N 1
ATOM 5580 C CA . LEU A 1 683 ? 22.590 -31.798 37.573 1.00 32.06 683 LEU A CA 1
ATOM 5581 C C . LEU A 1 683 ? 21.929 -31.387 38.885 1.00 32.06 683 LEU A C 1
ATOM 5583 O O . LEU A 1 683 ? 21.415 -30.246 38.927 1.00 32.06 683 LEU A O 1
#

Foldseek 3Di:
DVVVQVVVLVCVVLVLLLVLVQVLCVLVVHDSPLVNVLSPPDPDDPVCLLQVLLLLQPLLQDDPPPDQAPRQLSVVLVVVVCVVPVVSVVSNVVVVVVLVPDDPVVNVSSSCSNCVLVVLLVVLLVLLVLVLPPVHPDDPVSLQNNLSVLVSLLSLLFFLSSVLRVLSSCLLSCSLLSLVPGPLLVDPSSVSVVLSSVSSLCSSPAQADSSPLDGHDPVNVVVQLVVLQQLLLVLCCVPPVPPCVPSSVDDLVQQQALVNLLVSLVVDDLVSLVSSCVSVSNDPDCVRDVPVSVVDDSSSSSSSSNSRNHDDDDPLVVLVLDFLADKPVLLPDCLLQNDPPDPVSGHHSAQDDDLFGSAVLRVLVNVLSNLSNVLSNVVSVQVLVQCLQQPWAADPPDQLDTDGPHGDLFKFWFPFKDKDFDQDPPCVVVVVVCVVCVVPDDDDDDDDDDDDDRQRPWIKMKTKTFADPDVVSLVVVLVDDFFFKKKFWQKGFHHHPPDRDDPPDDSCVGIPTPIIFMKTWRAWADPVRDHDDPVNCVVPNPPHPHRMTMTMITGGSSVLCVQPPPDDPVSSCCHRRSGTMMGGDDPVSRCSSVVSVVSSVCSVDDNDDDPQCRQSSSSDDRVCCPPLLNDPPNDQKDFPFPVAQAPVSVCVVCVPDDDDDPDDDRPPDGDDDMGGHDRPPPD

Radius of gyration: 32.06 Å; Cα contacts (8 Å, |Δi|>4): 783; chains: 1; bounding box: 94×71×89 Å

Mean predicted aligned error: 12.62 Å

InterPro domains:
  IPR032174 RNA helicase aquarius, N-terminal domain [PF16399] (77-312)
  IPR048966 RNA helicase aquarius, beta-barrel [PF21143] (442-585)
  IPR048967 RNA helicase aquarius, insertion domain [PF21144] (635-680)

Sequence (683 aa):
MCVLTSLTVHWVECLISSIIMWNFCKSLRYDTRRISASFLIANDTLNEHRYKCAGIAGSGFGEKGGDENSFTYNVIQREDLFQANPKLRKIWNKFETMAASKSDDEKELLTFERTFMWNLLQIFKQTLADVDDESNEVGIDGIHFLERCLQLFIDLEALLTTRRFFNAILHASNILVNCTLSSLITAEVGSLFCQLVTMLKFYSRFEIDDVTGEPLTHNQMSEMHYNHVIKLQKAAFKYFRESMSDFYLLNVTAVDTRKALVKQFSSMSESELYKFAEYLHLVPPQEFDLDVSSSYEKNYLIEMITSRCERRINQLQQLNEQPLYPTEKVIWDENLVPYDQYNGEGVLALNKLNIQFLTFHDYLLRNFNLFQMESTYEIRQDIEDAIFRLKPWAHESNPNETVWGGWARMALPLVFFLYYIIIFEIDFFISMLVDLLSSLASISSFQIVEVGKPLIAVVKADLTISLPKRADIRAEWEGLRKHDVCFLICCRSKASVGTKYNITKPFKEQIDVTLVRGCEIEGMLDSEGKVIEEYAAYEKKTVLEGLTRKFRVWLDENQYRLDTEGQQEDAIDNIYYSFNLLIRRDPKTNNFKAVLATIRQLLNTEFVVPDWLHDLILGYGEPNAAHYKSMNTAVPTVDFCDTFLSYKHLISSFPNTKITGTVTTDENLAPPFRFTFYSSKKL

Solvent-accessible surface area (backbone atoms only — not comparable to full-atom values): 40011 Å² total; per-residue (Å²): 118,82,72,64,59,72,51,53,52,58,52,48,57,56,46,51,55,48,48,54,52,48,52,51,33,58,72,69,73,46,80,57,77,64,61,61,59,68,82,56,85,72,91,71,64,90,83,46,62,84,46,56,60,51,54,48,50,41,44,60,24,38,68,97,85,65,76,89,83,81,40,64,51,37,40,58,51,50,49,52,53,28,68,78,35,60,66,55,46,57,51,46,55,54,46,54,59,52,55,71,72,50,54,70,72,57,43,53,51,48,52,46,67,17,33,46,67,52,52,51,54,50,52,49,52,50,52,50,53,47,59,60,35,85,88,47,90,62,53,72,64,58,56,53,49,51,46,52,50,45,52,49,52,36,55,37,43,53,30,60,86,51,17,48,41,47,48,61,52,49,60,72,64,44,51,68,48,55,53,71,71,38,60,47,52,78,34,81,90,20,47,60,48,37,48,37,51,52,52,34,55,49,43,75,66,46,65,51,39,58,84,83,53,46,72,54,49,72,67,57,52,50,51,56,51,48,52,44,45,50,52,51,30,50,47,38,53,73,77,31,52,85,84,39,57,65,68,50,69,51,58,66,86,76,50,27,42,56,71,46,37,49,60,57,54,69,76,54,55,58,76,60,48,48,53,49,31,32,74,68,60,73,44,60,59,71,89,81,39,75,77,62,69,76,66,69,52,59,68,56,51,46,45,49,53,34,67,72,43,35,67,78,77,55,67,68,57,56,59,71,56,48,56,84,58,69,34,54,77,52,46,74,28,59,55,67,32,61,62,93,81,68,82,73,85,70,84,62,71,64,78,81,90,70,71,54,37,60,40,72,66,49,47,51,50,42,51,46,52,51,51,50,38,54,51,33,47,54,50,40,53,55,50,51,56,35,48,65,42,20,38,62,10,28,36,96,86,40,84,89,43,56,41,66,77,45,67,36,94,50,35,46,58,46,75,44,69,46,74,52,78,47,74,52,76,76,54,74,63,50,54,60,48,47,67,59,46,73,76,54,83,87,78,85,83,85,82,86,74,82,75,72,82,85,66,69,64,46,35,38,32,44,40,29,35,66,51,63,90,53,64,70,63,32,53,54,66,74,55,67,44,64,71,42,51,34,36,42,27,22,63,46,25,87,40,56,75,87,68,81,86,60,89,92,47,68,61,74,84,68,42,44,67,78,41,40,42,45,33,29,29,66,25,44,41,50,97,85,71,46,69,57,56,75,72,54,50,75,81,52,65,80,80,71,74,79,52,64,48,41,35,35,29,38,43,52,51,43,46,51,48,64,63,44,63,96,53,55,70,70,59,40,48,57,56,69,64,48,50,44,34,40,34,51,66,60,78,90,78,52,50,56,60,62,53,46,52,48,53,53,50,52,70,74,42,88,82,84,64,61,75,74,46,50,46,57,73,34,49,41,75,66,92,60,57,68,34,66,90,62,40,90,80,52,74,46,65,47,76,49,45,77,76,38,89,33,56,69,52,46,53,66,73,39,81,91,55,91,82,80,72,99,63,98,57,87,90,76,56,63,63,62,52,72,46,73,63,80,66,84,88,75,121

Secondary structure (DSSP, 8-state):
-TTTTHHHHHHHHHHHHHHHHHHHHHHTT--HHHHHHHTT---S-TTSHHHHHHHHTTTTT--TTS-TTSSHHHHHHHHHHHHH-HHHHHHHHHHHHHHHTS-HHHHHHHHHHHHHHHHHHHHHHHHHHHHH-TTS---HHHHHHHHHHHHHHHHHHTSHHHHHHHHHHHHHHTHHHHHHHSGGGTSGGGHHHHHHHHHHHHHHT-SB-TTT-PBPPHHHHHHHHHHHHHHHHHHHHHH-TTT-TTTTTS-HHHH-SHHHHHHHHHTS-HHHHHHHHHHTTSS--TTS-TTTTTS--HHHHHHHHHHHHSPPPPHHHHHHTS-SS--HHHHT-TTTS--TT--S-S--------S--SSHHHHHHHHHHHHHHHHHHHHHHHHHHHHHHH-EEE-SS-TT-EEE-S--SSEEEEEEEEEEEE----HHHHHHHHHHHTTS------------S----EEEEEEEEEPPS-HHHHHHHTT--TT-EEEEEEEE--SPTTPPP-TTS-HHHH-EEEEEEEEEEEEEB-TTS-B--TTHHHH------SSEEEEEEEEPHHHHHHHHTT--HHHHHHHHT---EEEE--TTT--HHHHHHHHHHHHHS-----HHHHHHHTT-S-TTTTSTTT-TT--SEEE-TTS-SSHHHHHHH-TTS----SSS-GGG-PSP-EEEPPPTT--